Protein AF-A0A250JLM5-F1 (afdb_monomer_lite)

Secondary structure (DSSP, 8-state):
--PPPP------------------PPPP---PPPPGGGS-HHHHHHHHHHHHHHHHHHHHHHTT------------------TTS------PPPPP-----------------------SS-PPPPPHHHHHHHHHHHHHHHHHSGGGGSHHHHHHHHHH-GGGSTTGGG-SSPPEEEEEEES-PPSSTTPPPPSEEEEEE-SSEEEEEEEEE--TTS-SB-TTSSBPHHHHHHHHHHHHHHHHHHSHHHHHHHHHHTT--HHHHTT-EE--EEEEE-S-HHHHHHTGGGHHHHHTT-BTTEEEE-GGG----GGGTT-EEEEE-SS-EEEEE--TT----TTTHHHHHTEESHHHHHHH-TTS-HHHHHHHHHHHHHHHHHHHTT------TT---

Radius of gyration: 27.33 Å; chains: 1; bounding box: 98×71×55 Å

Structure (mmCIF, N/CA/C/O backbone):
data_AF-A0A250JLM5-F1
#
_entry.id   AF-A0A250JLM5-F1
#
loop_
_atom_site.group_PDB
_atom_site.id
_atom_site.type_symbol
_atom_site.label_atom_id
_atom_site.label_alt_id
_atom_site.label_comp_id
_atom_site.label_asym_id
_atom_site.label_entity_id
_atom_site.label_seq_id
_atom_site.pdbx_PDB_ins_code
_atom_site.Cartn_x
_atom_site.Cartn_y
_atom_site.Cartn_z
_atom_site.occupancy
_atom_site.B_iso_or_equiv
_atom_site.auth_seq_id
_atom_site.auth_comp_id
_atom_site.auth_asym_id
_atom_site.auth_atom_id
_atom_site.pdbx_PDB_model_num
ATOM 1 N N . MET A 1 1 ? -29.683 -37.764 24.847 1.00 40.09 1 MET A N 1
ATOM 2 C CA . MET A 1 1 ? -28.597 -37.453 23.893 1.00 40.09 1 MET A CA 1
ATOM 3 C C . MET A 1 1 ? -29.211 -37.225 22.521 1.00 40.09 1 MET A C 1
ATOM 5 O O . MET A 1 1 ? -29.669 -38.171 21.897 1.00 40.09 1 MET A O 1
ATOM 9 N N . ARG A 1 2 ? -29.350 -35.959 22.116 1.00 26.95 2 ARG A N 1
ATOM 10 C CA . ARG A 1 2 ? -29.921 -35.542 20.828 1.00 26.95 2 ARG A CA 1
ATOM 11 C C . ARG A 1 2 ? -28.929 -34.581 20.181 1.00 26.95 2 ARG A C 1
ATOM 13 O O . ARG A 1 2 ? -28.612 -33.551 20.764 1.00 26.95 2 ARG A O 1
ATOM 20 N N . THR A 1 3 ? -28.419 -34.955 19.018 1.00 29.22 3 THR A N 1
ATOM 21 C CA . THR A 1 3 ? -27.558 -34.131 18.168 1.00 29.22 3 THR A CA 1
ATOM 22 C C . THR A 1 3 ? -28.399 -33.082 17.426 1.00 29.22 3 THR A C 1
ATOM 24 O O . THR A 1 3 ? -29.468 -33.424 16.911 1.00 29.22 3 THR A O 1
ATOM 27 N N . PRO A 1 4 ? -27.959 -31.813 17.315 1.00 39.94 4 PRO A N 1
ATOM 28 C CA . PRO A 1 4 ? -28.606 -30.850 16.434 1.00 39.94 4 PRO A CA 1
ATOM 29 C C . PRO A 1 4 ? -28.004 -30.902 15.025 1.00 39.94 4 PRO A C 1
ATOM 31 O O . PRO A 1 4 ? -26.798 -30.763 14.826 1.00 39.94 4 PRO A O 1
ATOM 34 N N . ARG A 1 5 ? -28.891 -31.069 14.039 1.00 28.95 5 ARG A N 1
ATOM 35 C CA . ARG A 1 5 ? -28.643 -30.879 12.604 1.00 28.95 5 ARG A CA 1
ATOM 36 C C . ARG A 1 5 ? -28.324 -29.408 12.315 1.00 28.95 5 ARG A C 1
ATOM 38 O O . ARG A 1 5 ? -29.193 -28.555 12.487 1.00 28.95 5 ARG A O 1
ATOM 45 N N . TRP A 1 6 ? -27.139 -29.131 11.782 1.00 30.44 6 TRP A N 1
ATOM 46 C CA . TRP A 1 6 ? -26.820 -27.845 11.160 1.00 30.44 6 TRP A CA 1
ATOM 47 C C . TRP A 1 6 ? -27.348 -27.814 9.720 1.00 30.44 6 TRP A C 1
ATOM 49 O O . TRP A 1 6 ? -27.036 -28.682 8.905 1.00 30.44 6 TRP A O 1
ATOM 59 N N . ARG A 1 7 ? -28.202 -26.829 9.417 1.00 32.59 7 ARG A N 1
ATOM 60 C CA . ARG A 1 7 ? -28.720 -26.565 8.068 1.00 32.59 7 ARG A CA 1
ATOM 61 C C . ARG A 1 7 ? -27.746 -25.660 7.313 1.00 32.59 7 ARG A C 1
ATOM 63 O O . ARG A 1 7 ? -27.642 -24.479 7.623 1.00 32.59 7 ARG A O 1
ATOM 70 N N . ASN A 1 8 ? -27.127 -26.211 6.272 1.00 29.11 8 ASN A N 1
ATOM 71 C CA . ASN A 1 8 ? -26.516 -25.465 5.173 1.00 29.11 8 ASN A CA 1
ATOM 72 C C . ASN A 1 8 ? -27.576 -24.603 4.467 1.00 29.11 8 ASN A C 1
ATOM 74 O O . ASN A 1 8 ? -28.582 -25.133 3.988 1.00 29.11 8 ASN A O 1
ATOM 78 N N . ARG A 1 9 ? -27.344 -23.291 4.343 1.00 32.97 9 ARG A N 1
ATOM 79 C CA . ARG A 1 9 ? -27.998 -22.467 3.317 1.00 32.97 9 ARG A CA 1
ATOM 80 C C . ARG A 1 9 ? -26.970 -22.154 2.243 1.00 32.97 9 ARG A C 1
ATOM 82 O O . ARG A 1 9 ? -26.070 -21.351 2.446 1.00 32.97 9 ARG A O 1
ATOM 89 N N . GLY A 1 10 ? -27.114 -22.865 1.131 1.00 27.84 10 GLY A N 1
ATOM 90 C CA . GLY A 1 10 ? -26.341 -22.666 -0.078 1.00 27.84 10 GLY A CA 1
ATOM 91 C C . GLY A 1 10 ? -26.737 -21.400 -0.832 1.00 27.84 10 GLY A C 1
ATOM 92 O O . GLY A 1 10 ? -27.862 -20.900 -0.735 1.00 27.84 10 GLY A O 1
ATOM 93 N N . ALA A 1 11 ? -25.759 -20.949 -1.607 1.00 30.81 11 ALA A N 1
ATOM 94 C CA . ALA A 1 11 ? -25.839 -19.961 -2.661 1.00 30.81 11 ALA A CA 1
ATOM 95 C C . ALA A 1 11 ? -27.015 -20.209 -3.619 1.00 30.81 11 ALA A C 1
ATOM 97 O O . ALA A 1 11 ? -27.324 -21.349 -3.974 1.00 30.81 11 ALA A O 1
ATOM 98 N N . ARG A 1 12 ? -27.627 -19.124 -4.100 1.00 28.44 12 ARG A N 1
ATOM 99 C CA . ARG A 1 12 ? -28.480 -19.145 -5.291 1.00 28.44 12 ARG A CA 1
ATOM 100 C C . ARG A 1 12 ? -27.915 -18.191 -6.332 1.00 28.44 12 ARG A C 1
ATOM 102 O O . ARG A 1 12 ? -27.970 -16.979 -6.172 1.00 28.44 12 ARG A O 1
ATOM 109 N N . TYR A 1 13 ? -27.406 -18.792 -7.400 1.00 30.30 13 TYR A N 1
ATOM 110 C CA . TYR A 1 13 ? -27.316 -18.194 -8.724 1.00 30.30 13 TYR A CA 1
ATOM 111 C C . TYR A 1 13 ? -28.728 -17.913 -9.252 1.00 30.30 13 TYR A C 1
ATOM 113 O O . TYR A 1 13 ? -29.599 -18.781 -9.169 1.00 30.30 13 TYR A O 1
ATOM 121 N N . ALA A 1 14 ? -28.927 -16.747 -9.862 1.00 30.50 14 ALA A N 1
ATOM 122 C CA . ALA A 1 14 ? -30.061 -16.475 -10.735 1.00 30.50 14 ALA A CA 1
ATOM 123 C C . ALA A 1 14 ? -29.547 -15.919 -12.072 1.00 30.50 14 ALA A C 1
ATOM 125 O O . ALA A 1 14 ? -28.850 -14.909 -12.117 1.00 30.50 14 ALA A O 1
ATOM 126 N N . ARG A 1 15 ? -29.885 -16.633 -13.153 1.00 28.72 15 ARG A N 1
ATOM 127 C CA . ARG A 1 15 ? -29.806 -16.212 -14.559 1.00 28.72 15 ARG A CA 1
ATOM 128 C C . ARG A 1 15 ? -31.169 -15.670 -15.005 1.00 28.72 15 ARG A C 1
ATOM 130 O O . ARG A 1 15 ? -32.171 -16.310 -14.702 1.00 28.72 15 ARG A O 1
ATOM 137 N N . CYS A 1 16 ? -31.139 -14.609 -15.816 1.00 27.42 16 CYS A N 1
ATOM 138 C CA . CYS A 1 16 ? -32.070 -14.147 -16.877 1.00 27.42 16 CYS A CA 1
ATOM 139 C C . CYS A 1 16 ? -32.206 -12.619 -16.781 1.00 27.42 16 CYS A C 1
ATOM 141 O O . CYS A 1 16 ? -32.333 -12.105 -15.683 1.00 27.42 16 CYS A O 1
ATOM 143 N N . GLY A 1 17 ? -32.200 -11.823 -17.848 1.00 26.73 17 GLY A N 1
ATOM 144 C CA . GLY A 1 17 ? -32.212 -12.087 -19.284 1.00 26.73 17 GLY A CA 1
ATOM 145 C C . GLY A 1 17 ? -32.059 -10.759 -20.052 1.00 26.73 17 GLY A C 1
ATOM 146 O O . GLY A 1 17 ? -32.097 -9.686 -19.458 1.00 26.73 17 GLY A O 1
ATOM 147 N N . ARG A 1 18 ? -31.843 -10.874 -21.369 1.00 29.80 18 ARG A N 1
ATOM 148 C CA . ARG A 1 18 ? -31.817 -9.812 -22.407 1.00 29.80 18 ARG A CA 1
ATOM 149 C C . ARG A 1 18 ? -33.047 -8.883 -22.274 1.00 29.80 18 ARG A C 1
ATOM 151 O O . ARG A 1 18 ? -34.067 -9.349 -21.792 1.00 29.80 18 ARG A O 1
ATOM 158 N N . SER A 1 19 ? -33.084 -7.611 -22.672 1.00 27.81 19 SER A N 1
ATOM 159 C CA . SER A 1 19 ? -32.542 -6.894 -23.839 1.00 27.81 19 SER A CA 1
ATOM 160 C C . SER A 1 19 ? -32.808 -5.389 -23.658 1.00 27.81 19 SER A C 1
ATOM 162 O O . SER A 1 19 ? -33.855 -5.060 -23.118 1.00 27.81 19 SER A O 1
ATOM 164 N N . HIS A 1 20 ? -31.951 -4.498 -24.169 1.00 29.03 20 HIS A N 1
ATOM 165 C CA . HIS A 1 20 ? -32.334 -3.394 -25.071 1.00 29.03 20 HIS A CA 1
ATOM 166 C C . HIS A 1 20 ? -31.094 -2.586 -25.485 1.00 29.03 20 HIS A C 1
ATOM 168 O O . HIS A 1 20 ? -30.336 -2.092 -24.657 1.00 29.03 20 HIS A O 1
ATOM 174 N N . LEU A 1 21 ? -30.901 -2.498 -26.801 1.00 32.78 21 LEU A N 1
ATOM 175 C CA . LEU A 1 21 ? -29.980 -1.594 -27.480 1.00 32.78 21 LEU A CA 1
ATOM 176 C C . LEU A 1 21 ? -30.505 -0.159 -27.353 1.00 32.78 21 LEU A C 1
ATOM 178 O O . LEU A 1 21 ? -31.629 0.114 -27.769 1.00 32.78 21 LEU A O 1
ATOM 182 N N . ALA A 1 22 ? -29.671 0.745 -26.851 1.00 28.53 22 ALA A N 1
ATOM 183 C CA . ALA A 1 22 ? -29.772 2.172 -27.117 1.00 28.53 22 ALA A CA 1
ATOM 184 C C . ALA A 1 22 ? -28.350 2.737 -27.192 1.00 28.53 22 ALA A C 1
ATOM 186 O O . ALA A 1 22 ? -27.576 2.661 -26.241 1.00 28.53 22 ALA A O 1
ATOM 187 N N . SER A 1 23 ? -28.004 3.240 -28.372 1.00 32.38 23 SER A N 1
ATOM 188 C CA . SER A 1 23 ? -26.785 3.983 -28.656 1.00 32.38 23 SER A CA 1
ATOM 189 C C . SER A 1 23 ? -26.758 5.283 -27.852 1.00 32.38 23 SER A C 1
ATOM 191 O O . SER A 1 23 ? -27.661 6.107 -28.003 1.00 32.38 23 SER A O 1
ATOM 193 N N . SER A 1 24 ? -25.704 5.515 -27.074 1.00 30.50 24 SER A N 1
ATOM 194 C CA . SER A 1 24 ? -25.373 6.844 -26.556 1.00 30.50 24 SER A CA 1
ATOM 195 C C . SER A 1 24 ? -23.908 7.147 -26.844 1.00 30.50 24 SER A C 1
ATOM 197 O O . SER A 1 24 ? -23.018 6.380 -26.480 1.00 30.50 24 SER A O 1
ATOM 199 N N . ALA A 1 25 ? -23.707 8.246 -27.561 1.00 28.14 25 ALA A N 1
ATOM 200 C CA . ALA A 1 25 ? -22.448 8.744 -28.083 1.00 28.14 25 ALA A CA 1
ATOM 201 C C . ALA A 1 25 ? -21.384 9.002 -27.001 1.00 28.14 25 ALA A C 1
ATOM 203 O O . ALA A 1 25 ? -21.696 9.434 -25.892 1.00 28.14 25 ALA A O 1
ATOM 204 N N . CYS A 1 26 ? -20.118 8.783 -27.368 1.00 28.80 26 CYS A N 1
ATOM 205 C CA . CYS A 1 26 ? -18.949 9.240 -26.619 1.00 28.80 26 CYS A CA 1
ATOM 206 C C . CYS A 1 26 ? -18.935 10.776 -26.497 1.00 28.80 26 CYS A C 1
ATOM 208 O O . CYS A 1 26 ? -19.177 11.450 -27.502 1.00 28.80 26 CYS A O 1
ATOM 210 N N . PRO A 1 27 ? -18.574 11.351 -25.336 1.00 34.03 27 PRO A N 1
ATOM 211 C CA . PRO A 1 27 ? -18.184 12.753 -25.268 1.00 34.03 27 PRO A CA 1
ATOM 212 C C . PRO A 1 27 ? -16.761 12.938 -25.835 1.00 34.03 27 PRO A C 1
ATOM 214 O O . PRO A 1 27 ? -15.940 12.018 -25.750 1.00 34.03 27 PRO A O 1
ATOM 217 N N . PRO A 1 28 ? -16.446 14.102 -26.432 1.00 31.27 28 PRO A N 1
ATOM 218 C CA . PRO A 1 28 ? -15.128 14.361 -26.993 1.00 31.27 28 PRO A CA 1
ATOM 219 C C . PRO A 1 28 ? -14.085 14.567 -25.890 1.00 31.27 28 PRO A C 1
ATOM 221 O O . PRO A 1 28 ? -14.311 15.264 -24.902 1.00 31.27 28 PRO A O 1
ATOM 224 N N . ALA A 1 29 ? -12.916 13.970 -26.103 1.00 35.66 29 ALA A N 1
ATOM 225 C CA . ALA A 1 29 ? -11.717 14.202 -25.320 1.00 35.66 29 ALA A CA 1
ATOM 226 C C . ALA A 1 29 ? -11.082 15.544 -25.715 1.00 35.66 29 ALA A C 1
ATOM 228 O O . ALA A 1 29 ? -10.550 15.657 -26.816 1.00 35.66 29 ALA A O 1
ATOM 229 N N . SER A 1 30 ? -11.109 16.529 -24.814 1.00 36.47 30 SER A N 1
ATOM 230 C CA . SER A 1 30 ? -10.084 17.579 -24.703 1.00 36.47 30 SER A CA 1
ATOM 231 C C . SER A 1 30 ? -10.351 18.470 -23.483 1.00 36.47 30 SER A C 1
ATOM 233 O O . SER A 1 30 ? -10.926 19.548 -23.610 1.00 36.47 30 SER A O 1
ATOM 235 N N . GLU A 1 31 ? -9.895 18.059 -22.303 1.00 33.00 31 GLU A N 1
ATOM 236 C CA . GLU A 1 31 ? -9.576 19.014 -21.237 1.00 33.00 31 GLU A CA 1
ATOM 237 C C . GLU A 1 31 ? -8.069 18.951 -20.998 1.00 33.00 31 GLU A C 1
ATOM 239 O O . GLU A 1 31 ? -7.511 17.929 -20.601 1.00 33.00 31 GLU A O 1
ATOM 244 N N . GLN A 1 32 ? -7.394 20.043 -21.354 1.00 38.81 32 GLN A N 1
ATOM 245 C CA . GLN A 1 32 ? -5.974 20.239 -21.102 1.00 38.81 32 GLN A CA 1
ATOM 246 C C . GLN A 1 32 ? -5.746 20.347 -19.591 1.00 38.81 32 GLN A C 1
ATOM 248 O O . GLN A 1 32 ? -6.404 21.132 -18.911 1.00 38.81 32 GLN A O 1
ATOM 253 N N . VAL A 1 33 ? -4.780 19.587 -19.076 1.00 37.59 33 VAL A N 1
ATOM 254 C CA . VAL A 1 33 ? -4.316 19.703 -17.688 1.00 37.59 33 VAL A CA 1
ATOM 255 C C . VAL A 1 33 ? -3.707 21.102 -17.487 1.00 37.59 33 VAL A C 1
ATOM 257 O O . VAL A 1 33 ? -2.801 21.473 -18.240 1.00 37.59 33 VAL A O 1
ATOM 260 N N . PRO A 1 34 ? -4.167 21.905 -16.509 1.00 39.00 34 PRO A N 1
ATOM 261 C CA . PRO A 1 34 ? -3.630 23.242 -16.294 1.00 39.00 34 PRO A CA 1
ATOM 262 C C . PRO A 1 34 ? -2.196 23.186 -15.751 1.00 39.00 34 PRO A C 1
ATOM 264 O O . PRO A 1 34 ? -1.883 22.469 -14.801 1.00 39.00 34 PRO A O 1
ATOM 267 N N . SER A 1 35 ? -1.318 23.982 -16.360 1.00 47.50 35 SER A N 1
ATOM 268 C CA . SER A 1 35 ? 0.059 24.202 -15.911 1.00 47.50 35 SER A CA 1
ATOM 269 C C . SER A 1 35 ? 0.095 24.877 -14.534 1.00 47.50 35 SER A C 1
ATOM 271 O O . SER A 1 35 ? -0.687 25.780 -14.260 1.00 47.50 35 SER A O 1
ATOM 273 N N . ILE A 1 36 ? 1.075 24.541 -13.689 1.00 42.59 36 ILE A N 1
ATOM 274 C CA . ILE A 1 36 ? 1.331 25.195 -12.384 1.00 42.59 36 ILE A CA 1
ATOM 275 C C . ILE A 1 36 ? 1.438 26.733 -12.506 1.00 42.59 36 ILE A C 1
ATOM 277 O O . ILE A 1 36 ? 1.166 27.470 -11.552 1.00 42.59 36 ILE A O 1
ATOM 281 N N . ALA A 1 37 ? 1.780 27.248 -13.692 1.00 47.91 37 ALA A N 1
ATOM 282 C CA . ALA A 1 37 ? 1.824 28.679 -13.971 1.00 47.91 37 ALA A CA 1
ATOM 283 C C . ALA A 1 37 ? 0.448 29.377 -13.908 1.00 47.91 37 ALA A C 1
ATOM 285 O O . ALA A 1 37 ? 0.410 30.588 -13.674 1.00 47.91 37 ALA A O 1
ATOM 286 N N . SER A 1 38 ? -0.660 28.641 -14.071 1.00 50.22 38 SER A N 1
ATOM 287 C CA . SER A 1 38 ? -2.023 29.189 -14.113 1.00 50.22 38 SER A CA 1
ATOM 288 C C . SER A 1 38 ? -2.728 29.245 -12.754 1.00 50.22 38 SER A C 1
ATOM 290 O O . SER A 1 38 ? -3.869 29.693 -12.686 1.00 50.22 38 SER A O 1
ATOM 292 N N . LEU A 1 39 ? -2.078 28.825 -11.661 1.00 59.50 39 LEU A N 1
ATOM 293 C CA . LEU A 1 39 ? -2.672 28.902 -10.324 1.00 59.50 39 LEU A CA 1
ATOM 294 C C . LEU A 1 39 ? -2.578 30.320 -9.718 1.00 59.50 39 LEU A C 1
ATOM 296 O O . LEU A 1 39 ? -1.548 30.995 -9.882 1.00 59.50 39 LEU A O 1
ATOM 300 N N . PRO A 1 40 ? -3.602 30.766 -8.961 1.00 73.50 40 PRO A N 1
ATOM 301 C CA . PRO A 1 40 ? -3.564 32.003 -8.180 1.00 73.50 40 PRO A CA 1
ATOM 302 C C . PRO A 1 40 ? -2.308 32.110 -7.303 1.00 73.50 40 PRO A C 1
ATOM 304 O O . PRO A 1 40 ? -1.787 31.118 -6.783 1.00 73.50 40 PRO A O 1
ATOM 307 N N . ARG A 1 41 ? -1.778 33.330 -7.172 1.00 54.22 41 ARG A N 1
ATOM 308 C CA . ARG A 1 41 ? -0.483 33.603 -6.526 1.00 54.22 41 ARG A CA 1
ATOM 309 C C . ARG A 1 41 ? -0.485 33.208 -5.046 1.00 54.22 41 ARG A C 1
ATOM 311 O O . ARG A 1 41 ? 0.552 32.781 -4.542 1.00 54.22 41 ARG A O 1
ATOM 318 N N . GLU A 1 42 ? -1.637 33.292 -4.384 1.00 56.94 42 GLU A N 1
ATOM 319 C CA . GLU A 1 42 ? -1.814 32.917 -2.980 1.00 56.94 42 GLU A CA 1
ATOM 320 C C . GLU A 1 42 ? -1.612 31.406 -2.766 1.00 56.94 42 GLU A C 1
ATOM 322 O O . GLU A 1 42 ? -0.889 31.003 -1.854 1.00 56.94 42 GLU A O 1
ATOM 327 N N . ILE A 1 43 ? -2.137 30.568 -3.670 1.00 56.97 43 ILE A N 1
ATOM 328 C CA . ILE A 1 43 ? -2.014 29.099 -3.606 1.00 56.97 43 ILE A CA 1
ATOM 329 C C . ILE A 1 43 ? -0.557 28.667 -3.827 1.00 56.97 43 ILE A C 1
ATOM 331 O O . ILE A 1 43 ? -0.036 27.812 -3.106 1.00 56.97 43 ILE A O 1
ATOM 335 N N . ARG A 1 44 ? 0.150 29.321 -4.761 1.00 58.34 44 ARG A N 1
ATOM 336 C CA . ARG A 1 44 ? 1.586 29.082 -4.993 1.00 58.34 44 ARG A CA 1
ATOM 337 C C . ARG A 1 44 ? 2.440 29.411 -3.767 1.00 58.34 44 ARG A C 1
ATOM 339 O O . ARG A 1 44 ? 3.374 28.676 -3.453 1.00 58.34 44 ARG A O 1
ATOM 346 N N . GLN A 1 45 ? 2.131 30.496 -3.059 1.00 53.03 45 GLN A N 1
ATOM 347 C CA . GLN A 1 45 ? 2.889 30.894 -1.870 1.00 53.03 45 GLN A CA 1
ATOM 348 C C . GLN A 1 45 ? 2.619 29.991 -0.663 1.00 53.03 45 GLN A C 1
ATOM 350 O O . GLN A 1 45 ? 3.536 29.738 0.121 1.00 53.03 45 GLN A O 1
ATOM 355 N N . GLU A 1 46 ? 1.402 29.467 -0.520 1.00 55.41 46 GLU A N 1
ATOM 356 C CA . GLU A 1 46 ? 1.076 28.552 0.573 1.00 55.41 46 GLU A CA 1
ATOM 357 C C . GLU A 1 46 ? 1.703 27.159 0.387 1.00 55.41 46 GLU A C 1
ATOM 359 O O . GLU A 1 46 ? 2.226 26.595 1.352 1.00 55.41 46 GLU A O 1
ATOM 364 N N . HIS A 1 47 ? 1.768 26.651 -0.849 1.00 49.78 47 HIS A N 1
ATOM 365 C CA . HIS A 1 47 ? 2.493 25.412 -1.165 1.00 49.78 47 HIS A CA 1
ATOM 366 C C . HIS A 1 47 ? 3.997 25.528 -0.873 1.00 49.78 47 HIS A C 1
ATOM 368 O O . HIS A 1 47 ? 4.573 24.652 -0.225 1.00 49.78 47 HIS A O 1
ATOM 374 N N . LEU A 1 48 ? 4.627 26.645 -1.256 1.00 49.38 48 LEU A N 1
ATOM 375 C CA . LEU A 1 48 ? 6.045 26.886 -0.968 1.00 49.38 48 LEU A CA 1
ATOM 376 C C . LEU A 1 48 ? 6.322 26.991 0.542 1.00 49.38 48 LEU A C 1
ATOM 378 O O . LEU A 1 48 ? 7.332 26.478 1.022 1.00 49.38 48 LEU A O 1
ATOM 382 N N . ARG A 1 49 ? 5.415 27.597 1.322 1.00 48.75 49 ARG A N 1
ATOM 383 C CA . ARG A 1 49 ? 5.552 27.682 2.788 1.00 48.75 49 ARG A CA 1
ATOM 384 C C . ARG A 1 49 ? 5.438 26.317 3.474 1.00 48.75 49 ARG A C 1
ATOM 386 O O . ARG A 1 49 ? 6.203 26.051 4.401 1.00 48.75 49 ARG A O 1
ATOM 393 N N . LYS A 1 50 ? 4.534 25.444 3.014 1.00 49.00 50 LYS A N 1
ATOM 394 C CA . LYS A 1 50 ? 4.366 24.084 3.563 1.00 49.00 50 LYS A CA 1
ATOM 395 C C . LYS A 1 50 ? 5.564 23.184 3.233 1.00 49.00 50 LYS A C 1
ATOM 397 O O . LYS A 1 50 ? 6.060 22.500 4.128 1.00 49.00 50 LYS A O 1
ATOM 402 N N . ALA A 1 51 ? 6.113 23.277 2.019 1.00 40.12 51 ALA A N 1
ATOM 403 C CA . ALA A 1 51 ? 7.318 22.541 1.618 1.00 40.12 51 ALA A CA 1
ATOM 404 C C . ALA A 1 51 ? 8.559 22.916 2.460 1.00 40.12 51 ALA A C 1
ATOM 406 O O . ALA A 1 51 ? 9.302 22.041 2.909 1.00 40.12 51 ALA A O 1
ATOM 407 N N . PHE A 1 52 ? 8.748 24.207 2.765 1.00 33.53 52 PHE A N 1
ATOM 408 C CA . PHE A 1 52 ? 9.860 24.670 3.607 1.00 33.53 52 PHE A CA 1
ATOM 409 C C . PHE A 1 52 ? 9.750 24.211 5.073 1.00 33.53 52 PHE A C 1
ATOM 411 O O . PHE A 1 52 ? 10.768 23.920 5.709 1.00 33.53 52 PHE A O 1
ATOM 418 N N . HIS A 1 53 ? 8.533 24.108 5.620 1.00 32.25 53 HIS A N 1
ATOM 419 C CA . HIS A 1 53 ? 8.333 23.703 7.015 1.00 32.25 53 HIS A CA 1
ATOM 420 C C . HIS A 1 53 ? 8.671 22.216 7.236 1.00 32.25 53 HIS A C 1
ATOM 422 O O . HIS A 1 53 ? 9.372 21.882 8.194 1.00 32.25 53 HIS A O 1
ATOM 428 N N . VAL A 1 54 ? 8.304 21.344 6.290 1.00 36.50 54 VAL A N 1
ATOM 429 C CA . VAL A 1 54 ? 8.628 19.901 6.312 1.00 36.50 54 VAL A CA 1
ATOM 430 C C . VAL A 1 54 ? 10.141 19.653 6.170 1.00 36.50 54 VAL A C 1
ATOM 432 O O . VAL A 1 54 ? 10.717 18.811 6.869 1.00 36.50 54 VAL A O 1
ATOM 435 N N . GLN A 1 55 ? 10.836 20.451 5.350 1.00 35.00 55 GLN A N 1
ATOM 436 C CA . GLN A 1 55 ? 12.295 20.365 5.198 1.00 35.00 55 GLN A CA 1
ATOM 437 C C . GLN A 1 55 ? 13.063 20.821 6.453 1.00 35.00 55 GLN A C 1
ATOM 439 O O . GLN A 1 55 ? 14.109 20.253 6.780 1.00 35.00 55 GLN A O 1
ATOM 444 N N . SER A 1 56 ? 12.549 21.813 7.192 1.00 33.38 56 SER A N 1
ATOM 445 C CA . SER A 1 56 ? 13.196 22.287 8.428 1.00 33.38 56 SER A CA 1
ATOM 446 C C . SER A 1 56 ? 13.105 21.289 9.588 1.00 33.38 56 SER A C 1
ATOM 448 O O . SER A 1 56 ? 14.081 21.131 10.322 1.00 33.38 56 SER A O 1
ATOM 450 N N . GLN A 1 57 ? 11.996 20.548 9.712 1.00 36.28 57 GLN A N 1
ATOM 451 C CA . GLN A 1 57 ? 11.841 19.530 10.760 1.00 36.28 57 GLN A CA 1
ATOM 452 C C . GLN A 1 57 ? 12.750 18.314 10.511 1.00 36.28 57 GLN A C 1
ATOM 454 O O . GLN A 1 57 ? 13.289 17.733 11.453 1.00 36.28 57 GLN A O 1
ATOM 459 N N . SER A 1 58 ? 13.036 18.015 9.241 1.00 36.66 58 SER A N 1
ATOM 460 C CA . SER A 1 58 ? 13.949 16.936 8.839 1.00 36.66 58 SER A CA 1
ATOM 461 C C . SER A 1 58 ? 15.431 17.264 9.100 1.00 36.66 58 SER A C 1
ATOM 463 O O . SER A 1 58 ? 16.223 16.372 9.400 1.00 36.66 58 SER A O 1
ATOM 465 N N . ARG A 1 59 ? 15.830 18.547 9.049 1.00 32.19 59 ARG A N 1
ATOM 466 C CA . ARG A 1 59 ? 17.221 18.974 9.318 1.00 32.19 59 ARG A CA 1
ATOM 467 C C . ARG A 1 59 ? 17.593 18.970 10.803 1.00 32.19 59 ARG A C 1
ATOM 469 O O . ARG A 1 59 ? 18.737 18.666 11.129 1.00 32.19 59 ARG A O 1
ATOM 476 N N . VAL A 1 60 ? 16.648 19.255 11.701 1.00 33.78 60 VAL A N 1
ATOM 477 C CA . VAL A 1 60 ? 16.911 19.292 13.155 1.00 33.78 60 VAL A CA 1
ATOM 478 C C . VAL A 1 60 ? 17.119 17.883 13.734 1.00 33.78 60 VAL A C 1
ATOM 480 O O . VAL A 1 60 ? 17.895 17.713 14.673 1.00 33.78 60 VAL A O 1
ATOM 483 N N . ALA A 1 61 ? 16.524 16.850 13.127 1.00 32.44 61 ALA A N 1
ATOM 484 C CA . ALA A 1 61 ? 16.752 15.454 13.511 1.00 32.44 61 ALA A CA 1
ATOM 485 C C . ALA A 1 61 ? 18.131 14.912 13.071 1.00 32.44 61 ALA A C 1
ATOM 487 O O . ALA A 1 61 ? 18.676 14.014 13.712 1.00 32.44 61 ALA A O 1
ATOM 488 N N . PHE A 1 62 ? 18.738 15.480 12.022 1.00 27.62 62 PHE A N 1
ATOM 489 C CA . PHE A 1 62 ? 19.973 14.955 11.423 1.00 27.62 62 PHE A CA 1
ATOM 490 C C . PHE A 1 62 ? 21.264 15.402 12.135 1.00 27.62 62 PHE A C 1
ATOM 492 O O . PHE A 1 62 ? 22.332 14.841 11.904 1.00 27.62 62 PHE A O 1
ATOM 499 N N . GLN A 1 63 ? 21.191 16.389 13.034 1.00 28.38 63 GLN A N 1
ATOM 500 C CA . GLN A 1 63 ? 22.378 16.999 13.648 1.00 28.38 63 GLN A CA 1
ATOM 501 C C . GLN A 1 63 ? 22.803 16.363 14.988 1.00 28.38 63 GLN A C 1
ATOM 503 O O . GLN A 1 63 ? 23.720 16.861 15.636 1.00 28.38 63 GLN A O 1
ATOM 508 N N . ARG A 1 64 ? 22.172 15.256 15.414 1.00 28.17 64 ARG A N 1
ATOM 509 C CA . ARG A 1 64 ? 22.418 14.621 16.728 1.00 28.17 64 ARG A CA 1
ATOM 510 C C . ARG A 1 64 ? 22.995 13.199 16.715 1.00 28.17 64 ARG A C 1
ATOM 512 O O . ARG A 1 64 ? 23.168 12.629 17.787 1.00 28.17 64 ARG A O 1
ATOM 519 N N . ILE A 1 65 ? 23.369 12.640 15.562 1.00 31.53 65 ILE A N 1
ATOM 520 C CA . ILE A 1 65 ? 23.986 11.300 15.487 1.00 31.53 65 ILE A CA 1
ATOM 521 C C . ILE A 1 65 ? 25.276 11.353 14.665 1.00 31.53 65 ILE A C 1
ATOM 523 O O . ILE A 1 65 ? 25.309 10.916 13.525 1.00 31.53 65 ILE A O 1
ATOM 527 N N . LEU A 1 66 ? 26.357 11.880 15.240 1.00 28.41 66 LEU A N 1
ATOM 528 C CA . LEU A 1 66 ? 27.718 11.645 14.746 1.00 28.41 66 LEU A CA 1
ATOM 529 C C . LEU A 1 66 ? 28.690 11.702 15.927 1.00 28.41 66 LEU A C 1
ATOM 531 O O . LEU A 1 66 ? 29.163 12.772 16.286 1.00 28.41 66 LEU A O 1
ATOM 535 N N . CYS A 1 67 ? 28.944 10.546 16.546 1.00 29.27 67 CYS A N 1
ATOM 536 C CA . CYS A 1 67 ? 30.178 10.237 17.278 1.00 29.27 67 CYS A CA 1
ATOM 537 C C . CYS A 1 67 ? 30.161 8.763 17.717 1.00 29.27 67 CYS A C 1
ATOM 539 O O . CYS A 1 67 ? 29.847 8.438 18.858 1.00 29.27 67 CYS A O 1
ATOM 541 N N . ALA A 1 68 ? 30.515 7.858 16.806 1.00 27.22 68 ALA A N 1
ATOM 542 C CA . ALA A 1 68 ? 30.970 6.519 17.164 1.00 27.22 68 ALA A CA 1
ATOM 543 C C . ALA A 1 68 ? 32.067 6.095 16.180 1.00 27.22 68 ALA A C 1
ATOM 545 O O . ALA A 1 68 ? 31.858 6.043 14.970 1.00 27.22 68 ALA A O 1
ATOM 546 N N . LYS A 1 69 ? 33.267 5.870 16.721 1.00 30.14 69 LYS A N 1
ATOM 547 C CA . LYS A 1 69 ? 34.463 5.405 16.012 1.00 30.14 69 LYS A CA 1
ATOM 548 C C . LYS A 1 69 ? 34.220 4.009 15.429 1.00 30.14 69 LYS A C 1
ATOM 550 O O . LYS A 1 69 ? 33.894 3.097 16.181 1.00 30.14 69 LYS A O 1
ATOM 555 N N . VAL A 1 70 ? 34.494 3.826 14.138 1.00 30.17 70 VAL A N 1
ATOM 556 C CA . VAL A 1 70 ? 34.707 2.505 13.522 1.00 30.17 70 VAL A CA 1
ATOM 557 C C . VAL A 1 70 ? 36.075 2.524 12.828 1.00 30.17 70 VAL A C 1
ATOM 559 O O . VAL A 1 70 ? 36.330 3.451 12.055 1.00 30.17 70 VAL A O 1
ATOM 562 N N . PRO A 1 71 ? 36.985 1.571 13.100 1.00 33.97 71 PRO A N 1
ATOM 563 C CA . PRO A 1 71 ? 38.264 1.485 12.411 1.00 33.97 71 PRO A CA 1
ATOM 564 C C . PRO A 1 71 ? 38.153 0.637 11.129 1.00 33.97 71 PRO A C 1
ATOM 566 O O . PRO A 1 71 ? 37.573 -0.442 11.134 1.00 33.97 71 PRO A O 1
ATOM 569 N N . HIS A 1 72 ? 38.784 1.135 10.062 1.00 34.56 72 HIS A N 1
ATOM 570 C CA . HIS A 1 72 ? 39.127 0.464 8.797 1.00 34.56 72 HIS A CA 1
ATOM 571 C C . HIS A 1 72 ? 37.996 0.055 7.830 1.00 34.56 72 HIS A C 1
ATOM 573 O O . HIS A 1 72 ? 37.618 -1.106 7.728 1.00 34.56 72 HIS A O 1
ATOM 579 N N . GLN A 1 73 ? 37.623 0.991 6.951 1.00 27.16 73 GLN A N 1
ATOM 580 C CA . GLN A 1 73 ? 37.309 0.696 5.548 1.00 27.16 73 GLN A CA 1
ATOM 581 C C . GLN A 1 73 ? 38.007 1.743 4.675 1.00 27.16 73 GLN A C 1
ATOM 583 O O . GLN A 1 73 ? 37.767 2.942 4.805 1.00 27.16 73 GLN A O 1
ATOM 588 N N . TRP A 1 74 ? 38.926 1.291 3.823 1.00 28.83 74 TRP A N 1
ATOM 589 C CA . TRP A 1 74 ? 39.562 2.138 2.821 1.00 28.83 74 TRP A CA 1
ATOM 590 C C . TRP A 1 74 ? 38.555 2.397 1.700 1.00 28.83 74 TRP A C 1
ATOM 592 O O . TRP A 1 74 ? 38.181 1.478 0.975 1.00 28.83 74 TRP A O 1
ATOM 602 N N . ILE A 1 75 ? 38.110 3.644 1.567 1.00 30.17 75 ILE A N 1
ATOM 603 C CA . ILE A 1 75 ? 37.380 4.111 0.388 1.00 30.17 75 ILE A CA 1
ATOM 604 C C . ILE A 1 75 ? 38.438 4.491 -0.651 1.00 30.17 75 ILE A C 1
ATOM 606 O O . ILE A 1 75 ? 39.156 5.476 -0.480 1.00 30.17 75 ILE A O 1
ATOM 610 N N . CYS A 1 76 ? 38.563 3.705 -1.719 1.00 30.48 76 CYS A N 1
ATOM 611 C CA . CYS A 1 76 ? 39.262 4.150 -2.920 1.00 30.48 76 CYS A CA 1
ATOM 612 C C . CYS A 1 76 ? 38.333 5.092 -3.693 1.00 30.48 76 CYS A C 1
ATOM 614 O O . CYS A 1 76 ? 37.327 4.657 -4.248 1.00 30.48 76 CYS A O 1
ATOM 616 N N . SER A 1 77 ? 38.668 6.382 -3.724 1.00 29.62 77 SER A N 1
ATOM 617 C CA . SER A 1 77 ? 38.079 7.328 -4.678 1.00 29.62 77 SER A CA 1
ATOM 618 C C . SER A 1 77 ? 38.512 6.974 -6.108 1.00 29.62 77 SER A C 1
ATOM 620 O O . SER A 1 77 ? 39.642 6.513 -6.292 1.00 29.62 77 SER A O 1
ATOM 622 N N . PRO A 1 78 ? 37.664 7.196 -7.129 1.00 35.84 78 PRO A N 1
ATOM 623 C CA . PRO A 1 78 ? 38.042 6.947 -8.514 1.00 35.84 78 PRO A CA 1
ATOM 624 C C . PRO A 1 78 ? 39.179 7.880 -8.946 1.00 35.84 78 PRO A C 1
ATOM 626 O O . PRO A 1 78 ? 39.178 9.074 -8.638 1.00 35.84 78 PRO A O 1
ATOM 629 N N . CYS A 1 79 ? 40.134 7.328 -9.696 1.00 29.28 79 CYS A N 1
ATOM 630 C CA . CYS A 1 79 ? 41.064 8.112 -10.494 1.00 29.28 79 CYS A CA 1
ATOM 631 C C . CYS A 1 79 ? 40.257 8.846 -11.568 1.00 29.28 79 CYS A C 1
ATOM 633 O O . CYS A 1 79 ? 39.811 8.243 -12.539 1.00 29.28 79 CYS A O 1
ATOM 635 N N . VAL A 1 80 ? 40.043 10.145 -11.376 1.00 32.56 80 VAL A N 1
ATOM 636 C CA . VAL A 1 80 ? 39.635 11.030 -12.465 1.00 32.56 80 VAL A CA 1
ATOM 637 C C . VAL A 1 80 ? 40.899 11.338 -13.256 1.00 32.56 80 VAL A C 1
ATOM 639 O O . VAL A 1 80 ? 41.812 11.976 -12.734 1.00 32.56 80 VAL A O 1
ATOM 642 N N . GLU A 1 81 ? 40.971 10.864 -14.497 1.00 34.06 81 GLU A N 1
ATOM 643 C CA . GLU A 1 81 ? 41.998 11.300 -15.439 1.00 34.06 81 GLU A CA 1
ATOM 644 C C . GLU A 1 81 ? 41.733 12.765 -15.809 1.00 34.06 81 GLU A C 1
ATOM 646 O O . GLU A 1 81 ? 40.889 13.083 -16.644 1.00 34.06 81 GLU A O 1
ATOM 651 N N . THR A 1 82 ? 42.437 13.688 -15.154 1.00 35.91 82 THR A N 1
ATOM 652 C CA . THR A 1 82 ? 42.613 15.051 -15.660 1.00 35.91 82 THR A CA 1
ATOM 653 C C . THR A 1 82 ? 43.831 15.065 -16.595 1.00 35.91 82 THR A C 1
ATOM 655 O O . THR A 1 82 ? 44.910 14.647 -16.175 1.00 35.91 82 THR A O 1
ATOM 658 N N . PRO A 1 83 ? 43.736 15.563 -17.845 1.00 39.09 83 PRO A N 1
ATOM 659 C CA . PRO A 1 83 ? 44.815 15.418 -18.835 1.00 39.09 83 PRO A CA 1
ATOM 660 C C . PRO A 1 83 ? 46.089 16.246 -18.584 1.00 39.09 83 PRO A C 1
ATOM 662 O O . PRO A 1 83 ? 46.890 16.396 -19.502 1.00 39.09 83 PRO A O 1
ATOM 665 N N . GLN A 1 84 ? 46.292 16.842 -17.403 1.00 38.47 84 GLN A N 1
ATOM 666 C CA . GLN A 1 84 ? 47.387 17.803 -17.193 1.00 38.47 84 GLN A CA 1
ATOM 667 C C . GLN A 1 84 ? 48.176 17.670 -15.885 1.00 38.47 84 GLN A C 1
ATOM 669 O O . GLN A 1 84 ? 49.066 18.481 -15.643 1.00 38.47 84 GLN A O 1
ATOM 674 N N . LEU A 1 85 ? 47.953 16.642 -15.064 1.00 37.62 85 LEU A N 1
ATOM 675 C CA . LEU A 1 85 ? 48.796 16.397 -13.888 1.00 37.62 85 LEU A CA 1
ATOM 676 C C . LEU A 1 85 ? 49.081 14.900 -13.752 1.00 37.62 85 LEU A C 1
ATOM 678 O O . LEU A 1 85 ? 48.170 14.093 -13.596 1.00 37.62 85 LEU A O 1
ATOM 682 N N . GLY A 1 86 ? 50.363 14.534 -13.837 1.00 37.00 86 GLY A N 1
ATOM 683 C CA . GLY A 1 86 ? 50.829 13.157 -13.662 1.00 37.00 86 GLY A CA 1
ATOM 684 C C . GLY A 1 86 ? 50.452 12.563 -12.292 1.00 37.00 86 GLY A C 1
ATOM 685 O O . GLY A 1 86 ? 50.088 13.294 -11.367 1.00 37.00 86 GLY A O 1
ATOM 686 N N . PRO A 1 87 ? 50.543 11.231 -12.132 1.00 34.50 87 PRO A N 1
ATOM 687 C CA . PRO A 1 87 ? 49.951 10.527 -11.001 1.00 34.50 87 PRO A CA 1
ATOM 688 C C . PRO A 1 87 ? 50.622 10.906 -9.673 1.00 34.50 87 PRO A C 1
ATOM 690 O O . PRO A 1 87 ? 51.768 10.543 -9.399 1.00 34.50 87 PRO A O 1
ATOM 693 N N . TYR A 1 88 ? 49.882 11.602 -8.808 1.00 33.91 88 TYR A N 1
ATOM 694 C CA . TYR A 1 88 ? 50.273 11.854 -7.423 1.00 33.91 88 TYR A CA 1
ATOM 695 C C . TYR A 1 88 ? 49.925 10.630 -6.563 1.00 33.91 88 TYR A C 1
ATOM 697 O O . TYR A 1 88 ? 48.802 10.458 -6.098 1.00 33.91 88 TYR A O 1
ATOM 705 N N . CYS A 1 89 ? 50.908 9.757 -6.346 1.00 34.16 89 CYS A N 1
ATOM 706 C CA . CYS A 1 89 ? 50.809 8.666 -5.379 1.00 34.16 89 CYS A CA 1
ATOM 707 C C . CYS A 1 89 ? 51.126 9.220 -3.977 1.00 34.16 89 CYS A C 1
ATOM 709 O O . CYS A 1 89 ? 52.221 9.745 -3.751 1.00 34.16 89 CYS A O 1
ATOM 711 N N . ALA A 1 90 ? 50.190 9.120 -3.028 1.00 36.72 90 ALA A N 1
ATOM 712 C CA . ALA A 1 90 ? 50.408 9.544 -1.646 1.00 36.72 90 ALA A CA 1
ATOM 713 C C . ALA A 1 90 ? 51.602 8.783 -1.032 1.00 36.72 90 ALA A C 1
ATOM 715 O O . ALA A 1 90 ? 51.603 7.553 -0.946 1.00 36.72 90 ALA A O 1
ATOM 716 N N . ARG A 1 91 ? 52.648 9.518 -0.629 1.00 36.78 91 ARG A N 1
ATOM 717 C CA . ARG A 1 91 ? 53.854 8.965 0.004 1.00 36.78 91 ARG A CA 1
ATOM 718 C C . ARG A 1 91 ? 53.543 8.549 1.444 1.00 36.78 91 ARG A C 1
ATOM 720 O O . ARG A 1 91 ? 53.620 9.367 2.354 1.00 36.78 91 ARG A O 1
ATOM 727 N N . GLY A 1 92 ? 53.249 7.269 1.654 1.00 32.78 92 GLY A N 1
ATOM 728 C CA . GLY A 1 92 ? 53.442 6.618 2.952 1.00 32.78 92 GLY A CA 1
ATOM 729 C C . GLY A 1 92 ? 54.939 6.438 3.228 1.00 32.78 92 GLY A C 1
ATOM 730 O O . GLY A 1 92 ? 55.689 6.004 2.351 1.00 32.78 92 GLY A O 1
ATOM 731 N N . GLN A 1 93 ? 55.388 6.824 4.423 1.00 36.31 93 GLN A N 1
ATOM 732 C CA . GLN A 1 93 ? 56.783 6.752 4.864 1.00 36.31 93 GLN A CA 1
ATOM 733 C C . GLN A 1 93 ? 57.366 5.334 4.732 1.00 36.31 93 GLN A C 1
ATOM 735 O O . GLN A 1 93 ? 56.813 4.361 5.239 1.00 36.31 93 GLN A O 1
ATOM 740 N N . ARG A 1 94 ? 58.535 5.241 4.085 1.00 35.28 94 ARG A N 1
ATOM 741 C CA . ARG A 1 94 ? 59.370 4.036 4.027 1.00 35.28 94 ARG A CA 1
ATOM 742 C C . ARG A 1 94 ? 60.026 3.777 5.387 1.00 35.28 94 ARG A C 1
ATOM 744 O O . ARG A 1 94 ? 60.757 4.631 5.880 1.00 35.28 94 ARG A O 1
ATOM 751 N N . ARG A 1 95 ? 59.901 2.551 5.901 1.00 36.06 95 ARG A N 1
ATOM 752 C CA . ARG A 1 95 ? 61.019 1.873 6.573 1.00 36.06 95 ARG A CA 1
ATOM 753 C C . ARG A 1 95 ? 61.578 0.842 5.603 1.00 36.06 95 ARG A C 1
ATOM 755 O O . ARG A 1 95 ? 60.853 -0.006 5.097 1.00 36.06 95 ARG A O 1
ATOM 762 N N . SER A 1 96 ? 62.858 0.996 5.295 1.00 37.94 96 SER A N 1
ATOM 763 C CA . SER A 1 96 ? 63.641 0.139 4.418 1.00 37.94 96 SER A CA 1
ATOM 764 C C . SER A 1 96 ? 64.040 -1.148 5.133 1.00 37.94 96 SER A C 1
ATOM 766 O O . SER A 1 96 ? 64.789 -1.093 6.105 1.00 37.94 96 SER A O 1
ATOM 768 N N . LEU A 1 97 ? 63.621 -2.289 4.597 1.00 36.78 97 LEU A N 1
ATOM 769 C CA . LEU A 1 97 ? 64.354 -3.548 4.685 1.00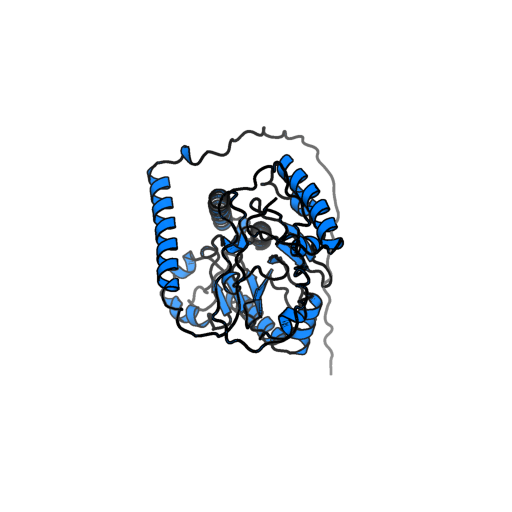 36.78 97 LEU A CA 1
ATOM 770 C C . LEU A 1 97 ? 64.371 -4.133 3.271 1.00 36.78 97 LEU A C 1
ATOM 772 O O . LEU A 1 97 ? 63.364 -4.097 2.567 1.00 36.78 97 LEU A O 1
ATOM 776 N N . GLY A 1 98 ? 65.573 -4.485 2.822 1.00 39.72 98 GLY A N 1
ATOM 777 C CA . GLY A 1 98 ? 65.889 -4.758 1.429 1.00 39.72 98 GLY A CA 1
ATOM 778 C C . GLY A 1 98 ? 65.349 -6.080 0.894 1.00 39.72 98 GLY A C 1
ATOM 779 O O . GLY A 1 98 ? 64.868 -6.930 1.636 1.00 39.72 98 GLY A O 1
ATOM 780 N N . GLY A 1 99 ? 65.532 -6.248 -0.414 1.00 41.53 99 GLY A N 1
ATOM 781 C CA . GLY A 1 99 ? 65.427 -7.535 -1.091 1.00 41.53 99 GLY A CA 1
ATOM 782 C C . GLY A 1 99 ? 64.232 -7.655 -2.031 1.00 41.53 99 GLY A C 1
ATOM 783 O O . GLY A 1 99 ? 63.090 -7.564 -1.605 1.00 41.53 99 GLY A O 1
ATOM 784 N N . LEU A 1 100 ? 64.560 -7.947 -3.293 1.00 38.69 100 LEU A N 1
ATOM 785 C CA . LEU A 1 100 ? 63.706 -8.418 -4.389 1.00 38.69 100 LEU A CA 1
ATOM 786 C C . LEU A 1 100 ? 62.811 -7.369 -5.072 1.00 38.69 100 LEU A C 1
ATOM 788 O O . LEU A 1 100 ? 61.751 -6.970 -4.598 1.00 38.69 100 LEU A O 1
ATOM 792 N N . LEU A 1 101 ? 63.256 -6.986 -6.274 1.00 43.78 101 LEU A N 1
ATOM 793 C CA . LEU A 1 101 ? 62.440 -6.420 -7.344 1.00 43.78 101 LEU A CA 1
ATOM 794 C C . LEU A 1 101 ? 61.371 -7.451 -7.739 1.00 43.78 101 LEU A C 1
ATOM 796 O O . LEU A 1 101 ? 61.563 -8.235 -8.661 1.00 43.78 101 LEU A O 1
ATOM 800 N N . ALA A 1 102 ? 60.259 -7.473 -7.010 1.00 46.91 102 ALA A N 1
ATOM 801 C CA . ALA A 1 102 ? 59.038 -8.092 -7.492 1.00 46.91 102 ALA A CA 1
ATOM 802 C C . ALA A 1 102 ? 58.449 -7.169 -8.565 1.00 46.91 102 ALA A C 1
ATOM 804 O O . ALA A 1 102 ? 58.103 -6.015 -8.285 1.00 46.91 102 ALA A O 1
ATOM 805 N N . GLU A 1 103 ? 58.380 -7.666 -9.799 1.00 44.97 103 GLU A N 1
ATOM 806 C CA . GLU A 1 103 ? 57.589 -7.058 -10.861 1.00 44.97 103 GLU A CA 1
ATOM 807 C C . GLU A 1 103 ? 56.193 -6.763 -10.310 1.00 44.97 103 GLU A C 1
ATOM 809 O O . GLU A 1 103 ? 55.511 -7.639 -9.776 1.00 44.97 103 GLU A O 1
ATOM 814 N N . ARG A 1 104 ? 55.787 -5.494 -10.380 1.00 46.00 104 ARG A N 1
ATOM 815 C CA . ARG A 1 104 ? 54.437 -5.087 -10.009 1.00 46.00 104 ARG A CA 1
ATOM 816 C C . ARG A 1 104 ? 53.489 -5.715 -11.017 1.00 46.00 104 ARG A C 1
ATOM 818 O O . ARG A 1 104 ? 53.271 -5.148 -12.084 1.00 46.00 104 ARG A O 1
ATOM 825 N N . THR A 1 105 ? 52.923 -6.868 -10.678 1.00 51.66 105 THR A N 1
ATOM 826 C CA . THR A 1 105 ? 51.721 -7.361 -11.342 1.00 51.66 105 THR A CA 1
ATOM 827 C C . THR A 1 105 ? 50.703 -6.222 -11.272 1.00 51.66 105 THR A C 1
ATOM 829 O O . THR A 1 105 ? 50.431 -5.738 -10.167 1.00 51.66 105 THR A O 1
ATOM 832 N N . PRO A 1 106 ? 50.192 -5.711 -12.406 1.00 47.44 106 PRO A N 1
ATOM 833 C CA . PRO A 1 106 ? 49.134 -4.720 -12.370 1.00 47.44 106 PRO A CA 1
ATOM 834 C C . PRO A 1 106 ? 48.012 -5.314 -11.530 1.00 47.44 106 PRO A C 1
ATOM 836 O O . PRO A 1 106 ? 47.635 -6.467 -11.749 1.00 47.44 106 PRO A O 1
ATOM 839 N N . CYS A 1 107 ? 47.487 -4.559 -10.565 1.00 48.12 107 CYS A N 1
ATOM 840 C CA . CYS A 1 107 ? 46.190 -4.894 -10.009 1.00 48.12 107 CYS A CA 1
ATOM 841 C C . CYS A 1 107 ? 45.227 -4.925 -11.199 1.00 48.12 107 CYS A C 1
ATOM 843 O O . CYS A 1 107 ? 44.771 -3.875 -11.646 1.00 48.12 107 CYS A O 1
ATOM 845 N N . GLN A 1 108 ? 44.932 -6.117 -11.722 1.00 49.28 108 GLN A N 1
ATOM 846 C CA . GLN A 1 108 ? 43.734 -6.388 -12.504 1.00 49.28 108 GLN A CA 1
ATOM 847 C C . GLN A 1 108 ? 42.560 -6.244 -11.535 1.00 49.28 108 GLN A C 1
ATOM 849 O O . GLN A 1 108 ? 41.909 -7.208 -11.144 1.00 49.28 108 GLN A O 1
ATOM 854 N N . GLY A 1 109 ? 42.351 -5.019 -11.050 1.00 53.66 109 GLY A N 1
ATOM 855 C CA . GLY A 1 109 ? 41.115 -4.644 -10.410 1.00 53.66 109 GLY A CA 1
ATOM 856 C C . GLY A 1 109 ? 40.056 -4.867 -11.467 1.00 53.66 109 GLY A C 1
ATOM 857 O O . GLY A 1 109 ? 40.112 -4.240 -12.522 1.00 53.66 109 GLY A O 1
ATOM 858 N N . LEU A 1 110 ? 39.158 -5.815 -11.209 1.00 57.38 110 LEU A N 1
ATOM 859 C CA . LEU A 1 110 ? 37.931 -6.001 -11.968 1.00 57.38 110 LEU A CA 1
ATOM 860 C C . LEU A 1 110 ? 37.229 -4.643 -12.016 1.00 57.38 110 LEU A C 1
ATOM 862 O O . LEU A 1 110 ? 36.550 -4.248 -11.068 1.00 57.38 110 LEU A O 1
ATOM 866 N N . CYS A 1 111 ? 37.467 -3.887 -13.085 1.00 59.47 111 CYS A N 1
ATOM 867 C CA . CYS A 1 111 ? 36.760 -2.652 -13.339 1.00 59.47 111 CYS A CA 1
ATOM 868 C C . CYS A 1 111 ? 35.336 -3.095 -13.657 1.00 59.47 111 CYS A C 1
ATOM 870 O O . CYS A 1 111 ? 35.087 -3.691 -14.703 1.00 59.47 111 CYS A O 1
ATOM 872 N N . MET A 1 112 ? 34.426 -2.956 -12.694 1.00 71.44 112 MET A N 1
ATOM 873 C CA . MET A 1 112 ? 33.042 -3.356 -12.910 1.00 71.44 112 MET A CA 1
ATOM 874 C C . MET A 1 112 ? 32.423 -2.396 -13.917 1.00 71.44 112 MET A C 1
ATOM 876 O O . MET A 1 112 ? 32.162 -1.236 -13.605 1.00 71.44 112 MET A O 1
ATOM 880 N N . GLU A 1 113 ? 32.203 -2.886 -15.131 1.00 85.62 113 GLU A N 1
ATOM 881 C CA . GLU A 1 113 ? 31.574 -2.116 -16.192 1.00 85.62 113 GLU A CA 1
ATOM 882 C C . GLU A 1 113 ? 30.059 -2.020 -15.988 1.00 85.62 113 GLU A C 1
ATOM 884 O O . GLU A 1 113 ? 29.416 -2.809 -15.284 1.00 85.62 113 GLU A O 1
ATOM 889 N N . ARG A 1 114 ? 29.469 -1.017 -16.632 1.00 89.44 114 ARG A N 1
ATOM 890 C CA . ARG A 1 114 ? 28.024 -0.860 -16.716 1.00 89.44 114 ARG A CA 1
ATOM 891 C C . ARG A 1 114 ? 27.462 -1.889 -17.698 1.00 89.44 114 ARG A C 1
ATOM 893 O O . ARG A 1 114 ? 27.766 -1.849 -18.885 1.00 89.44 114 ARG A O 1
ATOM 900 N N . THR A 1 115 ? 26.587 -2.771 -17.222 1.00 92.69 115 THR A N 1
ATOM 901 C CA . THR A 1 115 ? 26.040 -3.887 -18.021 1.00 92.69 115 THR A CA 1
ATOM 902 C C . THR A 1 115 ? 24.662 -3.608 -18.629 1.00 92.69 115 THR A C 1
ATOM 904 O O . THR A 1 115 ? 24.086 -4.488 -19.267 1.00 92.69 115 THR A O 1
ATOM 907 N N . TYR A 1 116 ? 24.121 -2.399 -18.446 1.00 93.38 116 TYR A N 1
ATOM 908 C CA . TYR A 1 116 ? 22.795 -1.994 -18.921 1.00 93.38 116 TYR A CA 1
ATOM 909 C C . TYR A 1 116 ? 22.825 -0.684 -19.718 1.00 93.38 116 TYR A C 1
ATOM 911 O O . TYR A 1 116 ? 23.716 0.153 -19.564 1.00 93.38 116 TYR A O 1
ATOM 919 N N . LYS A 1 117 ? 21.792 -0.482 -20.537 1.00 93.44 117 LYS A N 1
ATOM 920 C CA . LYS A 1 117 ? 21.560 0.699 -21.375 1.00 93.44 117 LYS A CA 1
ATOM 921 C C . LYS A 1 117 ? 20.310 1.435 -20.885 1.00 93.44 117 LYS A C 1
ATOM 923 O O . LYS A 1 117 ? 19.293 0.785 -20.624 1.00 93.44 117 LYS A O 1
ATOM 928 N N . MET A 1 118 ? 20.392 2.761 -20.757 1.00 94.81 118 MET A N 1
ATOM 929 C CA . MET A 1 118 ? 19.200 3.607 -20.570 1.00 94.81 118 MET A CA 1
ATOM 930 C C . MET A 1 118 ? 18.501 3.843 -21.901 1.00 94.81 118 MET A C 1
ATOM 932 O O . MET A 1 118 ? 19.120 3.702 -22.962 1.00 94.81 118 MET A O 1
ATOM 936 N N . ALA A 1 119 ? 17.235 4.243 -21.833 1.00 93.06 119 ALA A N 1
ATOM 937 C CA . ALA A 1 119 ? 16.568 4.813 -22.987 1.00 93.06 119 ALA A CA 1
ATOM 938 C C . ALA A 1 119 ? 17.231 6.149 -23.375 1.00 93.06 119 ALA A C 1
ATOM 940 O O . ALA A 1 119 ? 17.661 6.921 -22.522 1.00 93.06 119 ALA A O 1
ATOM 941 N N . VAL A 1 120 ? 17.327 6.425 -24.679 1.00 88.81 120 VAL A N 1
ATOM 942 C CA . VAL A 1 120 ? 17.846 7.715 -25.182 1.00 88.81 120 VAL A CA 1
ATOM 943 C C . VAL A 1 120 ? 16.820 8.832 -24.964 1.00 88.81 120 VAL A C 1
ATOM 945 O O . VAL A 1 120 ? 17.178 9.982 -24.732 1.00 88.81 120 VAL A O 1
ATOM 948 N N . SER A 1 121 ? 15.539 8.479 -25.027 1.00 90.06 121 SER A N 1
ATOM 949 C CA . SER A 1 121 ? 14.403 9.344 -24.741 1.00 90.06 121 SER A CA 1
ATOM 950 C C . SER A 1 121 ? 13.306 8.484 -24.120 1.00 90.06 121 SER A C 1
ATOM 952 O O . SER A 1 121 ? 13.039 7.388 -24.616 1.00 90.06 121 SER A O 1
ATOM 954 N N . SER A 1 122 ? 12.699 8.961 -23.035 1.00 92.31 122 SER A N 1
ATOM 955 C CA . SER A 1 122 ? 11.537 8.332 -22.417 1.00 92.31 122 SER A CA 1
ATOM 956 C C . SER A 1 122 ? 10.374 9.329 -22.358 1.00 92.31 122 SER A C 1
ATOM 958 O O . SER A 1 122 ? 10.582 10.496 -22.009 1.00 92.31 122 SER A O 1
ATOM 960 N N . PRO A 1 123 ? 9.135 8.910 -22.688 1.00 95.88 123 PRO A N 1
ATOM 961 C CA . PRO A 1 123 ? 7.953 9.693 -22.352 1.00 95.88 123 PRO A CA 1
ATOM 962 C C . PRO A 1 123 ? 7.937 9.917 -20.835 1.00 95.88 123 PRO A C 1
ATOM 964 O O . PRO A 1 123 ? 8.085 8.936 -20.102 1.00 95.88 123 PRO A O 1
ATOM 967 N N . PRO A 1 124 ? 7.782 11.151 -20.333 1.00 95.94 124 PRO A N 1
ATOM 968 C CA . PRO A 1 124 ? 7.967 11.433 -18.915 1.00 95.94 124 PRO A CA 1
ATOM 969 C C . PRO A 1 124 ? 6.913 10.726 -18.050 1.00 95.94 124 PRO A C 1
ATOM 971 O O . PRO A 1 124 ? 5.737 10.643 -18.413 1.00 95.94 124 PRO A O 1
ATOM 974 N N . ALA A 1 125 ? 7.333 10.229 -16.884 1.00 97.75 125 ALA A N 1
ATOM 975 C CA . ALA A 1 125 ? 6.405 9.883 -15.808 1.00 97.75 125 ALA A CA 1
ATOM 976 C C . ALA A 1 125 ? 5.756 11.155 -15.236 1.00 97.75 125 ALA A C 1
ATOM 978 O O . ALA A 1 125 ? 6.257 12.262 -15.445 1.00 97.75 125 ALA A O 1
ATOM 979 N N . TRP A 1 126 ? 4.669 11.007 -14.478 1.00 98.19 126 TRP A N 1
ATOM 980 C CA . TRP A 1 126 ? 4.136 12.146 -13.728 1.00 98.19 126 TRP A CA 1
ATOM 981 C C . TRP A 1 126 ? 5.156 12.620 -12.688 1.00 98.19 126 TRP A C 1
ATOM 983 O O . TRP A 1 126 ? 5.825 11.811 -12.044 1.00 98.19 126 TRP A O 1
ATOM 993 N N . GLU A 1 127 ? 5.240 13.934 -12.496 1.00 97.88 127 GLU A N 1
ATOM 994 C CA . GLU A 1 127 ? 5.991 14.516 -11.386 1.00 97.88 127 GLU A CA 1
ATOM 995 C C . GLU A 1 127 ? 5.225 14.320 -10.073 1.00 97.88 127 GLU A C 1
ATOM 997 O O . GLU A 1 127 ? 3.994 14.431 -10.033 1.00 97.88 127 GLU A O 1
ATOM 1002 N N . TRP A 1 128 ? 5.949 14.039 -8.986 1.00 97.94 128 TRP A N 1
ATOM 1003 C CA . TRP A 1 128 ? 5.333 13.692 -7.703 1.00 97.94 128 TRP A CA 1
ATOM 1004 C C . TRP A 1 128 ? 4.393 14.779 -7.180 1.00 97.94 128 TRP A C 1
ATOM 1006 O O . TRP A 1 128 ? 3.288 14.469 -6.744 1.00 97.94 128 TRP A O 1
ATOM 1016 N N . ASP A 1 129 ? 4.798 16.046 -7.235 1.00 98.38 129 ASP A N 1
ATOM 1017 C CA . ASP A 1 129 ? 3.991 17.148 -6.698 1.00 98.38 129 ASP A CA 1
ATOM 1018 C C . ASP A 1 129 ? 2.655 17.290 -7.444 1.00 98.38 129 ASP A C 1
ATOM 1020 O O . ASP A 1 129 ? 1.633 17.618 -6.845 1.00 98.38 129 ASP A O 1
ATOM 1024 N N . VAL A 1 130 ? 2.642 16.981 -8.745 1.00 98.38 130 VAL A N 1
ATOM 1025 C CA . VAL A 1 130 ? 1.421 16.985 -9.562 1.00 98.38 130 VAL A CA 1
ATOM 1026 C C . VAL A 1 130 ? 0.531 15.805 -9.182 1.00 98.38 130 VAL A C 1
ATOM 1028 O O . VAL A 1 130 ? -0.663 15.977 -8.940 1.00 98.38 130 VAL A O 1
ATOM 1031 N N . TYR A 1 131 ? 1.110 14.606 -9.099 1.00 98.62 131 TYR A N 1
ATOM 1032 C CA . TYR A 1 131 ? 0.369 13.394 -8.764 1.00 98.62 131 TYR A CA 1
ATOM 1033 C C . TYR A 1 131 ? -0.182 13.408 -7.332 1.00 98.62 131 TYR A C 1
ATOM 1035 O O . TYR A 1 131 ? -1.340 13.059 -7.129 1.00 98.62 131 TYR A O 1
ATOM 1043 N N . SER A 1 132 ? 0.613 13.834 -6.350 1.00 98.62 132 SER A N 1
ATOM 1044 C CA . SER A 1 132 ? 0.211 13.888 -4.939 1.00 98.62 132 SER A CA 1
ATOM 1045 C C . SER A 1 132 ? -0.935 14.872 -4.708 1.00 98.62 132 SER A C 1
ATOM 1047 O O . SER A 1 132 ? -1.914 14.514 -4.058 1.00 98.62 132 SER A O 1
ATOM 1049 N N . ALA A 1 133 ? -0.880 16.063 -5.314 1.00 98.50 133 ALA A N 1
ATOM 1050 C CA . ALA A 1 133 ? -1.979 17.023 -5.252 1.00 98.50 133 ALA A CA 1
ATOM 1051 C C . ALA A 1 133 ? -3.253 16.488 -5.928 1.00 98.50 133 ALA A C 1
ATOM 1053 O O . ALA A 1 133 ? -4.356 16.655 -5.404 1.00 98.50 133 ALA A O 1
ATOM 1054 N N . TRP A 1 134 ? -3.108 15.824 -7.080 1.00 98.69 134 TRP A N 1
ATOM 1055 C CA . TRP A 1 134 ? -4.233 15.206 -7.780 1.00 98.69 134 TRP A CA 1
ATOM 1056 C C . TRP A 1 134 ? -4.871 14.089 -6.942 1.00 98.69 134 TRP A C 1
ATOM 1058 O O . TRP A 1 134 ? -6.075 14.119 -6.701 1.00 98.69 134 TRP A O 1
ATOM 1068 N N . VAL A 1 135 ? -4.077 13.141 -6.436 1.00 98.69 135 VAL A N 1
ATOM 1069 C CA . VAL A 1 135 ? -4.604 11.974 -5.713 1.00 98.69 135 VAL A CA 1
ATOM 1070 C C . VAL A 1 135 ? -5.192 12.357 -4.356 1.00 98.69 135 VAL A C 1
ATOM 1072 O O . VAL A 1 135 ? -6.190 11.775 -3.945 1.00 98.69 135 VAL A O 1
ATOM 1075 N N . GLU A 1 136 ? -4.637 13.366 -3.675 1.00 98.50 136 GLU A N 1
ATOM 1076 C CA . GLU A 1 136 ? -5.207 13.898 -2.432 1.00 98.50 136 GLU A CA 1
ATOM 1077 C C . GLU A 1 136 ? -6.606 14.481 -2.670 1.00 98.50 136 GLU A C 1
ATOM 1079 O O . GLU A 1 136 ? -7.534 14.203 -1.906 1.00 98.50 136 GLU A O 1
ATOM 1084 N N . LYS A 1 137 ? -6.784 15.236 -3.762 1.00 98.44 137 LYS A N 1
ATOM 1085 C CA . LYS A 1 137 ? -8.093 15.762 -4.157 1.00 98.44 137 LYS A CA 1
ATOM 1086 C C . LYS A 1 137 ? -9.074 14.628 -4.464 1.00 98.44 137 LYS A C 1
ATOM 1088 O O . LYS A 1 137 ? -10.155 14.602 -3.881 1.00 98.44 137 LYS A O 1
ATOM 1093 N N . GLU A 1 138 ? -8.703 13.689 -5.333 1.00 98.62 138 GLU A N 1
ATOM 1094 C CA . GLU A 1 138 ? -9.585 12.582 -5.731 1.00 98.62 138 GLU A CA 1
ATOM 1095 C C . GLU A 1 138 ? -9.966 11.691 -4.544 1.00 98.62 138 GLU A C 1
ATOM 1097 O O . GLU A 1 138 ? -11.123 11.292 -4.402 1.00 98.62 138 GLU A O 1
ATOM 1102 N N . TYR A 1 139 ? -9.024 11.440 -3.633 1.00 98.50 139 TYR A N 1
ATOM 1103 C CA . TYR A 1 139 ? -9.293 10.716 -2.397 1.00 98.50 139 TYR A CA 1
ATOM 1104 C C . TYR A 1 139 ? -10.280 11.473 -1.504 1.00 98.50 139 TYR A C 1
ATOM 1106 O O . TYR A 1 139 ? -11.243 10.898 -0.997 1.00 98.50 139 TYR A O 1
ATOM 1114 N N . SER A 1 140 ? -10.084 12.784 -1.341 1.00 97.88 140 SER A N 1
ATOM 1115 C CA . SER A 1 140 ? -10.988 13.634 -0.567 1.00 97.88 140 SER A CA 1
ATOM 1116 C C . SER A 1 140 ? -12.409 13.638 -1.144 1.00 97.88 140 SER A C 1
ATOM 1118 O O . SER A 1 140 ? -13.386 13.544 -0.396 1.00 97.88 140 SER A O 1
ATOM 1120 N N . ASP A 1 141 ? -12.532 13.695 -2.469 1.00 98.06 141 ASP A N 1
ATOM 1121 C CA . ASP A 1 141 ? -13.816 13.647 -3.167 1.00 98.06 141 ASP A CA 1
ATOM 1122 C C . ASP A 1 141 ? -14.490 12.274 -3.006 1.00 98.06 141 ASP A C 1
ATOM 1124 O O . ASP A 1 141 ? -15.687 12.210 -2.705 1.00 98.06 141 ASP A O 1
ATOM 1128 N N . LEU A 1 142 ? -13.725 11.177 -3.083 1.00 98.12 142 LEU A N 1
ATOM 1129 C CA . LEU A 1 142 ? -14.219 9.828 -2.793 1.00 98.12 142 LEU A CA 1
ATOM 1130 C C . LEU A 1 142 ? -14.785 9.733 -1.371 1.00 98.12 142 LEU A C 1
ATOM 1132 O O . LEU A 1 142 ? -15.917 9.269 -1.203 1.00 98.12 142 LEU A O 1
ATOM 1136 N N . LEU A 1 143 ? -14.045 10.199 -0.358 1.00 96.69 143 LEU A N 1
ATOM 1137 C CA . LEU A 1 143 ? -14.485 10.145 1.041 1.00 96.69 143 LEU A CA 1
ATOM 1138 C C . LEU A 1 143 ? -15.785 10.926 1.278 1.00 96.69 143 LEU A C 1
ATOM 1140 O O . LEU A 1 143 ? -16.647 10.449 2.014 1.00 96.69 143 LEU A O 1
ATOM 1144 N N . ARG A 1 144 ? -15.961 12.085 0.630 1.00 95.00 144 ARG A N 1
ATOM 1145 C CA . ARG A 1 144 ? -17.192 12.896 0.731 1.00 95.00 144 ARG A CA 1
ATOM 1146 C C . ARG A 1 144 ? -18.367 12.321 -0.055 1.00 95.00 144 ARG A C 1
ATOM 1148 O O . ARG A 1 144 ? -19.518 12.646 0.235 1.00 95.00 144 ARG A O 1
ATOM 1155 N N . SER A 1 145 ? -18.095 11.503 -1.067 1.00 95.81 145 SER A N 1
ATOM 1156 C CA . SER A 1 145 ? -19.133 10.901 -1.896 1.00 95.81 145 SER A CA 1
ATOM 1157 C C . SER A 1 145 ? -19.873 9.772 -1.167 1.00 95.81 145 SER A C 1
ATOM 1159 O O . SER A 1 145 ? -19.361 9.142 -0.244 1.00 95.81 145 SER A O 1
ATOM 1161 N N . GLY A 1 146 ? -21.077 9.438 -1.641 1.00 94.94 146 GLY A N 1
ATOM 1162 C CA . GLY A 1 146 ? -21.786 8.240 -1.183 1.00 94.94 146 GLY A CA 1
ATOM 1163 C C . GLY A 1 146 ? -21.108 6.922 -1.586 1.00 94.94 146 GLY A C 1
ATOM 1164 O O . GLY A 1 146 ? -21.455 5.884 -1.027 1.00 94.94 146 GLY A O 1
ATOM 1165 N N . ALA A 1 147 ? -20.149 6.946 -2.523 1.00 96.44 147 ALA A N 1
ATOM 1166 C CA . ALA A 1 147 ? -19.476 5.748 -3.025 1.00 96.44 147 ALA A CA 1
ATOM 1167 C C . ALA A 1 147 ? -18.552 5.106 -1.980 1.00 96.44 147 ALA A C 1
ATOM 1169 O O . ALA A 1 147 ? -18.378 3.890 -2.003 1.00 96.44 147 ALA A O 1
ATOM 1170 N N . SER A 1 148 ? -18.025 5.891 -1.033 1.00 96.62 148 SER A N 1
ATOM 1171 C CA . SER A 1 148 ? -17.170 5.404 0.060 1.00 96.62 148 SER A CA 1
ATOM 1172 C C . SER A 1 148 ? -17.922 4.624 1.146 1.00 96.62 148 SER A C 1
ATOM 1174 O O . SER A 1 148 ? -17.299 4.107 2.069 1.00 96.62 148 SER A O 1
ATOM 1176 N N . LYS A 1 149 ? -19.257 4.510 1.050 1.00 96.44 149 LYS A N 1
ATOM 1177 C CA . LYS A 1 149 ? -20.048 3.571 1.869 1.00 96.44 149 LYS A CA 1
ATOM 1178 C C . LYS A 1 149 ? -19.793 2.116 1.492 1.00 96.44 149 LYS A C 1
ATOM 1180 O O . LYS A 1 149 ? -20.005 1.235 2.318 1.00 96.44 149 LYS A O 1
ATOM 1185 N N . ASP A 1 150 ? -19.394 1.878 0.246 1.00 96.56 150 ASP A N 1
ATOM 1186 C CA . ASP A 1 150 ? -18.941 0.575 -0.214 1.00 96.56 150 ASP A CA 1
ATOM 1187 C C . ASP A 1 150 ? -17.424 0.496 -0.026 1.00 96.56 150 ASP A C 1
ATOM 1189 O O . ASP A 1 150 ? -16.653 1.171 -0.714 1.00 96.56 150 ASP A O 1
ATOM 1193 N N . GLU A 1 151 ? -17.013 -0.332 0.929 1.00 96.12 151 GLU A N 1
ATOM 1194 C CA . GLU A 1 151 ? -15.616 -0.625 1.248 1.00 96.12 151 GLU A CA 1
ATOM 1195 C C . GLU A 1 151 ? -14.826 -1.063 0.009 1.00 96.12 151 GLU A C 1
ATOM 1197 O O . GLU A 1 151 ? -13.681 -0.653 -0.166 1.00 96.12 151 GLU A O 1
ATOM 1202 N N . GLY A 1 152 ? -15.458 -1.784 -0.927 1.00 97.88 152 GLY A N 1
ATOM 1203 C CA . GLY A 1 152 ? -14.821 -2.231 -2.163 1.00 97.88 152 GLY A CA 1
ATOM 1204 C C . GLY A 1 152 ? -14.363 -1.083 -3.066 1.00 97.88 152 GLY A C 1
ATOM 1205 O O . GLY A 1 152 ? -13.337 -1.200 -3.740 1.00 97.88 152 GLY A O 1
ATOM 1206 N N . ASN A 1 153 ? -15.069 0.054 -3.056 1.00 98.19 153 ASN A N 1
ATOM 1207 C CA . ASN A 1 153 ? -14.643 1.241 -3.802 1.00 98.19 153 ASN A CA 1
ATOM 1208 C C . ASN A 1 153 ? -13.409 1.886 -3.168 1.00 98.19 153 ASN A C 1
ATOM 1210 O O . ASN A 1 153 ? -12.507 2.321 -3.884 1.00 98.19 153 ASN A O 1
ATOM 1214 N N . VAL A 1 154 ? -13.356 1.923 -1.835 1.00 98.19 154 VAL A N 1
ATOM 1215 C CA . VAL A 1 154 ? -12.211 2.461 -1.093 1.00 98.19 154 VAL A CA 1
ATOM 1216 C C . VAL A 1 154 ? -10.996 1.550 -1.262 1.00 98.19 154 VAL A C 1
ATOM 1218 O O . VAL A 1 154 ? -9.927 2.034 -1.628 1.00 98.19 154 VAL A O 1
ATOM 1221 N N . GLN A 1 155 ? -11.182 0.236 -1.114 1.00 98.50 155 GLN A N 1
ATOM 1222 C CA . GLN A 1 155 ? -10.168 -0.783 -1.380 1.00 98.50 155 GLN A CA 1
ATOM 1223 C C . GLN A 1 155 ? -9.569 -0.609 -2.775 1.00 98.50 155 GLN A C 1
ATOM 1225 O O . GLN A 1 155 ? -8.357 -0.472 -2.916 1.00 98.50 155 GLN A O 1
ATOM 1230 N N . LYS A 1 156 ? -10.411 -0.554 -3.815 1.00 98.50 156 LYS A N 1
ATOM 1231 C CA . LYS A 1 156 ? -9.954 -0.413 -5.203 1.00 98.50 156 LYS A CA 1
ATOM 1232 C C . LYS A 1 156 ? -9.178 0.886 -5.430 1.00 98.50 156 LYS A C 1
ATOM 1234 O O . LYS A 1 156 ? -8.187 0.885 -6.156 1.00 98.50 156 LYS A O 1
ATOM 1239 N N . PHE A 1 157 ? -9.615 1.987 -4.823 1.00 98.62 157 PHE A N 1
ATOM 1240 C CA . PHE A 1 157 ? -8.907 3.261 -4.922 1.00 98.62 157 PHE A CA 1
ATOM 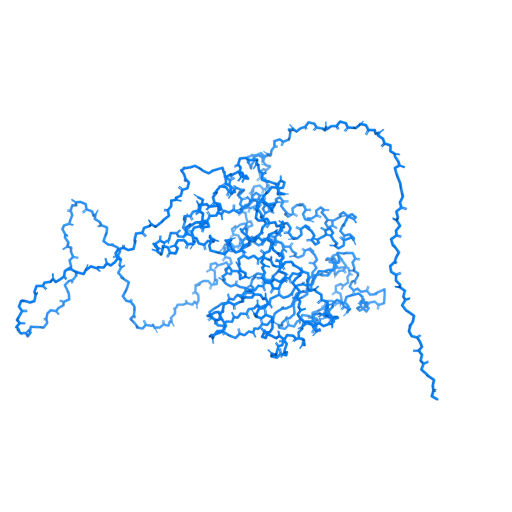1241 C C . PHE A 1 157 ? -7.524 3.185 -4.256 1.00 98.62 157 PHE A C 1
ATOM 1243 O O . PHE A 1 157 ? -6.527 3.597 -4.844 1.00 98.62 157 PHE A O 1
ATOM 1250 N N . LEU A 1 158 ? -7.434 2.593 -3.063 1.00 98.75 158 LEU A N 1
ATOM 1251 C CA . LEU A 1 158 ? -6.167 2.402 -2.354 1.00 98.75 158 LEU A CA 1
ATOM 1252 C C . LEU A 1 158 ? -5.234 1.408 -3.066 1.00 98.75 158 LEU A C 1
ATOM 1254 O O . LEU A 1 158 ? -4.026 1.634 -3.114 1.00 98.75 158 LEU A O 1
ATOM 1258 N N . GLU A 1 159 ? -5.777 0.367 -3.704 1.00 98.75 159 GLU A N 1
ATOM 1259 C CA . GLU A 1 159 ? -5.021 -0.523 -4.593 1.00 98.75 159 GLU A CA 1
ATOM 1260 C C . GLU A 1 159 ? -4.416 0.243 -5.772 1.00 98.75 159 GLU A C 1
ATOM 1262 O O . GLU A 1 159 ? -3.296 -0.047 -6.171 1.00 98.75 159 GLU A O 1
ATOM 1267 N N . GLN A 1 160 ? -5.112 1.233 -6.337 1.00 98.56 160 GLN A N 1
ATOM 1268 C CA . GLN A 1 160 ? -4.593 2.066 -7.432 1.00 98.56 160 GLN A CA 1
ATOM 1269 C C . GLN A 1 160 ? -3.564 3.103 -6.967 1.00 98.56 160 GLN A C 1
ATOM 1271 O O . GLN A 1 160 ? -2.720 3.532 -7.758 1.00 98.56 160 GLN A O 1
ATOM 1276 N N . HIS A 1 161 ? -3.604 3.474 -5.686 1.00 98.62 161 HIS A N 1
ATOM 1277 C CA . HIS A 1 161 ? -2.791 4.540 -5.114 1.00 98.62 161 HIS A CA 1
ATOM 1278 C C . HIS A 1 161 ? -2.093 4.101 -3.813 1.00 98.62 161 HIS A C 1
ATOM 1280 O O . HIS A 1 161 ? -2.401 4.636 -2.743 1.00 98.62 161 HIS A O 1
ATOM 1286 N N . PRO A 1 162 ? -1.092 3.192 -3.881 1.00 98.50 162 PRO A N 1
ATOM 1287 C CA . PRO A 1 162 ? -0.399 2.672 -2.697 1.00 98.50 162 PRO A CA 1
ATOM 1288 C C . PRO A 1 162 ? 0.197 3.735 -1.770 1.00 98.50 162 PRO A C 1
ATOM 1290 O O . PRO A 1 162 ? 0.392 3.474 -0.588 1.00 98.50 162 PRO A O 1
ATOM 1293 N N . CYS A 1 163 ? 0.468 4.941 -2.277 1.00 98.50 163 CYS A N 1
ATOM 1294 C CA . CYS A 1 163 ? 0.970 6.047 -1.468 1.00 98.50 163 CYS A CA 1
ATOM 1295 C C . CYS A 1 163 ? 0.005 6.551 -0.396 1.00 98.50 163 CYS A C 1
ATOM 1297 O O . CYS A 1 163 ? 0.453 7.231 0.518 1.00 98.50 163 CYS A O 1
ATOM 1299 N N . LEU A 1 164 ? -1.282 6.215 -0.470 1.00 98.69 164 LEU A N 1
ATOM 1300 C CA . LEU A 1 164 ? -2.251 6.533 0.578 1.00 98.69 164 LEU A CA 1
ATOM 1301 C C . LEU A 1 164 ? -2.329 5.458 1.668 1.00 98.69 164 LEU A C 1
ATOM 1303 O O . LEU A 1 164 ? -2.919 5.697 2.720 1.00 98.69 164 LEU A O 1
ATOM 1307 N N . VAL A 1 165 ? -1.762 4.273 1.434 1.00 98.69 165 VAL A N 1
ATOM 1308 C CA . VAL A 1 165 ? -1.881 3.148 2.361 1.00 98.69 165 VAL A CA 1
ATOM 1309 C C . VAL A 1 165 ? -0.850 3.291 3.486 1.00 98.69 165 VAL A C 1
ATOM 1311 O O . VAL A 1 165 ? 0.351 3.381 3.215 1.00 98.69 165 VAL A O 1
ATOM 1314 N N . PRO A 1 166 ? -1.281 3.323 4.762 1.00 98.19 166 PRO A N 1
ATOM 1315 C CA . PRO A 1 166 ? -0.396 3.641 5.875 1.00 98.19 166 PRO A CA 1
ATOM 1316 C C . PRO A 1 166 ? 0.603 2.514 6.161 1.00 98.19 166 PRO A C 1
ATOM 1318 O O . PRO A 1 166 ? 0.485 1.400 5.662 1.00 98.19 166 PRO A O 1
ATOM 1321 N N . GLY A 1 167 ? 1.586 2.803 7.017 1.00 97.12 167 GLY A N 1
ATOM 1322 C CA . GLY A 1 167 ? 2.511 1.800 7.557 1.00 97.12 167 GLY A CA 1
ATOM 1323 C C . GLY A 1 167 ? 3.877 1.723 6.881 1.00 97.12 167 GLY A C 1
ATOM 1324 O O . GLY A 1 167 ? 4.779 1.089 7.423 1.00 97.12 167 GLY A O 1
ATOM 1325 N N . LEU A 1 168 ? 4.088 2.421 5.763 1.00 95.69 168 LEU A N 1
ATOM 1326 C CA . LEU A 1 168 ? 5.390 2.419 5.092 1.00 95.69 168 LEU A CA 1
ATOM 1327 C C . LEU A 1 168 ? 6.513 3.035 5.947 1.00 95.69 168 LEU A C 1
ATOM 1329 O O . LEU A 1 168 ? 7.663 2.624 5.832 1.00 95.69 168 LEU A O 1
ATOM 1333 N N . HIS A 1 169 ? 6.172 3.939 6.870 1.00 95.00 169 HIS A N 1
ATOM 1334 C CA . HIS A 1 169 ? 7.103 4.555 7.823 1.00 95.00 169 HIS A CA 1
ATOM 1335 C C . HIS A 1 169 ? 7.788 3.557 8.779 1.00 95.00 169 HIS A C 1
ATOM 1337 O O . HIS A 1 169 ? 8.795 3.905 9.393 1.00 95.00 169 HIS A O 1
ATOM 1343 N N . TYR A 1 170 ? 7.280 2.324 8.905 1.00 93.75 170 TYR A N 1
ATOM 1344 C CA . TYR A 1 170 ? 7.971 1.243 9.618 1.00 93.75 170 TYR A CA 1
ATOM 1345 C C . TYR A 1 170 ? 9.180 0.693 8.844 1.00 93.75 170 TYR A C 1
ATOM 1347 O O . TYR A 1 170 ? 10.001 -0.026 9.407 1.00 93.75 170 TYR A O 1
ATOM 1355 N N . SER A 1 171 ? 9.311 1.019 7.558 1.00 93.12 171 SER A N 1
ATOM 1356 C CA . SER A 1 171 ? 10.428 0.614 6.713 1.00 93.12 171 SER A CA 1
ATOM 1357 C C . SER A 1 171 ? 11.381 1.783 6.481 1.00 93.12 171 SER A C 1
ATOM 1359 O O . SER A 1 171 ? 10.952 2.893 6.182 1.00 93.12 171 SER A O 1
ATOM 1361 N N . ASN A 1 172 ? 12.693 1.535 6.538 1.00 89.75 172 ASN A N 1
ATOM 1362 C CA . ASN A 1 172 ? 13.698 2.520 6.108 1.00 89.75 172 ASN A CA 1
ATOM 1363 C C . ASN A 1 172 ? 14.229 2.258 4.688 1.00 89.75 172 ASN A C 1
ATOM 1365 O O . ASN A 1 172 ? 15.125 2.954 4.206 1.00 89.75 172 ASN A O 1
ATOM 1369 N N . LYS A 1 173 ? 13.693 1.225 4.039 1.00 90.50 173 LYS A N 1
ATOM 1370 C CA . LYS A 1 173 ? 14.026 0.761 2.693 1.00 90.50 173 LYS A CA 1
ATOM 1371 C C . LYS A 1 173 ? 12.748 0.505 1.906 1.00 90.50 173 LYS A C 1
ATOM 1373 O O . LYS A 1 173 ? 11.655 0.468 2.471 1.00 90.50 173 LYS A O 1
ATOM 1378 N N . VAL A 1 174 ? 12.903 0.281 0.604 1.00 93.50 174 VAL A N 1
ATOM 1379 C CA . VAL A 1 174 ? 11.823 -0.239 -0.241 1.00 93.50 174 VAL A CA 1
ATOM 1380 C C . VAL A 1 174 ? 11.288 -1.533 0.401 1.00 93.50 174 VAL A C 1
ATOM 1382 O O . VAL A 1 174 ? 12.093 -2.422 0.695 1.00 93.50 174 VAL A O 1
ATOM 1385 N N . PRO A 1 175 ? 9.976 -1.627 0.687 1.00 96.44 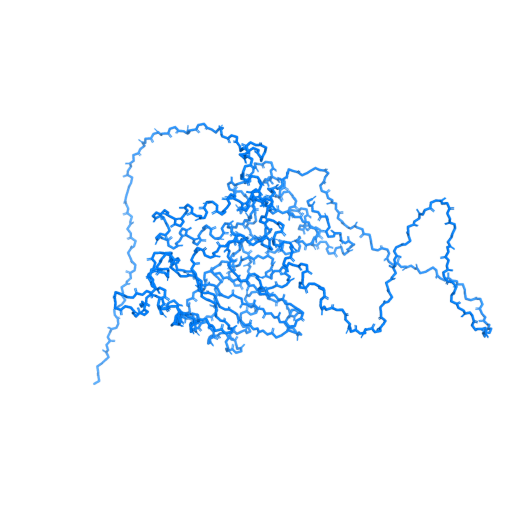175 PRO A N 1
ATOM 1386 C CA . PRO A 1 175 ? 9.394 -2.801 1.324 1.00 96.44 175 PRO A CA 1
ATOM 1387 C C . PRO A 1 175 ? 9.527 -3.988 0.380 1.00 96.44 175 PRO A C 1
ATOM 1389 O O . PRO A 1 175 ? 9.459 -3.814 -0.828 1.00 96.44 175 PRO A O 1
ATOM 1392 N N . TYR A 1 176 ? 9.686 -5.195 0.903 1.00 96.12 176 TYR A N 1
ATOM 1393 C CA . TYR A 1 176 ? 9.682 -6.406 0.089 1.00 96.12 176 TYR A CA 1
ATOM 1394 C C . TYR A 1 176 ? 8.239 -6.732 -0.364 1.00 96.12 176 TYR A C 1
ATOM 1396 O O . TYR A 1 176 ? 7.322 -6.590 0.446 1.00 96.12 176 TYR A O 1
ATOM 1404 N N . PRO A 1 177 ? 7.989 -7.164 -1.617 1.00 95.88 177 PRO A N 1
ATOM 1405 C CA . PRO A 1 177 ? 8.931 -7.441 -2.713 1.00 95.88 177 PRO A CA 1
ATOM 1406 C C . PRO A 1 177 ? 9.222 -6.231 -3.622 1.00 95.88 177 PRO A C 1
ATOM 1408 O O . PRO A 1 177 ? 9.626 -6.414 -4.759 1.00 95.88 177 PRO A O 1
ATOM 1411 N N . GLY A 1 178 ? 8.975 -5.010 -3.155 1.00 96.44 178 GLY A N 1
ATOM 1412 C CA . GLY A 1 178 ? 8.967 -3.777 -3.945 1.00 96.44 178 GLY A CA 1
ATOM 1413 C C . GLY A 1 178 ? 7.555 -3.265 -4.234 1.00 96.44 178 GLY A C 1
ATOM 1414 O O . GLY A 1 178 ? 7.357 -2.534 -5.207 1.00 96.44 178 GLY A O 1
ATOM 1415 N N . ALA A 1 179 ? 6.558 -3.694 -3.452 1.00 98.19 179 ALA A N 1
ATOM 1416 C CA . ALA A 1 179 ? 5.143 -3.435 -3.705 1.00 98.19 179 ALA A CA 1
ATOM 1417 C C . ALA A 1 179 ? 4.289 -3.489 -2.431 1.00 98.19 179 ALA A C 1
ATOM 1419 O O . ALA A 1 179 ? 4.675 -4.086 -1.425 1.00 98.19 179 ALA A O 1
ATOM 1420 N N . LEU A 1 180 ? 3.101 -2.888 -2.525 1.00 98.69 180 LEU A N 1
ATOM 1421 C CA . LEU A 1 180 ? 1.981 -3.104 -1.617 1.00 98.69 180 LEU A CA 1
ATOM 1422 C C . LEU A 1 180 ? 1.323 -4.432 -1.947 1.00 98.69 180 LEU A C 1
ATOM 1424 O O . LEU A 1 180 ? 0.980 -4.666 -3.105 1.00 98.69 180 LEU A O 1
ATOM 1428 N N . ILE A 1 181 ? 1.079 -5.270 -0.948 1.00 98.62 181 ILE A N 1
ATOM 1429 C CA . ILE A 1 181 ? 0.363 -6.523 -1.155 1.00 98.62 181 ILE A CA 1
ATOM 1430 C C . ILE A 1 181 ? -1.098 -6.318 -0.757 1.00 98.62 181 ILE A C 1
ATOM 1432 O O . ILE A 1 181 ? -1.386 -6.074 0.410 1.00 98.62 181 ILE A O 1
ATOM 1436 N N . SER A 1 182 ? -2.015 -6.420 -1.717 1.00 98.62 182 SER A N 1
ATOM 1437 C CA . SER A 1 182 ? -3.460 -6.394 -1.479 1.00 98.62 182 SER A CA 1
ATOM 1438 C C . SER A 1 182 ? -3.982 -7.787 -1.143 1.00 98.62 182 SER A C 1
ATOM 1440 O O . SER A 1 182 ? -3.588 -8.793 -1.747 1.00 98.62 182 SER A O 1
ATOM 1442 N N . GLN A 1 183 ? -4.891 -7.817 -0.173 1.00 97.00 183 GLN A N 1
ATOM 1443 C CA . GLN A 1 183 ? -5.614 -8.993 0.294 1.00 97.00 183 GLN A CA 1
ATOM 1444 C C . GLN A 1 183 ? -4.702 -10.214 0.547 1.00 97.00 183 GLN A C 1
ATOM 1446 O O . GLN A 1 183 ? -4.971 -11.306 0.026 1.00 97.00 183 GLN A O 1
ATOM 1451 N N . PRO A 1 184 ? -3.591 -10.046 1.304 1.00 95.00 184 PRO A N 1
ATOM 1452 C CA . PRO A 1 184 ? -2.622 -11.099 1.611 1.00 95.00 184 PRO A CA 1
ATOM 1453 C C . PRO A 1 184 ? -3.286 -12.304 2.282 1.00 95.00 184 PRO A C 1
ATOM 1455 O O . PRO A 1 184 ? -3.721 -12.252 3.432 1.00 95.00 184 PRO A O 1
ATOM 1458 N N . ARG A 1 185 ? -3.319 -13.444 1.593 1.00 90.69 185 ARG A N 1
ATOM 1459 C CA . ARG A 1 185 ? -3.886 -14.668 2.167 1.00 90.69 185 ARG A CA 1
ATOM 1460 C C . ARG A 1 185 ? -2.960 -15.235 3.237 1.00 90.69 185 ARG A C 1
ATOM 1462 O O . ARG A 1 185 ? -1.836 -15.636 2.946 1.00 90.69 185 ARG A O 1
ATOM 1469 N N . LEU A 1 186 ? -3.459 -15.316 4.465 1.00 88.69 186 LEU A N 1
ATOM 1470 C CA . LEU A 1 186 ? -2.778 -15.989 5.568 1.00 88.69 186 LEU A CA 1
ATOM 1471 C C . LEU A 1 186 ? -3.154 -17.473 5.589 1.00 88.69 186 LEU A C 1
ATO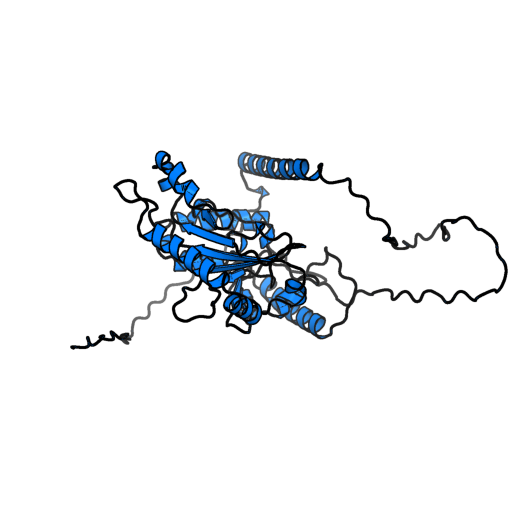M 1473 O O . LEU A 1 186 ? -4.287 -17.849 5.282 1.00 88.69 186 LEU A O 1
ATOM 1477 N N . SER A 1 187 ? -2.207 -18.339 5.946 1.00 81.69 187 SER A N 1
ATOM 1478 C CA . SER A 1 187 ? -2.473 -19.774 6.032 1.00 81.69 187 SER A CA 1
ATOM 1479 C C . SER A 1 187 ? -3.276 -20.110 7.293 1.00 81.69 187 SER A C 1
ATOM 1481 O O . SER A 1 187 ? -2.812 -19.895 8.412 1.00 81.69 187 SER A O 1
ATOM 1483 N N . GLY A 1 188 ? -4.456 -20.701 7.120 1.00 70.06 188 GLY A N 1
ATOM 1484 C CA . GLY A 1 188 ? -5.279 -21.216 8.216 1.00 70.06 188 GLY A CA 1
ATOM 1485 C C . GLY A 1 188 ? -6.770 -21.108 7.912 1.00 70.06 188 GLY A C 1
ATOM 1486 O O . GLY A 1 188 ? -7.227 -20.170 7.266 1.00 70.06 188 GLY A O 1
ATOM 1487 N N . VAL A 1 189 ? -7.541 -22.103 8.349 1.00 60.69 189 VAL A N 1
ATOM 1488 C CA . VAL A 1 189 ? -8.984 -22.161 8.083 1.00 60.69 189 VAL A CA 1
ATOM 1489 C C . VAL A 1 189 ? -9.706 -21.087 8.895 1.00 60.69 189 VAL A C 1
ATOM 1491 O O . VAL A 1 189 ? -9.563 -21.035 10.112 1.00 60.69 189 VAL A O 1
ATOM 1494 N N . GLY A 1 190 ? -10.514 -20.265 8.223 1.00 68.56 190 GLY A N 1
ATOM 1495 C CA . GLY A 1 190 ? -11.389 -19.281 8.867 1.00 68.56 190 GLY A CA 1
ATOM 1496 C C . GLY A 1 190 ? -10.716 -17.969 9.275 1.00 68.56 190 GLY A C 1
ATOM 1497 O O . GLY A 1 190 ? -11.396 -17.109 9.824 1.00 68.56 190 GLY A O 1
ATOM 1498 N N . LEU A 1 191 ? -9.422 -17.789 8.990 1.00 78.12 191 LEU A N 1
ATOM 1499 C CA . LEU A 1 191 ? -8.761 -16.502 9.188 1.00 78.12 191 LEU A CA 1
ATOM 1500 C C . LEU A 1 191 ? -9.278 -15.492 8.175 1.00 78.12 191 LEU A C 1
ATOM 1502 O O . LEU A 1 191 ? -9.316 -15.761 6.971 1.00 78.12 191 LEU A O 1
ATOM 1506 N N . LYS A 1 192 ? -9.648 -14.317 8.676 1.00 83.69 192 LYS A N 1
ATOM 1507 C CA . LYS A 1 192 ? -9.923 -13.173 7.819 1.00 83.69 192 LYS A CA 1
ATOM 1508 C C . LYS A 1 192 ? -8.643 -12.716 7.128 1.00 83.69 192 LYS A C 1
ATOM 1510 O O . LYS A 1 192 ? -7.548 -12.822 7.684 1.00 83.69 192 LYS A O 1
ATOM 1515 N N . VAL A 1 193 ? -8.815 -12.260 5.895 1.00 93.88 193 VAL A N 1
ATOM 1516 C CA . VAL A 1 193 ? -7.746 -11.787 5.019 1.00 93.88 193 VAL A CA 1
ATOM 1517 C C . VAL A 1 193 ? -7.570 -10.296 5.292 1.00 93.88 193 VAL A C 1
ATOM 1519 O O . VAL A 1 193 ? -8.552 -9.586 5.105 1.00 93.88 193 VAL A O 1
ATOM 1522 N N . PRO A 1 194 ? -6.382 -9.832 5.720 1.00 96.56 194 PRO A N 1
ATOM 1523 C CA . PRO A 1 194 ? -6.104 -8.403 5.818 1.00 96.56 194 PRO A CA 1
ATOM 1524 C C . PRO A 1 194 ? -6.325 -7.708 4.483 1.00 96.56 194 PRO A C 1
ATOM 1526 O O . PRO A 1 194 ? -6.070 -8.320 3.450 1.00 96.56 194 PRO A O 1
ATOM 1529 N N . ASP A 1 195 ? -6.711 -6.439 4.483 1.00 98.19 195 ASP A N 1
ATOM 1530 C CA . ASP A 1 195 ? -6.889 -5.686 3.238 1.00 98.19 195 ASP A CA 1
ATOM 1531 C C . ASP A 1 195 ? -5.568 -5.384 2.546 1.00 98.19 195 ASP A C 1
ATOM 1533 O O . ASP A 1 195 ? -5.459 -5.495 1.319 1.00 98.19 195 ASP A O 1
ATOM 1537 N N . PHE A 1 196 ? -4.541 -5.057 3.336 1.00 98.69 196 PHE A N 1
ATOM 1538 C CA . PHE A 1 196 ? -3.203 -4.789 2.829 1.00 98.69 196 PHE A CA 1
ATOM 1539 C C . PHE A 1 196 ? -2.090 -5.313 3.738 1.00 98.69 196 PHE A C 1
ATOM 1541 O O . PHE A 1 196 ? -2.257 -5.523 4.942 1.00 98.69 196 PHE A O 1
ATOM 1548 N N . LEU A 1 197 ? -0.913 -5.488 3.138 1.00 98.56 197 LEU A N 1
ATOM 1549 C CA . LEU A 1 197 ? 0.331 -5.818 3.817 1.00 98.56 197 LEU A CA 1
ATOM 1550 C C . LEU A 1 197 ? 1.508 -5.067 3.196 1.00 98.56 197 LEU A C 1
ATOM 1552 O O . LEU A 1 197 ? 1.755 -5.147 1.989 1.00 98.56 197 LEU A O 1
ATOM 1556 N N . TRP A 1 198 ? 2.292 -4.430 4.063 1.00 98.44 198 TRP A N 1
ATOM 1557 C CA . TRP A 1 198 ? 3.679 -4.075 3.774 1.00 98.44 198 TRP A CA 1
ATOM 1558 C C . TRP A 1 198 ? 4.622 -5.066 4.451 1.00 98.44 198 TRP A C 1
ATOM 1560 O O . TRP A 1 198 ? 4.405 -5.446 5.599 1.00 98.44 198 TRP A O 1
ATOM 1570 N N . ILE A 1 199 ? 5.712 -5.439 3.783 1.00 97.81 199 ILE A N 1
ATOM 1571 C CA . ILE A 1 199 ? 6.824 -6.156 4.421 1.00 97.81 199 ILE A CA 1
ATOM 1572 C C . ILE A 1 199 ? 8.012 -5.195 4.466 1.00 97.81 199 ILE A C 1
ATOM 1574 O O . ILE A 1 199 ? 8.894 -5.203 3.607 1.00 97.81 199 ILE A O 1
ATOM 1578 N N . GLY A 1 200 ? 7.989 -4.305 5.454 1.00 96.88 200 GLY A N 1
ATOM 1579 C CA . GLY A 1 200 ? 9.061 -3.347 5.704 1.00 96.88 200 GLY A CA 1
ATOM 1580 C C . GLY A 1 200 ? 10.244 -3.994 6.413 1.00 96.88 200 GLY A C 1
ATOM 1581 O O . GLY A 1 200 ? 10.120 -5.067 7.007 1.00 96.88 200 GLY A O 1
ATOM 1582 N N . PHE A 1 201 ? 11.407 -3.351 6.376 1.00 95.62 201 PHE A N 1
ATOM 1583 C CA . PHE A 1 201 ? 12.561 -3.798 7.153 1.00 95.62 201 PHE A CA 1
ATOM 1584 C C . PHE A 1 201 ? 13.594 -2.689 7.341 1.00 95.62 201 PHE A C 1
ATOM 1586 O O . PHE A 1 201 ? 13.667 -1.735 6.566 1.00 95.62 201 PHE A O 1
ATOM 1593 N N . ASP A 1 202 ? 14.424 -2.860 8.366 1.00 94.50 202 ASP A N 1
ATOM 1594 C CA . ASP A 1 202 ? 15.626 -2.075 8.613 1.00 94.50 202 ASP A CA 1
ATOM 1595 C C . ASP A 1 202 ? 16.875 -2.978 8.708 1.00 94.50 202 ASP A C 1
ATOM 1597 O O . ASP A 1 202 ? 16.945 -4.056 8.102 1.00 94.50 202 ASP A O 1
ATOM 1601 N N . SER A 1 203 ? 17.938 -2.511 9.364 1.00 92.06 203 SER A N 1
ATOM 1602 C CA . SER A 1 203 ? 19.160 -3.299 9.555 1.00 92.06 203 SER A CA 1
ATOM 1603 C C . SER A 1 203 ? 19.011 -4.433 10.573 1.00 92.06 203 SER A C 1
ATOM 1605 O O . SER A 1 203 ? 19.796 -5.372 10.507 1.00 92.06 203 SER A O 1
ATOM 1607 N N . ALA A 1 204 ? 18.039 -4.368 11.483 1.00 94.81 204 ALA A N 1
ATOM 1608 C CA . ALA A 1 204 ? 17.884 -5.269 12.623 1.00 94.81 204 ALA A CA 1
ATOM 1609 C C . ALA A 1 204 ? 16.513 -5.963 12.690 1.00 94.81 204 ALA A C 1
ATOM 1611 O O . ALA A 1 204 ? 16.380 -6.969 13.390 1.00 94.81 204 ALA A O 1
ATOM 1612 N N . THR A 1 205 ? 15.506 -5.463 11.975 1.00 96.31 205 THR A N 1
ATOM 1613 C CA . THR A 1 205 ? 14.118 -5.907 12.118 1.00 96.31 205 THR A CA 1
ATOM 1614 C C . THR A 1 205 ? 13.399 -5.970 10.772 1.00 96.31 205 THR A C 1
ATOM 1616 O O . THR A 1 205 ? 13.632 -5.154 9.882 1.00 96.31 205 THR A O 1
ATOM 1619 N N . ILE A 1 206 ? 12.514 -6.953 10.628 1.00 96.81 206 ILE A N 1
ATOM 1620 C CA . ILE A 1 206 ? 11.491 -7.044 9.585 1.00 96.81 206 ILE A CA 1
ATOM 1621 C C . ILE A 1 206 ? 10.144 -6.740 10.229 1.00 96.81 206 ILE A C 1
ATOM 1623 O O . ILE A 1 206 ? 9.815 -7.289 11.287 1.00 96.81 206 ILE A O 1
ATOM 1627 N N . TYR A 1 207 ? 9.364 -5.907 9.552 1.00 97.56 207 TYR A N 1
ATOM 1628 C CA . TYR A 1 207 ? 8.052 -5.441 9.970 1.00 97.56 207 TYR A CA 1
ATOM 1629 C C . TYR A 1 207 ? 6.993 -5.875 8.949 1.00 97.56 207 TYR A C 1
ATOM 1631 O O . TYR A 1 207 ? 6.749 -5.167 7.970 1.00 97.56 207 TYR A O 1
ATOM 1639 N N . PRO A 1 208 ? 6.349 -7.036 9.144 1.00 97.88 208 PRO A N 1
ATOM 1640 C CA . PRO A 1 208 ? 5.066 -7.319 8.514 1.00 97.88 208 PRO A CA 1
ATOM 1641 C C . PRO A 1 208 ? 4.024 -6.353 9.085 1.00 97.88 208 PRO A C 1
ATOM 1643 O O . PRO A 1 208 ? 3.697 -6.433 10.269 1.00 97.88 208 PRO A O 1
ATOM 1646 N N . VAL A 1 209 ? 3.547 -5.415 8.273 1.00 98.50 209 VAL A N 1
ATOM 1647 C CA . VAL A 1 209 ? 2.551 -4.414 8.665 1.00 98.50 209 VAL A CA 1
ATOM 1648 C C . VAL A 1 209 ? 1.212 -4.795 8.050 1.00 98.50 209 VAL A C 1
ATOM 1650 O O . VAL A 1 209 ? 1.000 -4.584 6.859 1.00 98.50 209 VAL A O 1
ATOM 1653 N N . PHE A 1 210 ? 0.332 -5.384 8.855 1.00 98.44 210 PHE A N 1
ATOM 1654 C CA . PHE A 1 210 ? -1.017 -5.776 8.452 1.00 98.44 210 PHE A CA 1
ATOM 1655 C C . PHE A 1 210 ? -1.967 -4.596 8.592 1.00 98.44 210 PHE A C 1
ATOM 1657 O O . PHE A 1 210 ? -1.964 -3.920 9.620 1.00 98.44 210 PHE A O 1
ATOM 1664 N N . ILE A 1 211 ? -2.781 -4.347 7.575 1.00 98.75 211 ILE A N 1
ATOM 1665 C CA . ILE A 1 211 ? -3.687 -3.203 7.549 1.00 98.75 211 ILE A CA 1
ATOM 1666 C C . ILE A 1 211 ? -5.094 -3.714 7.271 1.00 98.75 211 ILE A C 1
ATOM 1668 O O . ILE A 1 211 ? -5.308 -4.411 6.282 1.00 98.75 211 ILE A O 1
ATOM 1672 N N . GLU A 1 212 ? -6.017 -3.346 8.153 1.00 98.44 212 GLU A N 1
ATOM 1673 C CA . GLU A 1 212 ? -7.461 -3.476 7.963 1.00 98.44 212 GLU A CA 1
ATOM 1674 C C . GLU A 1 212 ? -8.025 -2.083 7.682 1.00 98.44 212 GLU A C 1
ATOM 1676 O O . GLU A 1 212 ? -7.718 -1.112 8.393 1.00 98.44 212 GLU A O 1
ATOM 1681 N N . ILE A 1 213 ? -8.860 -1.984 6.659 1.00 98.38 213 ILE A N 1
ATOM 1682 C CA . ILE A 1 213 ? -9.673 -0.816 6.376 1.00 98.38 213 ILE A CA 1
ATOM 1683 C C . ILE A 1 213 ? -11.140 -1.165 6.595 1.00 98.38 213 ILE A C 1
ATOM 1685 O O . ILE A 1 213 ? -11.595 -2.276 6.385 1.00 98.38 213 ILE A O 1
ATOM 1689 N N . GLU A 1 214 ? -11.895 -0.175 7.031 1.00 97.56 214 GLU A N 1
ATOM 1690 C CA . GLU A 1 214 ? -13.342 -0.281 7.151 1.00 97.56 214 GLU A CA 1
ATOM 1691 C C . GLU A 1 214 ? -13.969 0.732 6.182 1.00 97.56 214 GLU A C 1
ATOM 1693 O O . GLU A 1 214 ? -13.496 0.913 5.061 1.00 97.56 214 GLU A O 1
ATOM 1698 N N . THR A 1 215 ? -15.003 1.468 6.586 1.00 95.62 215 THR A N 1
ATOM 1699 C CA . THR A 1 215 ? -15.482 2.615 5.796 1.00 95.62 215 THR A CA 1
ATOM 1700 C C . THR A 1 215 ? -15.426 3.893 6.626 1.00 95.62 215 THR A C 1
ATOM 1702 O O . THR A 1 215 ? -15.530 3.828 7.858 1.00 95.62 215 THR A O 1
ATOM 1705 N N . PRO A 1 216 ? -15.321 5.080 5.995 1.00 96.00 216 PRO A N 1
ATOM 1706 C CA . PRO A 1 216 ? -15.441 6.349 6.713 1.00 96.00 216 PRO A CA 1
ATOM 1707 C C . PRO A 1 216 ? -16.828 6.545 7.350 1.00 96.00 216 PRO A C 1
ATOM 1709 O O . PRO A 1 216 ? -16.985 7.417 8.200 1.00 96.00 216 PRO A O 1
ATOM 1712 N N . HIS A 1 217 ? -17.822 5.732 6.970 1.00 95.88 217 HIS A N 1
ATOM 1713 C CA . HIS A 1 217 ? -19.206 5.813 7.450 1.00 95.88 217 HIS A CA 1
ATOM 1714 C C . HIS A 1 217 ? -19.500 4.899 8.645 1.00 95.88 217 HIS A C 1
ATOM 1716 O O . HIS A 1 217 ? -20.580 5.011 9.223 1.00 95.88 217 HIS A O 1
ATOM 1722 N N . LYS A 1 218 ? -18.579 4.000 9.020 1.00 95.81 218 LYS A N 1
ATOM 1723 C CA . LYS A 1 218 ? -18.732 3.161 10.215 1.00 95.81 218 LYS A CA 1
ATOM 1724 C C . LYS A 1 218 ? -18.462 3.979 11.473 1.00 95.81 218 LYS A C 1
ATOM 1726 O O . LYS A 1 218 ? -17.429 4.644 11.583 1.00 95.81 218 LYS A O 1
ATOM 1731 N N . SER A 1 219 ? -19.394 3.906 12.419 1.00 95.06 219 SER A N 1
ATOM 1732 C CA . SER A 1 219 ? -19.345 4.693 13.649 1.00 95.06 219 SER A CA 1
ATOM 1733 C C . SER A 1 219 ? -18.307 4.155 14.622 1.00 95.06 219 SER A C 1
ATOM 1735 O O . SER A 1 219 ? -18.189 2.947 14.831 1.00 95.06 219 SER A O 1
ATOM 1737 N N . TRP A 1 220 ? -17.584 5.061 15.265 1.00 95.38 220 TRP A N 1
ATOM 1738 C CA . TRP A 1 220 ? -16.718 4.756 16.398 1.00 95.38 220 TRP A CA 1
ATOM 1739 C C . TRP A 1 220 ? -17.515 4.525 17.672 1.00 95.38 220 TRP A C 1
ATOM 1741 O O . TRP A 1 220 ? -17.151 3.669 18.481 1.00 95.38 220 TRP A O 1
ATOM 1751 N N . TYR A 1 221 ? -18.608 5.267 17.848 1.00 94.81 221 TYR A N 1
ATOM 1752 C CA . TYR A 1 221 ? -19.368 5.275 19.087 1.00 94.81 221 TYR A CA 1
ATOM 1753 C C . TYR A 1 221 ? -20.840 4.922 18.867 1.00 94.81 221 TYR A C 1
ATOM 1755 O O . TYR A 1 221 ? -21.452 5.166 17.833 1.00 94.81 221 TYR A O 1
ATOM 1763 N N . THR A 1 222 ? -21.431 4.323 19.891 1.00 93.44 222 THR A N 1
ATOM 1764 C CA . THR A 1 222 ? -22.881 4.199 20.046 1.00 93.44 222 THR A CA 1
ATOM 1765 C C . THR A 1 222 ? -23.469 5.539 20.487 1.00 93.44 222 THR A C 1
ATOM 1767 O O . THR A 1 222 ? -22.775 6.362 21.081 1.00 93.44 222 THR A O 1
ATOM 1770 N N . SER A 1 223 ? -24.784 5.717 20.334 1.00 89.81 223 SER A N 1
ATOM 1771 C CA . SER A 1 223 ? -25.504 6.883 20.877 1.00 89.81 223 SER A CA 1
ATOM 1772 C C . SER A 1 223 ? -25.361 7.055 22.397 1.00 89.81 223 SER A C 1
ATOM 1774 O O . SER A 1 223 ? -25.578 8.143 22.918 1.00 89.81 223 SER A O 1
ATOM 1776 N N . ALA A 1 224 ? -24.971 5.995 23.111 1.00 90.81 224 ALA A N 1
ATOM 1777 C CA . ALA A 1 224 ? -24.684 6.008 24.543 1.00 90.81 224 ALA A CA 1
ATOM 1778 C C . ALA A 1 224 ? -23.213 6.347 24.881 1.00 90.81 224 ALA A C 1
ATOM 1780 O O . ALA A 1 224 ? -22.803 6.157 26.024 1.00 90.81 224 ALA A O 1
ATOM 1781 N N . GLY A 1 225 ? -22.393 6.762 23.907 1.00 87.69 225 GLY A N 1
ATOM 1782 C CA . GLY A 1 225 ? -20.987 7.140 24.118 1.00 87.69 225 GLY A CA 1
ATOM 1783 C C . GLY A 1 225 ? -20.028 5.969 24.379 1.00 87.69 225 GLY A C 1
ATOM 1784 O O . GLY A 1 225 ? -18.895 6.173 24.804 1.00 87.69 225 GLY A O 1
ATOM 1785 N N . ARG A 1 226 ? -20.462 4.724 24.145 1.00 91.31 226 ARG A N 1
ATOM 1786 C CA . ARG A 1 226 ? -19.607 3.518 24.216 1.00 91.31 226 ARG A CA 1
ATOM 1787 C C . ARG A 1 226 ? -19.054 3.168 22.841 1.00 91.31 226 ARG A C 1
ATOM 1789 O O . ARG A 1 226 ? -19.724 3.472 21.860 1.00 91.31 226 ARG A O 1
ATOM 1796 N N . MET A 1 227 ? -17.924 2.461 22.771 1.00 93.62 227 MET A N 1
ATOM 1797 C CA . MET A 1 227 ? -17.381 1.963 21.498 1.00 93.62 227 MET A CA 1
ATOM 1798 C C . MET A 1 227 ? -18.416 1.136 20.728 1.00 93.62 227 MET A C 1
ATOM 1800 O O . MET A 1 227 ? -19.127 0.310 21.308 1.00 93.62 227 MET A O 1
ATOM 1804 N N . HIS A 1 228 ? -18.516 1.391 19.427 1.00 96.00 228 HIS A N 1
ATOM 1805 C CA . HIS A 1 228 ? -19.439 0.694 18.548 1.00 96.00 228 HIS A CA 1
ATOM 1806 C C . HIS A 1 228 ? -18.973 -0.740 18.287 1.00 96.00 228 HIS A C 1
ATOM 1808 O O . HIS A 1 228 ? -17.777 -1.032 18.239 1.00 96.00 228 HIS A O 1
ATOM 1814 N N . SER A 1 229 ? -19.937 -1.640 18.084 1.00 95.25 229 SER A N 1
ATOM 1815 C CA . SER A 1 229 ? -19.644 -3.056 17.852 1.00 95.25 229 SER A CA 1
ATOM 1816 C C . SER A 1 229 ? -18.814 -3.292 16.585 1.00 95.25 229 SER A C 1
ATOM 1818 O O . SER A 1 229 ? -17.932 -4.147 16.601 1.00 95.25 229 SER A O 1
ATOM 1820 N N . GLU A 1 230 ? -19.028 -2.496 15.532 1.00 95.50 230 GLU A N 1
ATOM 1821 C CA . GLU A 1 230 ? -18.247 -2.559 14.288 1.00 95.50 230 GLU A CA 1
ATOM 1822 C C . GLU A 1 230 ? -16.771 -2.254 14.541 1.00 95.50 230 GLU A C 1
ATOM 1824 O O . GLU A 1 230 ? -15.919 -3.070 14.196 1.00 95.50 230 GLU A O 1
ATOM 1829 N N . PHE A 1 231 ? -16.480 -1.161 15.253 1.00 96.81 231 PHE A N 1
ATOM 1830 C CA . PHE A 1 231 ? -15.116 -0.814 15.641 1.00 96.81 231 PHE A CA 1
ATOM 1831 C C . PHE A 1 231 ? -14.462 -1.923 16.469 1.00 96.81 231 PHE A C 1
ATOM 1833 O O . PHE A 1 231 ? -13.358 -2.371 16.162 1.00 96.81 231 PHE A O 1
ATOM 1840 N N . THR A 1 232 ? -15.148 -2.408 17.510 1.00 95.88 232 THR A N 1
ATOM 1841 C CA . THR A 1 232 ? -14.589 -3.473 18.358 1.00 95.88 232 THR A CA 1
ATOM 1842 C C . THR A 1 232 ? -14.384 -4.777 17.591 1.00 95.88 232 THR A C 1
ATOM 1844 O O . THR A 1 232 ? -13.422 -5.492 17.861 1.00 95.88 232 THR A O 1
ATOM 1847 N N . GLY A 1 233 ? -15.251 -5.071 16.617 1.00 95.56 233 GLY A N 1
ATOM 1848 C CA . GLY A 1 233 ? -15.124 -6.220 15.731 1.00 95.56 233 GLY A CA 1
ATOM 1849 C C . GLY A 1 233 ? -13.882 -6.115 14.853 1.00 95.56 233 GLY A C 1
ATOM 1850 O O . GLY A 1 233 ? -13.079 -7.044 14.852 1.00 95.56 233 GLY A O 1
ATOM 1851 N N . ALA A 1 234 ? -13.688 -4.977 14.180 1.00 95.88 234 ALA A N 1
ATOM 1852 C CA . ALA A 1 234 ? -12.507 -4.680 13.366 1.00 95.88 234 ALA A CA 1
ATOM 1853 C C . ALA A 1 234 ? -11.210 -4.763 14.187 1.00 95.88 234 ALA A C 1
ATOM 1855 O O . ALA A 1 234 ? -10.255 -5.443 13.820 1.00 95.88 234 ALA A O 1
ATOM 1856 N N . TYR A 1 235 ? -11.207 -4.152 15.374 1.00 97.31 235 TYR A N 1
ATOM 1857 C CA . TYR A 1 235 ? -10.068 -4.198 16.287 1.00 97.31 235 TYR A CA 1
ATOM 1858 C C . TYR A 1 235 ? -9.746 -5.624 16.761 1.00 97.31 235 TYR A C 1
ATOM 1860 O O . TYR A 1 235 ? -8.576 -5.996 16.880 1.00 97.31 235 TYR A O 1
ATOM 1868 N N . HIS A 1 236 ? -10.770 -6.446 17.015 1.00 95.56 236 HIS A N 1
ATOM 1869 C CA . HIS A 1 236 ? -10.578 -7.848 17.379 1.00 95.56 236 HIS A CA 1
ATOM 1870 C C . HIS A 1 236 ? -9.895 -8.640 16.257 1.00 95.56 236 HIS A C 1
ATOM 1872 O O . HIS A 1 236 ? -9.051 -9.481 16.558 1.00 95.56 236 HIS A O 1
ATOM 1878 N N . GLN A 1 237 ? -10.163 -8.325 14.983 1.00 93.94 237 GLN A N 1
ATOM 1879 C CA . GLN A 1 237 ? -9.461 -8.959 13.858 1.00 93.94 237 GLN A CA 1
ATOM 1880 C C . GLN A 1 237 ? -7.944 -8.743 13.934 1.00 93.94 237 GLN A C 1
ATOM 1882 O O . GLN A 1 237 ? -7.170 -9.686 13.775 1.00 93.94 237 GLN A O 1
ATOM 1887 N N . LEU A 1 238 ? -7.501 -7.527 14.279 1.00 96.62 238 LEU A N 1
ATOM 1888 C CA . LEU A 1 238 ? -6.072 -7.248 14.455 1.00 96.62 238 LEU A CA 1
ATOM 1889 C C . LEU A 1 238 ? -5.457 -8.103 15.571 1.00 96.62 238 LEU A C 1
ATOM 1891 O O . LEU A 1 238 ? -4.328 -8.583 15.452 1.00 96.62 238 LEU A O 1
ATOM 1895 N N . LYS A 1 239 ? -6.199 -8.321 16.663 1.00 95.50 239 LYS A N 1
ATOM 1896 C CA . LYS A 1 239 ? -5.760 -9.193 17.763 1.00 95.50 239 LYS A CA 1
ATOM 1897 C C . LYS A 1 239 ? -5.705 -10.659 17.341 1.00 95.50 239 LYS A C 1
ATOM 1899 O O . LYS A 1 239 ? -4.765 -11.349 17.733 1.00 95.50 239 LYS A O 1
ATOM 1904 N N . GLU A 1 240 ? -6.647 -11.121 16.522 1.00 94.38 240 GLU A N 1
ATOM 1905 C CA . GLU A 1 240 ? -6.620 -12.467 15.943 1.00 94.38 240 GLU A CA 1
ATOM 1906 C C . GLU A 1 240 ? -5.380 -12.672 15.068 1.00 94.38 240 GLU A C 1
ATOM 1908 O O . GLU A 1 240 ? -4.686 -13.677 15.226 1.00 94.38 240 GLU A O 1
ATOM 1913 N N . TRP A 1 241 ? -5.032 -11.708 14.211 1.00 95.69 241 TRP A N 1
ATOM 1914 C CA . TRP A 1 241 ? -3.805 -11.786 13.414 1.00 95.69 241 TRP A CA 1
ATOM 1915 C C . TRP A 1 241 ? -2.542 -11.702 14.263 1.00 95.69 241 TRP A C 1
ATOM 1917 O O . TRP A 1 241 ? -1.590 -12.435 14.006 1.00 95.69 241 TRP A O 1
ATOM 1927 N N . SER A 1 242 ? -2.530 -10.865 15.301 1.00 94.81 242 SER A N 1
ATOM 1928 C CA . SER A 1 242 ? -1.421 -10.793 16.255 1.00 94.81 242 SER A CA 1
ATOM 1929 C C . SER A 1 242 ? -1.192 -12.135 16.954 1.00 94.81 242 SER A C 1
ATOM 1931 O O . SER A 1 242 ? -0.068 -12.645 16.968 1.00 94.81 242 SER A O 1
ATOM 1933 N N . ALA A 1 243 ? -2.261 -12.767 17.446 1.00 94.06 243 ALA A N 1
ATOM 1934 C CA . ALA A 1 243 ? -2.201 -14.097 18.045 1.00 94.06 243 ALA A CA 1
ATOM 1935 C C . ALA A 1 243 ? -1.767 -15.164 17.026 1.00 94.06 243 ALA A C 1
ATOM 1937 O O . ALA A 1 243 ? -0.923 -16.009 17.331 1.00 94.06 243 ALA A O 1
ATOM 1938 N N . TRP A 1 244 ? -2.300 -15.104 15.802 1.00 94.31 244 TRP A N 1
ATOM 1939 C CA . TRP A 1 244 ? -1.935 -16.014 14.720 1.00 94.31 244 TRP A CA 1
ATOM 1940 C C . TRP A 1 244 ? -0.449 -15.911 14.367 1.00 94.31 244 TRP A C 1
ATOM 1942 O O . TRP A 1 244 ? 0.226 -16.939 14.301 1.00 94.31 244 TRP A O 1
ATOM 1952 N N . PHE A 1 245 ? 0.073 -14.695 14.194 1.00 93.69 245 PHE A N 1
ATOM 1953 C CA . PHE A 1 245 ? 1.463 -14.436 13.817 1.00 93.69 245 PHE A CA 1
ATOM 1954 C C . PHE A 1 245 ? 2.446 -14.718 14.964 1.00 93.69 245 PHE A C 1
ATOM 1956 O O . PHE A 1 245 ? 3.606 -15.063 14.730 1.00 93.69 245 PHE A O 1
ATOM 1963 N N . GLY A 1 246 ? 1.987 -14.616 16.216 1.00 92.50 246 GLY A N 1
ATOM 1964 C CA . GLY A 1 246 ? 2.754 -14.997 17.403 1.00 92.50 246 GLY A CA 1
ATOM 1965 C C . GLY A 1 246 ? 3.108 -16.489 17.456 1.00 92.50 246 GLY A C 1
ATOM 1966 O O . GLY A 1 246 ? 4.075 -16.866 18.119 1.00 92.50 246 GLY A O 1
ATOM 1967 N N . ASN A 1 247 ? 2.380 -17.342 16.728 1.00 93.38 247 ASN A N 1
ATOM 1968 C CA . ASN A 1 247 ? 2.703 -18.759 16.595 1.00 93.38 247 ASN A CA 1
ATOM 1969 C C . ASN A 1 247 ? 3.900 -18.963 15.634 1.00 93.38 247 ASN A C 1
ATOM 1971 O O . ASN A 1 247 ? 3.803 -18.611 14.454 1.00 93.38 247 ASN A O 1
ATOM 1975 N N . PRO A 1 248 ? 5.013 -19.587 16.077 1.00 92.81 248 PRO A N 1
ATOM 1976 C CA . PRO A 1 248 ? 6.200 -19.781 15.240 1.00 92.81 248 PRO A CA 1
ATOM 1977 C C . PRO A 1 248 ? 5.950 -20.543 13.932 1.00 92.81 248 PRO A C 1
ATOM 1979 O O . PRO A 1 248 ? 6.570 -20.219 12.920 1.00 92.81 248 PRO A O 1
ATOM 1982 N N . THR A 1 249 ? 5.037 -21.518 13.933 1.00 93.19 249 THR A N 1
ATOM 1983 C CA . THR A 1 249 ? 4.685 -22.318 12.750 1.00 93.19 249 THR A CA 1
ATOM 1984 C C . THR A 1 249 ? 3.981 -21.464 11.701 1.00 93.19 249 THR A C 1
ATOM 1986 O O . THR A 1 249 ? 4.339 -21.503 10.527 1.00 93.19 249 THR A O 1
ATOM 1989 N N . ASN A 1 250 ? 3.025 -20.638 12.129 1.00 94.12 250 ASN A N 1
ATOM 1990 C CA . ASN A 1 250 ? 2.308 -19.718 11.245 1.00 94.12 250 ASN A CA 1
ATOM 1991 C C . ASN A 1 250 ? 3.242 -18.651 10.678 1.00 94.12 250 ASN A C 1
ATOM 1993 O O . ASN A 1 250 ? 3.192 -18.342 9.492 1.00 94.12 250 ASN A O 1
ATOM 1997 N N . ARG A 1 251 ? 4.144 -18.129 11.513 1.00 92.94 251 ARG A N 1
ATOM 1998 C CA . ARG A 1 251 ? 5.166 -17.176 11.079 1.00 92.94 251 ARG A CA 1
ATOM 1999 C C . ARG A 1 251 ? 6.102 -17.775 10.028 1.00 92.94 251 ARG A C 1
ATOM 2001 O O . ARG A 1 251 ? 6.441 -17.098 9.064 1.00 92.94 251 ARG A O 1
ATOM 2008 N N . HIS A 1 252 ? 6.502 -19.036 10.182 1.00 91.94 252 HIS A N 1
ATOM 2009 C CA . HIS A 1 252 ? 7.289 -19.720 9.157 1.00 91.94 252 HIS A CA 1
ATOM 2010 C C . HIS A 1 252 ? 6.488 -19.902 7.858 1.00 91.94 252 HIS A C 1
ATOM 2012 O O . HIS A 1 252 ? 6.985 -19.550 6.793 1.00 91.94 252 HIS A O 1
ATOM 2018 N N . ALA A 1 253 ? 5.228 -20.344 7.949 1.00 92.31 253 ALA A N 1
ATOM 2019 C CA . ALA A 1 253 ? 4.344 -20.466 6.789 1.00 92.31 253 ALA A CA 1
ATOM 2020 C C . ALA A 1 253 ? 4.129 -19.125 6.063 1.00 92.31 253 ALA A C 1
ATOM 2022 O O . ALA A 1 253 ? 4.100 -19.089 4.835 1.00 92.31 253 ALA A O 1
ATOM 2023 N N . PHE A 1 254 ? 4.042 -18.018 6.806 1.00 94.00 254 PHE A N 1
ATOM 2024 C CA . PHE A 1 254 ? 4.018 -16.668 6.251 1.00 94.00 254 PHE A CA 1
ATOM 2025 C C . PHE A 1 254 ? 5.291 -16.373 5.445 1.00 94.00 254 PHE A C 1
ATOM 2027 O O . PHE A 1 254 ? 5.202 -15.981 4.285 1.00 94.00 254 PHE A O 1
ATOM 2034 N N . PHE A 1 255 ? 6.480 -16.596 6.012 1.00 93.69 255 PHE A N 1
ATOM 2035 C CA . PHE A 1 255 ? 7.735 -16.324 5.302 1.00 93.69 255 PHE A CA 1
ATOM 2036 C C . PHE A 1 255 ? 7.868 -17.116 3.998 1.00 93.69 255 PHE A C 1
ATOM 2038 O O . PHE A 1 255 ? 8.301 -16.551 2.995 1.00 93.69 255 PHE A O 1
ATOM 2045 N N . GLU A 1 256 ? 7.437 -18.377 3.997 1.00 92.25 256 GLU A N 1
ATOM 2046 C CA . GLU A 1 256 ? 7.417 -19.226 2.804 1.00 92.25 256 GLU A CA 1
ATOM 2047 C C . GLU A 1 256 ? 6.407 -18.726 1.757 1.00 92.25 256 GLU A C 1
ATOM 2049 O O . GLU A 1 256 ? 6.772 -18.522 0.599 1.00 92.25 256 GLU A O 1
ATOM 2054 N N . ALA A 1 257 ? 5.157 -18.458 2.156 1.00 92.75 257 ALA A N 1
ATOM 2055 C CA . ALA A 1 257 ? 4.093 -18.020 1.243 1.00 92.75 257 ALA A CA 1
ATOM 2056 C C . ALA A 1 257 ? 4.413 -16.679 0.560 1.00 92.75 257 ALA A C 1
ATOM 2058 O O . ALA A 1 257 ? 4.155 -16.490 -0.632 1.00 92.75 257 ALA A O 1
ATOM 2059 N N . PHE A 1 258 ? 5.031 -15.759 1.304 1.00 94.38 258 PHE A N 1
ATOM 2060 C CA . PHE A 1 258 ? 5.483 -14.473 0.778 1.00 94.38 258 PHE A CA 1
ATOM 2061 C C . PHE A 1 258 ? 6.906 -14.527 0.207 1.00 94.38 258 PHE A C 1
ATOM 2063 O O . PHE A 1 258 ? 7.384 -13.523 -0.308 1.00 94.38 258 PHE A O 1
ATOM 2070 N N . ARG A 1 259 ? 7.581 -15.684 0.226 1.00 93.88 259 ARG A N 1
ATOM 2071 C CA . ARG A 1 259 ? 8.927 -15.895 -0.338 1.00 93.88 259 ARG A CA 1
ATOM 2072 C C . ARG A 1 259 ? 9.979 -14.913 0.179 1.00 93.88 259 ARG A C 1
ATOM 2074 O O . ARG A 1 259 ? 10.881 -14.518 -0.560 1.00 93.88 259 ARG A O 1
ATOM 2081 N N . ILE A 1 260 ? 9.871 -14.526 1.447 1.00 93.44 260 ILE A N 1
ATOM 2082 C CA . ILE A 1 260 ? 10.813 -13.589 2.060 1.00 93.44 260 ILE A CA 1
ATOM 2083 C C . ILE A 1 260 ? 12.209 -14.240 2.064 1.00 93.44 260 ILE A C 1
ATOM 2085 O O . ILE A 1 260 ? 12.363 -15.318 2.641 1.00 93.44 260 ILE A O 1
ATOM 2089 N N . PRO A 1 261 ? 13.231 -13.618 1.439 1.00 91.94 261 PRO A N 1
ATOM 2090 C CA . PRO A 1 261 ? 14.558 -14.213 1.320 1.00 91.94 261 PRO A CA 1
ATOM 2091 C C . PRO A 1 261 ? 15.159 -14.582 2.676 1.00 91.94 261 PRO A C 1
ATOM 2093 O O . PRO A 1 261 ? 15.084 -13.811 3.637 1.00 91.94 261 PRO A O 1
ATOM 2096 N N . SER A 1 262 ? 15.813 -15.742 2.750 1.00 91.25 262 SER A N 1
ATOM 2097 C CA . SER A 1 262 ? 16.429 -16.235 3.989 1.00 91.25 262 SER A CA 1
ATOM 2098 C C . SER A 1 262 ? 17.499 -15.281 4.539 1.00 91.25 262 SER A C 1
ATOM 2100 O O . SER A 1 262 ? 17.693 -15.179 5.749 1.00 91.25 262 SER A O 1
ATOM 2102 N N . GLU A 1 263 ? 18.147 -14.522 3.656 1.00 90.06 263 GLU A N 1
ATOM 2103 C CA . GLU A 1 263 ? 19.117 -13.470 3.953 1.00 90.06 263 GLU A CA 1
ATOM 2104 C C . GLU A 1 263 ? 18.465 -12.280 4.659 1.00 90.06 263 GLU A C 1
ATOM 2106 O O . GLU A 1 263 ? 19.110 -11.595 5.456 1.00 90.06 263 GLU A O 1
ATOM 2111 N N . LEU A 1 264 ? 17.177 -12.023 4.391 1.00 89.19 264 LEU A N 1
ATOM 2112 C CA . LEU A 1 264 ? 16.437 -11.037 5.161 1.00 89.19 264 LEU A CA 1
ATOM 2113 C C . LEU A 1 264 ? 16.196 -11.538 6.587 1.00 89.19 264 LEU A C 1
ATOM 2115 O O . LEU A 1 264 ? 16.391 -10.772 7.531 1.00 89.19 264 LEU A O 1
ATOM 2119 N N . LEU A 1 265 ? 15.835 -12.815 6.730 1.00 91.38 265 LEU A N 1
ATOM 2120 C CA . LEU A 1 265 ? 15.407 -13.433 7.989 1.00 91.38 265 LEU A CA 1
ATOM 2121 C C . LEU A 1 265 ? 16.554 -13.764 8.956 1.00 91.38 265 LEU A C 1
ATOM 2123 O O . LEU A 1 265 ? 16.343 -13.733 10.164 1.00 91.38 265 LEU A O 1
ATOM 2127 N N . ARG A 1 266 ? 17.748 -14.103 8.450 1.00 88.31 266 ARG A N 1
ATOM 2128 C CA . ARG A 1 266 ? 18.849 -14.681 9.249 1.00 88.31 266 ARG A CA 1
ATOM 2129 C C . ARG A 1 266 ? 19.269 -13.819 10.440 1.00 88.31 266 ARG A C 1
ATOM 2131 O O . ARG A 1 266 ? 19.435 -14.339 11.538 1.00 88.31 266 ARG A O 1
ATOM 2138 N N . ASP A 1 267 ? 19.411 -12.517 10.209 1.00 87.06 267 ASP A N 1
ATOM 2139 C CA . ASP A 1 267 ? 20.012 -11.584 11.170 1.00 87.06 267 ASP A CA 1
ATOM 2140 C C . ASP A 1 267 ? 19.018 -10.530 11.673 1.00 87.06 267 ASP A C 1
ATOM 2142 O O . ASP A 1 267 ? 19.407 -9.553 12.317 1.00 87.06 267 ASP A O 1
ATOM 2146 N N . ARG A 1 268 ? 17.725 -10.704 11.373 1.00 93.38 268 ARG A N 1
ATOM 2147 C CA . ARG A 1 268 ? 16.685 -9.745 11.746 1.00 93.38 268 ARG A CA 1
ATOM 2148 C C . ARG A 1 268 ? 15.659 -10.358 12.673 1.00 93.38 268 ARG A C 1
ATOM 2150 O O . ARG A 1 268 ? 15.189 -11.478 12.490 1.00 93.38 268 ARG A O 1
ATOM 2157 N N . ARG A 1 269 ? 15.244 -9.565 13.654 1.00 94.62 269 ARG A N 1
ATOM 2158 C CA . ARG A 1 269 ? 14.041 -9.849 14.433 1.00 94.62 269 ARG A CA 1
ATOM 2159 C C . ARG A 1 269 ? 12.822 -9.668 13.540 1.00 94.62 269 ARG A C 1
ATOM 2161 O O . ARG A 1 269 ? 12.839 -8.878 12.605 1.00 94.62 269 ARG A O 1
ATOM 2168 N N . CYS A 1 270 ? 11.744 -10.369 13.853 1.00 95.25 270 CYS A N 1
ATOM 2169 C CA . CYS A 1 270 ? 10.458 -10.131 13.215 1.00 95.25 270 CYS A CA 1
ATOM 2170 C C . CYS A 1 270 ? 9.526 -9.485 14.235 1.00 95.25 270 CYS A C 1
ATOM 2172 O O . CYS A 1 270 ? 9.234 -10.105 15.259 1.00 95.25 270 CYS A O 1
ATOM 2174 N N . GLN A 1 271 ? 9.059 -8.271 13.948 1.00 96.50 271 GLN A N 1
ATOM 2175 C CA . GLN A 1 271 ? 8.125 -7.537 14.797 1.00 96.50 271 GLN A CA 1
ATOM 2176 C C . GLN A 1 271 ? 6.917 -7.103 13.959 1.00 96.50 271 GLN A C 1
ATOM 2178 O O . GLN A 1 271 ? 7.021 -6.125 13.220 1.00 96.50 271 GLN A O 1
ATOM 2183 N N . PRO A 1 272 ? 5.786 -7.829 14.023 1.00 97.25 272 PRO A N 1
ATOM 2184 C CA . PRO A 1 272 ? 4.603 -7.451 13.265 1.00 97.25 272 PRO A CA 1
ATOM 2185 C C . PRO A 1 272 ? 4.000 -6.150 13.803 1.00 97.25 272 PRO A C 1
ATOM 2187 O O . PRO A 1 272 ? 4.060 -5.874 15.003 1.00 97.25 272 PRO A O 1
ATOM 2190 N N . LYS A 1 273 ? 3.401 -5.375 12.903 1.00 98.25 273 LYS A N 1
ATOM 2191 C CA . LYS A 1 273 ? 2.627 -4.167 13.196 1.00 98.25 273 LYS A CA 1
ATOM 2192 C C . LYS A 1 273 ? 1.237 -4.310 12.599 1.00 98.25 273 LYS A C 1
ATOM 2194 O O . LYS A 1 273 ? 1.059 -5.007 11.601 1.00 98.25 273 LYS A O 1
ATOM 2199 N N . PHE A 1 274 ? 0.262 -3.654 13.208 1.00 98.44 274 PHE A N 1
ATOM 2200 C CA . PHE A 1 274 ? -1.130 -3.722 12.789 1.00 98.44 274 PHE A CA 1
ATOM 2201 C C . PHE A 1 274 ? -1.706 -2.315 12.718 1.00 98.44 274 PHE A C 1
ATOM 2203 O O . PHE A 1 274 ? -1.480 -1.507 13.614 1.00 98.44 274 PHE A O 1
ATOM 2210 N N . ILE A 1 275 ? -2.452 -2.019 11.663 1.00 98.62 275 ILE A N 1
ATOM 2211 C CA . ILE A 1 275 ? -3.083 -0.717 11.474 1.00 98.62 275 ILE A CA 1
ATOM 2212 C C . ILE A 1 275 ? -4.561 -0.936 11.183 1.00 98.62 275 ILE A C 1
ATOM 2214 O O . ILE A 1 275 ? -4.907 -1.715 10.301 1.00 98.62 275 ILE A O 1
ATOM 2218 N N . LEU A 1 276 ? -5.425 -0.234 11.914 1.00 98.62 276 LEU A N 1
ATOM 2219 C CA . LEU A 1 276 ? -6.853 -0.145 11.617 1.00 98.62 276 LEU A CA 1
ATOM 2220 C C . LEU A 1 276 ? -7.180 1.260 11.112 1.00 98.62 276 LEU A C 1
ATOM 2222 O O . LEU A 1 276 ? -6.944 2.244 11.820 1.00 98.62 276 LEU A O 1
ATOM 2226 N N . VAL A 1 277 ? -7.765 1.354 9.919 1.00 98.56 277 VAL A N 1
ATOM 2227 C CA . VAL A 1 277 ? -8.344 2.595 9.388 1.00 98.56 277 VAL A CA 1
ATOM 2228 C C . VAL A 1 277 ? -9.865 2.514 9.484 1.00 98.56 277 VAL A C 1
ATOM 2230 O O . VAL A 1 277 ? -10.502 1.760 8.755 1.00 98.56 277 VAL A O 1
ATOM 2233 N N . HIS A 1 278 ? -10.458 3.294 10.388 1.00 97.94 278 HIS A N 1
ATOM 2234 C CA . HIS A 1 278 ? -11.881 3.208 10.715 1.00 97.94 278 HIS A CA 1
ATOM 2235 C C . HIS A 1 278 ? -12.530 4.589 10.822 1.00 97.94 278 HIS A C 1
ATOM 2237 O O . HIS A 1 278 ? -12.006 5.483 11.489 1.00 97.94 278 HIS A O 1
ATOM 2243 N N . GLY A 1 279 ? -13.714 4.747 10.226 1.00 96.94 279 GLY A N 1
ATOM 2244 C CA . GLY A 1 279 ? -14.577 5.916 10.393 1.00 96.94 279 GLY A CA 1
ATOM 2245 C C . GLY A 1 279 ? -13.958 7.255 9.974 1.00 96.94 279 GLY A C 1
ATOM 2246 O O . GLY A 1 279 ? -12.833 7.345 9.465 1.00 96.94 279 GLY A O 1
ATOM 2247 N N . ALA A 1 280 ? -14.721 8.321 10.195 1.00 96.00 280 ALA A N 1
ATOM 2248 C CA . ALA A 1 280 ? -14.348 9.683 9.832 1.00 96.00 280 ALA A CA 1
ATOM 2249 C C . ALA A 1 280 ? -13.828 10.488 11.032 1.00 96.00 280 ALA A C 1
ATOM 2251 O O . ALA A 1 280 ? -14.254 10.316 12.175 1.00 96.00 280 ALA A O 1
ATOM 2252 N N . ARG A 1 281 ? -12.945 11.453 10.760 1.00 95.44 281 ARG A N 1
ATOM 2253 C CA . ARG A 1 281 ? -12.434 12.407 11.756 1.00 95.44 281 ARG A CA 1
ATOM 2254 C C . ARG A 1 281 ? -13.546 13.255 12.371 1.00 95.44 281 ARG A C 1
ATOM 2256 O O . ARG A 1 281 ? -13.460 13.574 13.553 1.00 95.44 281 ARG A O 1
ATOM 2263 N N . ALA A 1 282 ? -14.577 13.592 11.600 1.00 95.50 282 ALA A N 1
ATOM 2264 C CA . ALA A 1 282 ? -15.671 14.446 12.059 1.00 95.50 282 ALA A CA 1
ATOM 2265 C C . ALA A 1 282 ? -16.399 13.873 13.292 1.00 95.50 282 ALA A C 1
ATOM 2267 O O . ALA A 1 282 ? -16.723 14.622 14.209 1.00 95.50 282 ALA A O 1
ATOM 2268 N N . GLU A 1 283 ? -16.589 12.549 13.367 1.00 94.56 283 GLU A N 1
ATOM 2269 C CA . GLU A 1 283 ? -17.188 11.898 14.544 1.00 94.56 283 GLU A CA 1
ATOM 2270 C C . GLU A 1 283 ? -16.283 12.033 15.778 1.00 94.56 283 GLU A C 1
ATOM 2272 O O . GLU A 1 283 ? -16.743 12.357 16.870 1.00 94.56 283 GLU A O 1
ATOM 2277 N N . ILE A 1 284 ? -14.971 11.859 15.598 1.00 92.94 284 ILE A N 1
ATOM 2278 C CA . ILE A 1 284 ? -13.985 12.030 16.674 1.00 92.94 284 ILE A CA 1
ATOM 2279 C C . ILE A 1 284 ? -13.959 13.474 17.184 1.00 92.94 284 ILE A C 1
ATOM 2281 O O . ILE A 1 284 ? -13.774 13.716 18.377 1.00 92.94 284 ILE A O 1
ATOM 2285 N N . GLU A 1 285 ? -14.121 14.446 16.289 1.00 94.50 285 GLU A N 1
ATOM 2286 C CA . GLU A 1 285 ? -14.167 15.862 16.648 1.00 94.50 285 GLU A CA 1
ATOM 2287 C C . GLU A 1 285 ? -15.466 16.256 17.354 1.00 94.50 285 GLU A C 1
ATOM 2289 O O . GLU A 1 285 ? -15.425 17.146 18.204 1.00 94.50 285 GLU A O 1
ATOM 2294 N N . ALA A 1 286 ? -16.579 15.589 17.043 1.00 94.12 286 ALA A N 1
ATOM 2295 C CA . ALA A 1 286 ? -17.849 15.760 17.742 1.00 94.12 286 ALA A CA 1
ATOM 2296 C C . ALA A 1 286 ? -17.836 15.142 19.152 1.00 94.12 286 ALA A C 1
ATOM 2298 O O . ALA A 1 286 ? -18.518 15.650 20.037 1.00 94.12 286 ALA A O 1
ATOM 2299 N N . HIS A 1 287 ? -17.026 14.098 19.365 1.00 92.50 287 HIS A N 1
ATOM 2300 C CA . HIS A 1 287 ? -16.919 13.344 20.620 1.00 92.50 287 HIS A CA 1
ATOM 2301 C C . HIS A 1 287 ? -15.515 13.419 21.239 1.00 92.50 287 HIS A C 1
ATOM 2303 O O . HIS A 1 287 ? -14.897 12.406 21.593 1.00 92.50 287 HIS A O 1
ATOM 2309 N N . ARG A 1 288 ? -14.955 14.632 21.342 1.00 93.12 288 ARG A N 1
ATOM 2310 C CA . ARG A 1 288 ? -13.573 14.839 21.820 1.00 93.12 288 ARG A CA 1
ATOM 2311 C C . ARG A 1 288 ? -13.339 14.339 23.240 1.00 93.12 288 ARG A C 1
ATOM 2313 O O . ARG A 1 288 ? -12.210 13.963 23.557 1.00 93.12 288 ARG A O 1
ATOM 2320 N N . GLU A 1 289 ? -14.374 14.324 24.068 1.00 93.88 289 GLU A N 1
ATOM 2321 C CA . GLU A 1 289 ? -14.376 13.796 25.430 1.00 93.88 289 GLU A CA 1
ATOM 2322 C C . GLU A 1 289 ? -14.032 12.301 25.498 1.00 93.88 289 GLU A C 1
ATOM 2324 O O . GLU A 1 289 ? -13.498 11.846 26.506 1.00 93.88 289 GLU A O 1
ATOM 2329 N N . LEU A 1 290 ? -14.257 11.547 24.414 1.00 92.38 290 LEU A N 1
ATOM 2330 C CA . LEU A 1 290 ? -13.962 10.112 24.327 1.00 92.38 290 LEU A CA 1
ATOM 2331 C C . LEU A 1 290 ? -12.544 9.813 23.810 1.00 92.38 290 LEU A C 1
ATOM 2333 O O . LEU A 1 290 ? -12.131 8.652 23.751 1.00 92.38 290 LEU A O 1
ATOM 2337 N N . ASN A 1 291 ? -11.753 10.840 23.473 1.00 90.12 291 ASN A N 1
ATOM 2338 C CA . ASN A 1 291 ? -10.382 10.657 22.990 1.00 90.12 291 ASN A CA 1
ATOM 2339 C C . ASN A 1 291 ? -9.456 9.886 23.945 1.00 90.12 291 ASN A C 1
ATOM 2341 O O . ASN A 1 291 ? -8.673 9.093 23.424 1.00 90.12 291 ASN A O 1
ATOM 2345 N N . PRO A 1 292 ? -9.512 10.056 25.284 1.00 92.56 292 PRO A N 1
ATOM 2346 C CA . PRO A 1 292 ? -8.705 9.241 26.191 1.00 92.56 292 PRO A CA 1
ATOM 2347 C C . PRO A 1 292 ? -8.994 7.747 26.025 1.00 92.56 292 PRO A C 1
ATOM 2349 O O . PRO A 1 292 ? -8.071 6.964 25.850 1.00 92.56 292 PRO A O 1
ATOM 2352 N N . VAL A 1 293 ? -10.273 7.360 25.945 1.00 90.69 293 VAL A N 1
ATOM 2353 C CA . VAL A 1 293 ? -10.677 5.961 25.725 1.00 90.69 293 VAL A CA 1
ATOM 2354 C C . VAL A 1 293 ? -10.201 5.460 24.363 1.00 90.69 293 VAL A C 1
ATOM 2356 O O . VAL A 1 293 ? -9.745 4.329 24.242 1.00 90.69 293 VAL A O 1
ATOM 2359 N N . ARG A 1 294 ? -10.272 6.298 23.324 1.00 90.69 294 ARG A N 1
ATOM 2360 C CA . ARG A 1 294 ? -9.753 5.961 21.992 1.00 90.69 294 ARG A CA 1
ATOM 2361 C C . ARG A 1 294 ? -8.236 5.759 21.988 1.00 90.69 294 ARG A C 1
ATOM 2363 O O . ARG A 1 294 ? -7.742 4.899 21.262 1.00 90.69 294 ARG A O 1
ATOM 2370 N N . ALA A 1 295 ? -7.499 6.548 22.768 1.00 92.19 295 ALA A N 1
ATOM 2371 C CA . ALA A 1 295 ? -6.046 6.450 22.849 1.00 92.19 295 ALA A CA 1
ATOM 2372 C C . ALA A 1 295 ? -5.599 5.071 23.360 1.00 92.19 295 ALA A C 1
ATOM 2374 O O . ALA A 1 295 ? -4.630 4.544 22.826 1.00 92.19 295 ALA A O 1
ATOM 2375 N N . GLU A 1 296 ? -6.361 4.448 24.266 1.00 94.62 296 GLU A N 1
ATOM 2376 C CA . GLU A 1 296 ? -6.093 3.097 24.798 1.00 94.62 296 GLU A CA 1
ATOM 2377 C C . GLU A 1 296 ? -6.082 1.991 23.728 1.00 94.62 296 GLU A C 1
ATOM 2379 O O . GLU A 1 296 ? -5.488 0.932 23.925 1.00 94.62 296 GLU A O 1
ATOM 2384 N N . TYR A 1 297 ? -6.726 2.209 22.575 1.00 94.81 297 TYR A N 1
ATOM 2385 C CA . TYR A 1 297 ? -6.702 1.241 21.472 1.00 94.81 297 TYR A CA 1
ATOM 2386 C C . TYR A 1 297 ? -5.408 1.307 20.656 1.00 94.81 297 TYR A C 1
ATOM 2388 O O . TYR A 1 297 ? -5.092 0.345 19.952 1.00 94.81 297 TYR A O 1
ATOM 2396 N N . ASN A 1 298 ? -4.640 2.394 20.776 1.00 94.81 298 ASN A N 1
ATOM 2397 C CA . ASN A 1 298 ? -3.292 2.455 20.231 1.00 94.81 298 ASN A CA 1
ATOM 2398 C C . ASN A 1 298 ? -2.343 1.772 21.214 1.00 94.81 298 ASN A C 1
ATOM 2400 O O . ASN A 1 298 ? -2.267 2.117 22.390 1.00 94.81 298 ASN A O 1
ATOM 2404 N N . THR A 1 299 ? -1.607 0.788 20.720 1.00 95.69 299 THR A N 1
ATOM 2405 C CA . THR A 1 299 ? -0.617 0.041 21.502 1.00 95.69 299 THR A CA 1
ATOM 2406 C C . THR A 1 299 ? 0.710 0.069 20.752 1.00 95.69 299 THR A C 1
ATOM 2408 O O . THR A 1 299 ? 0.716 0.418 19.575 1.00 95.69 299 THR A O 1
ATOM 2411 N N . PRO A 1 300 ? 1.840 -0.335 21.356 1.00 95.31 300 PRO A N 1
ATOM 2412 C CA . PRO A 1 300 ? 3.131 -0.305 20.664 1.00 95.31 300 PRO A CA 1
ATOM 2413 C C . PRO A 1 300 ? 3.171 -1.034 19.310 1.00 95.31 300 PRO A C 1
ATOM 2415 O O . PRO A 1 300 ? 4.026 -0.717 18.484 1.00 95.31 300 PRO A O 1
ATOM 2418 N N . ASP A 1 301 ? 2.277 -2.001 19.077 1.00 97.00 301 ASP A N 1
ATOM 2419 C CA . ASP A 1 301 ? 2.187 -2.762 17.826 1.00 97.00 301 ASP A CA 1
ATOM 2420 C C . ASP A 1 301 ? 0.880 -2.527 17.047 1.00 97.00 301 ASP A C 1
ATOM 2422 O O . ASP A 1 301 ? 0.723 -3.107 15.975 1.00 97.00 301 ASP A O 1
ATOM 2426 N N . ILE A 1 302 ? -0.048 -1.702 17.555 1.00 97.88 302 ILE A N 1
ATOM 2427 C CA . ILE A 1 302 ? -1.330 -1.410 16.893 1.00 97.88 302 ILE A CA 1
ATOM 2428 C C . ILE A 1 302 ? -1.553 0.093 16.797 1.00 97.88 302 ILE A C 1
ATOM 2430 O O . ILE A 1 302 ? -1.704 0.747 17.829 1.00 97.88 302 ILE A O 1
ATOM 2434 N N . ASP A 1 303 ? -1.700 0.587 15.572 1.00 97.56 303 ASP A N 1
ATOM 2435 C CA . ASP A 1 303 ? -2.119 1.954 15.286 1.00 97.56 303 ASP A CA 1
ATOM 2436 C C . ASP A 1 303 ? -3.577 1.993 14.837 1.00 97.56 303 ASP A C 1
ATOM 2438 O O . ASP A 1 303 ? -4.034 1.166 14.045 1.00 97.56 303 ASP A O 1
ATOM 2442 N N . VAL A 1 304 ? -4.315 2.997 15.303 1.00 97.56 304 VAL A N 1
ATOM 2443 C CA . VAL A 1 304 ? -5.699 3.222 14.889 1.00 97.56 304 VAL A CA 1
ATOM 2444 C C . VAL A 1 304 ? -5.861 4.637 14.338 1.00 97.56 304 VAL A C 1
ATOM 2446 O O . VAL A 1 304 ? -5.615 5.642 15.017 1.00 97.56 304 VAL A O 1
ATOM 2449 N N . ALA A 1 305 ? -6.312 4.727 13.091 1.00 96.62 305 ALA A N 1
ATOM 2450 C CA . ALA A 1 305 ? -6.472 5.969 12.349 1.00 96.62 305 ALA A CA 1
ATOM 2451 C C . ALA A 1 305 ? -7.880 6.103 11.750 1.00 96.62 305 ALA A C 1
ATOM 2453 O O . ALA A 1 305 ? -8.627 5.139 11.637 1.00 96.62 305 ALA A O 1
ATOM 2454 N N . THR A 1 306 ? -8.240 7.329 11.370 1.00 97.44 306 THR A N 1
ATOM 2455 C CA . THR A 1 306 ? -9.436 7.613 10.564 1.00 97.44 306 THR A CA 1
ATOM 2456 C C . THR A 1 306 ? -9.042 7.754 9.098 1.00 97.44 306 THR A C 1
ATOM 2458 O O . THR A 1 306 ? -7.884 8.064 8.803 1.00 97.44 306 THR A O 1
ATOM 2461 N N . PHE A 1 307 ? -9.999 7.614 8.180 1.00 98.06 307 PHE A N 1
ATOM 2462 C CA . PHE A 1 307 ? -9.739 7.753 6.740 1.00 98.06 307 PHE A CA 1
ATOM 2463 C C . PHE A 1 307 ? -9.139 9.116 6.365 1.00 98.06 307 PHE A C 1
ATOM 2465 O O . PHE A 1 307 ? -8.236 9.187 5.534 1.00 98.06 307 PHE A O 1
ATOM 2472 N N . ASP A 1 308 ? -9.547 10.190 7.045 1.00 96.94 308 ASP A N 1
ATOM 2473 C CA . ASP A 1 308 ? -9.029 11.548 6.822 1.00 96.94 308 ASP A CA 1
ATOM 2474 C C . ASP A 1 308 ? -7.555 11.732 7.226 1.00 96.94 308 ASP A C 1
ATOM 2476 O O . ASP A 1 308 ? -7.002 12.818 7.065 1.00 96.94 308 ASP A O 1
ATOM 2480 N N . ARG A 1 309 ? -6.926 10.745 7.879 1.00 95.94 309 ARG A N 1
ATOM 2481 C CA . ARG A 1 309 ? -5.490 10.790 8.203 1.00 95.94 309 ARG A CA 1
ATOM 2482 C C . ARG A 1 309 ? -4.610 10.213 7.102 1.00 95.94 309 ARG A C 1
ATOM 2484 O O . ARG A 1 309 ? -3.400 10.407 7.177 1.00 95.94 309 ARG A O 1
ATOM 2491 N N . LEU A 1 310 ? -5.186 9.515 6.126 1.00 97.94 310 LEU A N 1
ATOM 2492 C CA . LEU A 1 310 ? -4.417 8.981 5.012 1.00 97.94 310 LEU A CA 1
ATOM 2493 C C . LEU A 1 310 ? -4.002 10.134 4.097 1.00 97.94 310 LEU A C 1
ATOM 2495 O O . LEU A 1 310 ? -4.844 10.904 3.639 1.00 97.94 310 LEU A O 1
ATOM 2499 N N . VAL A 1 311 ? -2.697 10.258 3.876 1.00 97.19 311 VAL A N 1
ATOM 2500 C CA . VAL A 1 311 ? -2.076 11.290 3.039 1.00 97.19 311 VAL A CA 1
ATOM 2501 C C . VAL A 1 311 ? -1.012 10.641 2.155 1.00 97.19 311 VAL A C 1
ATOM 2503 O O . VAL A 1 311 ? -0.413 9.655 2.590 1.00 97.19 311 VAL A O 1
ATOM 2506 N N . PRO A 1 312 ? -0.756 11.157 0.937 1.00 98.25 312 PRO A N 1
ATOM 2507 C CA . PRO A 1 312 ? 0.231 10.562 0.042 1.00 98.25 312 PRO A CA 1
ATOM 2508 C C . PRO A 1 312 ? 1.647 10.573 0.638 1.00 98.25 312 PRO A C 1
ATOM 2510 O O . PRO A 1 312 ? 2.217 11.634 0.892 1.00 98.25 312 PRO A O 1
ATOM 2513 N N . ASP A 1 313 ? 2.245 9.396 0.807 1.00 97.62 313 ASP A N 1
ATOM 2514 C CA . ASP A 1 313 ? 3.644 9.224 1.204 1.00 97.62 313 ASP A CA 1
ATOM 2515 C C . ASP A 1 313 ? 4.549 9.160 -0.037 1.00 97.62 313 ASP A C 1
ATOM 2517 O O . ASP A 1 313 ? 4.435 8.256 -0.872 1.00 97.62 313 ASP A O 1
ATOM 2521 N N . HIS A 1 314 ? 5.488 10.105 -0.148 1.00 97.06 314 HIS A N 1
ATOM 2522 C CA . HIS A 1 314 ? 6.473 10.146 -1.236 1.00 97.06 314 HIS A CA 1
ATOM 2523 C C . HIS A 1 314 ? 7.306 8.860 -1.312 1.00 97.06 314 HIS A C 1
ATOM 2525 O O . HIS A 1 314 ? 7.736 8.448 -2.389 1.00 97.06 314 HIS A O 1
ATOM 2531 N N . SER A 1 315 ? 7.535 8.179 -0.192 1.00 96.50 315 SER A N 1
ATOM 2532 C CA . SER A 1 315 ? 8.303 6.927 -0.151 1.00 96.50 315 SER A CA 1
ATOM 2533 C C . SER A 1 315 ? 7.647 5.817 -0.984 1.00 96.50 315 SER A C 1
ATOM 2535 O O . SER A 1 315 ? 8.330 4.901 -1.438 1.00 96.50 315 SER A O 1
AT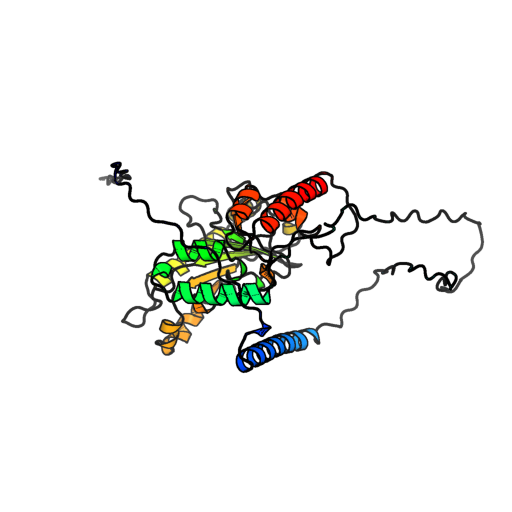OM 2537 N N . ALA A 1 316 ? 6.343 5.934 -1.249 1.00 97.31 316 ALA A N 1
ATOM 2538 C CA . ALA A 1 316 ? 5.562 5.013 -2.062 1.00 97.31 316 ALA A CA 1
ATOM 2539 C C . ALA A 1 316 ? 5.341 5.478 -3.515 1.00 97.31 316 ALA A C 1
ATOM 2541 O O . ALA A 1 316 ? 4.606 4.822 -4.252 1.00 97.31 316 ALA A O 1
ATOM 2542 N N . HIS A 1 317 ? 5.955 6.585 -3.957 1.00 95.88 317 HIS A N 1
ATOM 2543 C CA . HIS A 1 317 ? 5.677 7.185 -5.271 1.00 95.88 317 HIS A CA 1
ATOM 2544 C C . HIS A 1 317 ? 5.873 6.230 -6.458 1.00 95.88 317 HIS A C 1
ATOM 2546 O O . HIS A 1 317 ? 5.239 6.405 -7.489 1.00 95.88 317 HIS A O 1
ATOM 2552 N N . GLY A 1 318 ? 6.745 5.230 -6.352 1.00 96.31 318 GLY A N 1
ATOM 2553 C CA . GLY A 1 318 ? 7.005 4.260 -7.419 1.00 96.31 318 GLY A CA 1
ATOM 2554 C C . GLY A 1 318 ? 6.555 2.837 -7.094 1.00 96.31 318 GLY A C 1
ATOM 2555 O O . GLY A 1 318 ? 6.947 1.916 -7.805 1.00 96.31 318 GLY A O 1
ATOM 2556 N N . LEU A 1 319 ? 5.811 2.616 -6.007 1.00 98.00 319 LEU A N 1
ATOM 2557 C CA . LEU A 1 319 ? 5.488 1.260 -5.563 1.00 98.00 319 LEU A CA 1
ATOM 2558 C C . LEU A 1 319 ? 4.241 0.729 -6.264 1.00 98.00 319 LEU A C 1
ATOM 2560 O O . LEU A 1 319 ? 3.223 1.408 -6.353 1.00 98.00 319 LEU A O 1
ATOM 2564 N N . TRP A 1 320 ? 4.336 -0.507 -6.744 1.00 98.50 320 TRP A N 1
ATOM 2565 C CA . TRP A 1 320 ? 3.223 -1.233 -7.353 1.00 98.50 320 TRP A CA 1
ATOM 2566 C C . TRP A 1 320 ? 2.246 -1.720 -6.280 1.00 98.50 320 TRP A C 1
ATOM 2568 O O . TRP A 1 320 ? 2.616 -1.840 -5.110 1.00 98.50 320 TRP A O 1
ATOM 2578 N N . CYS A 1 321 ? 1.025 -2.069 -6.683 1.00 98.81 321 CYS A N 1
ATOM 2579 C CA . CYS A 1 321 ? 0.154 -2.932 -5.889 1.00 98.81 321 CYS A CA 1
ATOM 2580 C C . CYS A 1 321 ? 0.081 -4.316 -6.533 1.00 98.81 321 CYS A C 1
ATOM 2582 O O . CYS A 1 321 ? -0.096 -4.434 -7.749 1.00 98.81 321 CYS A O 1
ATOM 2584 N N . VAL A 1 322 ? 0.217 -5.365 -5.727 1.00 98.69 322 VAL A N 1
ATOM 2585 C CA . VAL A 1 322 ? 0.224 -6.763 -6.169 1.00 98.69 322 VAL A CA 1
ATOM 2586 C C . VAL A 1 322 ? -0.721 -7.612 -5.320 1.00 98.69 322 VAL A C 1
ATOM 2588 O O . VAL A 1 322 ? -0.945 -7.312 -4.152 1.00 98.69 322 VAL A O 1
ATOM 2591 N N . LYS A 1 323 ? -1.238 -8.716 -5.868 1.00 97.50 323 LYS A N 1
ATOM 2592 C CA . LYS A 1 323 ? -1.790 -9.829 -5.074 1.00 97.50 323 LYS A CA 1
ATOM 2593 C C . LYS A 1 323 ? -0.761 -10.940 -4.968 1.00 97.50 323 LYS A C 1
ATOM 2595 O O . LYS A 1 323 ? -0.015 -11.184 -5.913 1.00 97.50 323 LYS A O 1
ATOM 2600 N N . ASN A 1 324 ? -0.760 -11.638 -3.841 1.00 94.56 324 ASN A N 1
ATOM 2601 C CA . ASN A 1 324 ? -0.009 -12.876 -3.665 1.00 94.56 324 ASN A CA 1
ATOM 2602 C C . ASN A 1 324 ? -0.990 -14.058 -3.625 1.00 94.56 324 ASN A C 1
ATOM 2604 O O . ASN A 1 324 ? -1.949 -14.048 -2.853 1.00 94.56 324 ASN A O 1
ATOM 2608 N N . ASP A 1 325 ? -0.763 -15.067 -4.465 1.00 86.12 325 ASP A N 1
ATOM 2609 C CA . ASP A 1 325 ? -1.580 -16.290 -4.517 1.00 86.12 325 ASP A CA 1
ATOM 2610 C C . ASP A 1 325 ? -0.983 -17.459 -3.706 1.00 86.12 325 ASP A C 1
ATOM 2612 O O . ASP A 1 325 ? -1.427 -18.601 -3.829 1.00 86.12 325 ASP A O 1
ATOM 2616 N N . GLY A 1 326 ? 0.011 -17.172 -2.861 1.00 81.88 326 GLY A N 1
ATOM 2617 C CA . GLY A 1 326 ? 0.809 -18.138 -2.108 1.00 81.88 326 GLY A CA 1
ATOM 2618 C C . GLY A 1 326 ? 2.076 -18.602 -2.831 1.00 81.88 326 GLY A C 1
ATOM 2619 O O . GLY A 1 326 ? 2.877 -19.318 -2.232 1.00 81.88 326 GLY A O 1
ATOM 2620 N N . ARG A 1 327 ? 2.281 -18.220 -4.101 1.00 81.62 327 ARG A N 1
ATOM 2621 C CA . ARG A 1 327 ? 3.470 -18.606 -4.881 1.00 81.62 327 ARG A CA 1
ATOM 2622 C C . ARG A 1 327 ? 4.065 -17.458 -5.687 1.00 81.62 327 ARG A C 1
ATOM 2624 O O . ARG A 1 327 ? 5.290 -17.303 -5.738 1.00 81.62 327 ARG A O 1
ATOM 2631 N N . ASP A 1 328 ? 3.210 -16.698 -6.349 1.00 92.12 328 ASP A N 1
ATOM 2632 C CA . ASP A 1 328 ? 3.578 -15.656 -7.29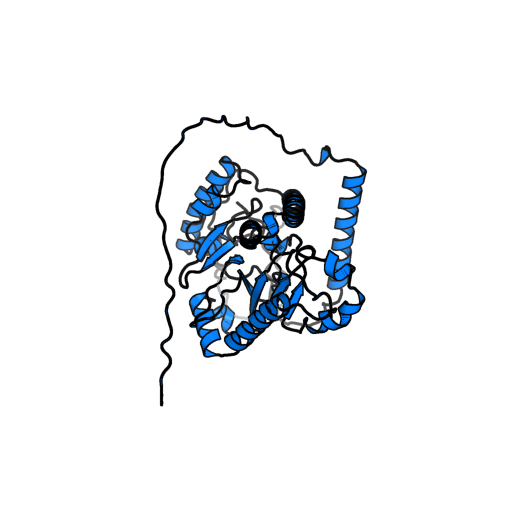1 1.00 92.12 328 ASP A CA 1
ATOM 2633 C C . ASP A 1 328 ? 2.929 -14.323 -6.896 1.00 92.12 328 ASP A C 1
ATOM 2635 O O . ASP A 1 328 ? 1.892 -14.268 -6.227 1.00 92.12 328 ASP A O 1
ATOM 2639 N N . TYR A 1 329 ? 3.563 -13.234 -7.323 1.00 97.25 329 TYR A N 1
ATOM 2640 C CA . TYR A 1 329 ? 3.022 -11.888 -7.197 1.00 97.25 329 TYR A CA 1
ATOM 2641 C C . TYR A 1 329 ? 2.386 -11.484 -8.524 1.00 97.25 329 TYR A C 1
ATOM 2643 O O . TYR A 1 329 ? 3.041 -11.538 -9.562 1.00 97.25 329 TYR A O 1
ATOM 2651 N N . HIS A 1 330 ? 1.122 -11.074 -8.503 1.00 98.00 330 HIS A N 1
ATOM 2652 C CA . HIS A 1 330 ? 0.390 -10.599 -9.678 1.00 98.00 330 HIS A CA 1
ATOM 2653 C C . HIS A 1 330 ? 0.143 -9.106 -9.543 1.00 98.00 330 HIS A C 1
ATOM 2655 O O . HIS A 1 330 ? -0.464 -8.674 -8.566 1.00 98.00 330 HIS A O 1
ATOM 2661 N N . ALA A 1 331 ? 0.611 -8.323 -10.506 1.00 98.44 331 ALA A N 1
ATOM 2662 C CA . ALA A 1 331 ? 0.389 -6.889 -10.548 1.00 98.44 331 ALA A CA 1
ATOM 2663 C C . ALA A 1 331 ? -1.106 -6.570 -10.667 1.00 98.44 331 ALA A C 1
ATOM 2665 O O . ALA A 1 331 ? -1.805 -7.112 -11.520 1.00 98.44 331 ALA A O 1
ATOM 2666 N N . ILE A 1 332 ? -1.578 -5.671 -9.806 1.00 98.44 332 ILE A N 1
ATOM 2667 C CA . ILE A 1 332 ? -2.923 -5.087 -9.857 1.00 98.44 332 ILE A CA 1
ATOM 2668 C C . ILE A 1 332 ? -2.847 -3.717 -10.520 1.00 98.44 332 ILE A C 1
ATOM 2670 O O . ILE A 1 332 ? -3.652 -3.383 -11.386 1.00 98.44 332 ILE A O 1
ATOM 2674 N N . SER A 1 333 ? -1.886 -2.908 -10.081 1.00 98.62 333 SER A N 1
ATOM 2675 C CA . SER A 1 333 ? -1.757 -1.512 -10.472 1.00 98.62 333 SER A CA 1
ATOM 2676 C C . SER A 1 333 ? -0.313 -1.033 -10.307 1.00 98.62 333 SER A C 1
ATOM 2678 O O . SER A 1 333 ? 0.514 -1.652 -9.627 1.00 98.62 333 SER A O 1
ATOM 2680 N N . LEU A 1 334 ? -0.041 0.123 -10.901 1.00 98.12 334 LEU A N 1
ATOM 2681 C CA . LEU A 1 334 ? 1.136 0.938 -10.641 1.00 98.12 334 LEU A CA 1
ATOM 2682 C C . LEU A 1 334 ? 0.733 2.417 -10.671 1.00 98.12 334 LEU A C 1
ATOM 2684 O O . LEU A 1 334 ? -0.197 2.764 -11.405 1.00 98.12 334 LEU A O 1
ATOM 2688 N N . PRO A 1 335 ? 1.427 3.300 -9.941 1.00 98.12 335 PRO A N 1
ATOM 2689 C CA . PRO A 1 335 ? 1.171 4.732 -9.999 1.00 98.12 335 PRO A CA 1
ATOM 2690 C C . PRO A 1 335 ? 1.759 5.351 -11.285 1.00 98.12 335 PRO A C 1
ATOM 2692 O O . PRO A 1 335 ? 2.751 4.848 -11.821 1.00 98.12 335 PRO A O 1
ATOM 2695 N N . PRO A 1 336 ? 1.205 6.474 -11.786 1.00 98.50 336 PRO A N 1
ATOM 2696 C CA . PRO A 1 336 ? 1.698 7.137 -13.002 1.00 98.50 336 PRO A CA 1
ATOM 2697 C C . PRO A 1 336 ? 3.088 7.782 -12.842 1.00 98.50 336 PRO A C 1
ATOM 2699 O O . PRO A 1 336 ? 3.722 8.178 -13.819 1.00 98.50 336 PRO A O 1
ATOM 2702 N N . THR A 1 337 ? 3.565 7.876 -11.603 1.00 98.44 337 THR A N 1
ATOM 2703 C CA . THR A 1 337 ? 4.900 8.321 -11.186 1.00 98.44 337 THR A CA 1
ATOM 2704 C C . THR A 1 337 ? 5.959 7.216 -11.273 1.00 98.44 337 THR A C 1
ATOM 2706 O O . THR A 1 337 ? 7.139 7.487 -11.053 1.00 98.44 337 THR A O 1
ATOM 2709 N N . PHE A 1 338 ? 5.578 5.967 -11.574 1.00 98.06 338 PHE A N 1
ATOM 2710 C CA . PHE A 1 338 ? 6.518 4.849 -11.658 1.00 98.06 338 PHE A CA 1
ATOM 2711 C C . PHE A 1 338 ? 7.572 5.071 -12.746 1.00 98.06 338 PHE A C 1
ATOM 2713 O O . PHE A 1 338 ? 7.241 5.315 -13.910 1.00 98.06 338 PHE A O 1
ATOM 2720 N N . LYS A 1 339 ? 8.839 4.898 -12.358 1.00 97.25 339 LYS A N 1
ATOM 2721 C CA . LYS A 1 339 ? 10.011 4.852 -13.236 1.00 97.25 339 LYS A CA 1
ATOM 2722 C C . LYS A 1 339 ? 10.708 3.507 -13.054 1.00 97.25 339 LYS A C 1
ATOM 2724 O O . LYS A 1 339 ? 10.796 2.997 -11.935 1.00 97.25 339 LYS A O 1
ATOM 2729 N N . ILE A 1 340 ? 11.219 2.931 -14.137 1.00 95.94 340 ILE A N 1
ATOM 2730 C CA . ILE A 1 340 ? 11.949 1.660 -14.091 1.00 95.94 340 ILE A CA 1
ATOM 2731 C C . ILE A 1 340 ? 13.443 1.887 -14.284 1.00 95.94 340 ILE A C 1
ATOM 2733 O O . ILE A 1 340 ? 13.841 2.698 -15.104 1.00 95.94 340 ILE A O 1
ATOM 2737 N N . GLY A 1 341 ? 14.283 1.176 -13.544 1.00 95.31 341 GLY A N 1
ATOM 2738 C CA . GLY A 1 341 ? 15.732 1.298 -13.630 1.00 95.31 341 GLY A CA 1
ATOM 2739 C C . GLY A 1 341 ? 16.442 0.061 -13.080 1.00 95.31 341 GLY A C 1
ATOM 2740 O O . GLY A 1 341 ? 15.804 -0.874 -12.596 1.00 95.31 341 GLY A O 1
ATOM 2741 N N . PRO A 1 342 ? 17.782 0.044 -13.079 1.00 94.12 342 PRO A N 1
ATOM 2742 C CA . PRO A 1 342 ? 18.568 -1.113 -12.646 1.00 94.12 342 PRO A CA 1
ATOM 2743 C C . PRO A 1 342 ? 18.398 -1.450 -11.150 1.00 94.12 342 PRO A C 1
ATOM 2745 O O . PRO A 1 342 ? 18.782 -2.546 -10.722 1.00 94.12 342 PRO A O 1
ATOM 2748 N N . PHE A 1 343 ? 17.862 -0.519 -10.347 1.00 91.88 343 PHE A N 1
ATOM 2749 C CA . PHE A 1 343 ? 17.620 -0.697 -8.911 1.00 91.88 343 PHE A CA 1
ATOM 2750 C C . PHE A 1 343 ? 16.333 -1.455 -8.604 1.00 91.88 343 PHE A C 1
ATOM 2752 O O . PHE A 1 343 ? 16.361 -2.303 -7.723 1.00 91.88 343 PHE A O 1
ATOM 2759 N N . ASN A 1 344 ? 15.247 -1.194 -9.336 1.00 94.12 344 ASN A N 1
ATOM 2760 C CA . ASN A 1 344 ? 13.959 -1.861 -9.121 1.00 94.12 344 ASN A CA 1
ATOM 2761 C C . ASN A 1 344 ? 13.642 -2.931 -10.178 1.00 94.12 344 ASN A C 1
ATOM 2763 O O . ASN A 1 344 ? 12.661 -3.649 -10.028 1.00 94.12 344 ASN A O 1
ATOM 2767 N N . ALA A 1 345 ? 14.469 -3.085 -11.219 1.00 95.00 345 ALA A N 1
ATOM 2768 C CA . ALA A 1 345 ? 14.290 -4.113 -12.245 1.00 95.00 345 ALA A CA 1
ATOM 2769 C C . ALA A 1 345 ? 14.143 -5.527 -11.656 1.00 95.00 345 ALA A C 1
ATOM 2771 O O . ALA A 1 345 ? 13.280 -6.281 -12.094 1.00 95.00 345 ALA A O 1
ATOM 2772 N N . GLY A 1 346 ? 14.952 -5.879 -10.649 1.00 93.75 346 GLY A N 1
ATOM 2773 C CA . GLY A 1 346 ? 14.879 -7.189 -9.991 1.00 93.75 346 GLY A CA 1
ATOM 2774 C C . GLY A 1 346 ? 13.535 -7.414 -9.299 1.00 93.75 346 GLY A C 1
ATOM 2775 O O . GLY A 1 346 ? 12.863 -8.405 -9.575 1.00 93.75 346 GLY A O 1
ATOM 2776 N N . ASP A 1 347 ? 13.120 -6.454 -8.477 1.00 93.44 347 ASP A N 1
ATOM 2777 C CA . ASP A 1 347 ? 11.848 -6.467 -7.749 1.00 93.44 347 ASP A CA 1
ATOM 2778 C C . ASP A 1 347 ? 10.652 -6.553 -8.707 1.00 93.44 347 ASP A C 1
ATOM 2780 O O . ASP A 1 347 ? 9.767 -7.387 -8.560 1.00 93.44 347 ASP A O 1
ATOM 2784 N N . VAL A 1 348 ? 10.654 -5.743 -9.765 1.00 95.31 348 VAL A N 1
ATOM 2785 C CA . VAL A 1 348 ? 9.544 -5.707 -10.723 1.00 95.31 348 VAL A CA 1
ATOM 2786 C C . VAL A 1 348 ? 9.515 -6.955 -11.614 1.00 95.31 348 VAL A C 1
ATOM 2788 O O . VAL A 1 348 ? 8.440 -7.380 -12.031 1.00 95.31 348 VAL A O 1
ATOM 2791 N N . SER A 1 349 ? 10.660 -7.589 -11.889 1.00 95.50 349 SER A N 1
ATOM 2792 C CA . SER A 1 349 ? 10.724 -8.787 -12.745 1.00 95.50 349 SER A CA 1
ATOM 2793 C C . SER A 1 349 ? 9.962 -9.994 -12.188 1.00 95.50 349 SER A C 1
ATOM 2795 O O . SER A 1 349 ? 9.578 -10.881 -12.952 1.00 95.50 349 SER A O 1
ATOM 2797 N N . VAL A 1 350 ? 9.696 -10.035 -10.874 1.00 94.88 350 VAL A N 1
ATOM 2798 C CA . VAL A 1 350 ? 8.959 -11.151 -10.257 1.00 94.88 350 VAL A CA 1
ATOM 2799 C C . VAL A 1 350 ? 7.438 -11.013 -10.366 1.00 94.88 350 VAL A C 1
ATOM 2801 O O . VAL A 1 350 ? 6.720 -11.955 -10.027 1.00 94.88 350 VAL A O 1
ATOM 2804 N N . TYR A 1 351 ? 6.930 -9.869 -10.837 1.00 97.31 351 TYR A N 1
ATOM 2805 C CA . TYR A 1 351 ? 5.493 -9.635 -10.956 1.00 97.31 351 TYR A CA 1
ATOM 2806 C C . TYR A 1 351 ? 4.934 -10.215 -12.263 1.00 97.31 351 TYR A C 1
ATOM 2808 O O . TYR A 1 351 ? 5.417 -9.945 -13.365 1.00 97.31 351 TYR A O 1
ATOM 2816 N N . ARG A 1 352 ? 3.850 -10.980 -12.164 1.00 97.44 352 ARG A N 1
ATOM 2817 C CA . ARG A 1 352 ? 3.034 -11.432 -13.299 1.00 97.44 352 ARG A CA 1
ATOM 2818 C C . ARG A 1 352 ? 1.965 -10.391 -13.633 1.00 97.44 352 ARG A C 1
ATOM 2820 O O . ARG A 1 352 ? 1.632 -9.571 -12.786 1.00 97.44 352 ARG A O 1
ATOM 2827 N N . GLY A 1 353 ? 1.435 -10.397 -14.858 1.00 97.62 353 GLY A N 1
ATOM 2828 C CA . GLY A 1 353 ? 0.348 -9.482 -15.256 1.00 97.62 353 GLY A CA 1
ATOM 2829 C C . GLY A 1 353 ? 0.737 -7.997 -15.325 1.00 97.62 353 GLY A C 1
ATOM 2830 O O . GLY A 1 353 ? -0.125 -7.127 -15.256 1.00 97.62 353 GLY A O 1
ATOM 2831 N N . ARG A 1 354 ? 2.035 -7.678 -15.443 1.00 98.00 354 ARG A N 1
ATOM 2832 C CA . ARG A 1 354 ? 2.530 -6.288 -15.470 1.00 98.00 354 ARG A CA 1
ATOM 2833 C C . ARG A 1 354 ? 1.966 -5.471 -16.629 1.00 98.00 354 ARG A C 1
ATOM 2835 O O . ARG A 1 354 ? 1.636 -4.305 -16.442 1.00 98.00 354 ARG A O 1
ATOM 2842 N N . GLU A 1 355 ? 1.851 -6.083 -17.803 1.00 98.25 355 GLU A N 1
ATOM 2843 C CA . GLU A 1 355 ? 1.290 -5.438 -18.990 1.00 98.25 355 GLU A CA 1
ATOM 2844 C C . GLU A 1 355 ? -0.182 -5.058 -18.787 1.00 98.25 355 GLU A C 1
ATOM 2846 O O . GLU A 1 355 ? -0.561 -3.923 -19.068 1.00 98.25 355 GLU A O 1
ATOM 2851 N N . ASP A 1 356 ? -0.989 -5.952 -18.211 1.00 98.44 356 ASP A N 1
ATOM 2852 C CA . ASP A 1 356 ? -2.395 -5.674 -17.901 1.00 98.44 356 ASP A CA 1
ATOM 2853 C C . ASP A 1 356 ? -2.530 -4.517 -16.901 1.00 98.44 356 ASP A C 1
ATOM 2855 O O . ASP A 1 356 ? -3.349 -3.618 -17.101 1.00 98.44 356 ASP A O 1
ATOM 2859 N N . ALA A 1 357 ? -1.685 -4.482 -15.864 1.00 98.50 357 ALA A N 1
ATOM 2860 C CA . ALA A 1 357 ? -1.657 -3.386 -14.894 1.00 98.50 357 ALA A CA 1
ATOM 2861 C C . ALA A 1 357 ? -1.271 -2.038 -15.540 1.00 98.50 357 ALA A C 1
ATOM 2863 O O . ALA A 1 357 ? -1.861 -1.004 -15.217 1.00 98.50 357 ALA A O 1
ATOM 2864 N N . ILE A 1 358 ? -0.323 -2.037 -16.487 1.00 98.56 358 ILE A N 1
ATOM 2865 C CA . ILE A 1 358 ? 0.060 -0.847 -17.268 1.00 98.56 358 ILE A CA 1
ATOM 2866 C C . ILE A 1 358 ? -1.078 -0.393 -18.171 1.00 98.56 358 ILE A C 1
ATOM 2868 O O . ILE A 1 358 ? -1.453 0.783 -18.153 1.00 98.56 358 ILE A O 1
ATOM 2872 N N . ASN A 1 359 ? -1.661 -1.312 -18.932 1.00 98.44 359 ASN A N 1
ATOM 2873 C CA . ASN A 1 359 ? -2.740 -1.001 -19.857 1.00 98.44 359 ASN A CA 1
ATOM 2874 C C . ASN A 1 359 ? -4.002 -0.526 -19.126 1.00 98.44 359 ASN A C 1
ATOM 2876 O O . ASN A 1 359 ? -4.662 0.406 -19.598 1.00 98.44 359 ASN A O 1
ATOM 2880 N N . GLY A 1 360 ? -4.278 -1.082 -17.944 1.00 97.94 360 GLY A N 1
ATOM 2881 C CA . GLY A 1 360 ? -5.390 -0.708 -17.073 1.00 97.94 360 GLY A CA 1
ATOM 2882 C C . GLY A 1 360 ? -5.239 0.641 -16.360 1.00 97.94 360 GLY A C 1
ATOM 2883 O O . GLY A 1 360 ? -6.233 1.169 -15.861 1.00 97.94 360 GLY A O 1
ATOM 2884 N N . ASN A 1 361 ? -4.044 1.240 -16.322 1.00 98.19 361 ASN A N 1
ATOM 2885 C CA . ASN A 1 361 ? -3.849 2.543 -15.689 1.00 98.19 361 ASN A CA 1
ATOM 2886 C C . ASN A 1 361 ? -4.390 3.676 -16.585 1.00 98.19 361 ASN A C 1
ATOM 2888 O O . ASN A 1 361 ? -3.847 3.962 -17.654 1.00 98.19 361 ASN A O 1
ATOM 2892 N N . ALA A 1 362 ? -5.459 4.345 -16.148 1.00 97.38 362 ALA A N 1
ATOM 2893 C CA . ALA A 1 362 ? -6.102 5.431 -16.892 1.00 97.38 362 ALA A CA 1
ATOM 2894 C C . ALA A 1 362 ? -5.302 6.752 -16.910 1.00 97.38 362 ALA A C 1
ATOM 2896 O O . ALA A 1 362 ? -5.550 7.597 -17.764 1.00 97.38 362 ALA A O 1
ATOM 2897 N N . LEU A 1 363 ? -4.341 6.928 -15.997 1.00 98.00 363 LEU A N 1
ATOM 2898 C CA . LEU A 1 363 ? -3.518 8.139 -15.863 1.00 98.00 363 LEU A CA 1
ATOM 2899 C C . LEU A 1 363 ? -2.267 8.115 -16.753 1.00 98.00 363 LEU A C 1
ATOM 2901 O O . LEU A 1 363 ? -1.593 9.134 -16.917 1.00 98.00 363 LEU A O 1
ATOM 2905 N N . LEU A 1 364 ? -1.939 6.954 -17.328 1.00 98.12 364 LEU A N 1
ATOM 2906 C CA . LEU A 1 364 ? -0.834 6.802 -18.267 1.00 98.12 364 LEU A CA 1
ATOM 2907 C C . LEU A 1 364 ? -1.307 7.024 -19.708 1.00 98.12 364 LEU A C 1
ATOM 2909 O O . LEU A 1 364 ? -2.245 6.378 -20.178 1.00 98.12 364 LEU A O 1
ATOM 2913 N N . GLY A 1 365 ? -0.604 7.894 -20.435 1.00 97.75 365 GLY A N 1
ATOM 2914 C CA . GLY A 1 365 ? -0.793 8.061 -21.877 1.00 97.75 365 GLY A CA 1
ATOM 2915 C C . GLY A 1 365 ? -0.305 6.843 -22.681 1.00 97.75 365 GLY A C 1
ATOM 2916 O O . GLY A 1 365 ? 0.525 6.073 -22.187 1.00 97.75 365 GLY A O 1
ATOM 2917 N N . PRO A 1 366 ? -0.775 6.664 -23.930 1.00 98.12 366 PRO A N 1
ATOM 2918 C CA . PRO A 1 366 ? -0.450 5.494 -24.751 1.00 98.12 366 PRO A CA 1
ATOM 2919 C C . PRO A 1 366 ? 1.056 5.331 -25.003 1.00 98.12 366 PRO A C 1
ATOM 2921 O O . PRO A 1 366 ? 1.576 4.226 -24.879 1.00 98.12 366 PRO A O 1
ATOM 2924 N N . GLU A 1 367 ? 1.775 6.426 -25.268 1.00 98.06 367 GLU A N 1
ATOM 2925 C CA . GLU A 1 367 ? 3.232 6.401 -25.474 1.00 98.06 367 GLU A CA 1
ATOM 2926 C C . GLU A 1 367 ? 3.974 5.899 -24.233 1.00 98.06 367 GLU A C 1
ATOM 2928 O O . GLU A 1 367 ? 4.873 5.063 -24.320 1.00 98.06 367 GLU A O 1
ATOM 2933 N N . ARG A 1 368 ? 3.554 6.362 -23.051 1.00 98.00 368 ARG A N 1
ATOM 2934 C CA . ARG A 1 368 ? 4.153 5.954 -21.781 1.00 98.00 368 ARG A CA 1
ATOM 2935 C C . ARG A 1 368 ? 3.883 4.483 -21.470 1.00 98.00 368 ARG A C 1
ATOM 2937 O O . ARG A 1 368 ? 4.778 3.801 -20.976 1.00 98.00 368 ARG A O 1
ATOM 2944 N N . LYS A 1 369 ? 2.678 3.988 -21.770 1.00 98.56 369 LYS A N 1
ATOM 2945 C CA . LYS A 1 369 ? 2.332 2.565 -21.626 1.00 98.56 369 LYS A CA 1
ATOM 2946 C C . LYS A 1 369 ? 3.226 1.691 -22.501 1.00 98.56 369 LYS A C 1
ATOM 2948 O O . LYS A 1 369 ? 3.861 0.778 -21.980 1.00 98.56 369 LYS A O 1
ATOM 2953 N N . ALA A 1 370 ? 3.327 2.020 -23.791 1.00 98.31 370 ALA A N 1
ATOM 2954 C CA . ALA A 1 370 ? 4.169 1.293 -24.740 1.00 98.31 370 ALA A CA 1
ATOM 2955 C C . ALA A 1 370 ? 5.640 1.272 -24.294 1.00 98.31 370 ALA A C 1
ATOM 2957 O O . ALA A 1 370 ? 6.256 0.209 -24.243 1.00 98.31 370 ALA A O 1
ATOM 2958 N N . PHE A 1 371 ? 6.165 2.426 -23.871 1.00 98.25 371 PHE A N 1
ATOM 2959 C CA . PHE A 1 371 ? 7.528 2.547 -23.357 1.00 98.25 371 PHE A CA 1
ATOM 2960 C C . PHE A 1 371 ? 7.795 1.646 -22.142 1.00 98.25 371 PHE A C 1
ATOM 2962 O O . PHE A 1 371 ? 8.814 0.957 -22.087 1.00 98.25 371 PHE A O 1
ATOM 2969 N N . LEU A 1 372 ? 6.893 1.639 -21.154 1.00 98.25 372 LEU A N 1
ATOM 2970 C CA . LEU A 1 372 ? 7.063 0.821 -19.952 1.00 98.25 372 LEU A CA 1
ATOM 2971 C C . LEU A 1 372 ? 7.039 -0.676 -20.271 1.00 98.25 372 LEU A C 1
ATOM 2973 O O . LEU A 1 372 ? 7.856 -1.411 -19.720 1.00 98.25 372 LEU A O 1
ATOM 2977 N N . ILE A 1 373 ? 6.142 -1.118 -21.157 1.00 98.25 373 ILE A N 1
ATOM 2978 C CA . ILE A 1 373 ? 6.056 -2.521 -21.588 1.00 98.25 373 ILE A CA 1
ATOM 2979 C C . ILE A 1 373 ? 7.371 -2.945 -22.256 1.00 98.25 373 ILE A C 1
ATOM 2981 O O . ILE A 1 373 ? 7.988 -3.918 -21.824 1.00 98.25 373 ILE A O 1
ATOM 2985 N N . GLU A 1 374 ? 7.868 -2.161 -23.217 1.00 97.56 374 GLU A N 1
ATOM 2986 C CA . GLU A 1 374 ? 9.148 -2.432 -23.885 1.00 97.56 374 GLU A CA 1
ATOM 2987 C C . GLU A 1 374 ? 10.321 -2.467 -22.886 1.00 97.56 374 GLU A C 1
ATOM 2989 O O . GLU A 1 374 ? 11.172 -3.366 -22.916 1.00 97.56 374 GLU A O 1
ATOM 2994 N N . ARG A 1 375 ? 10.378 -1.503 -21.955 1.00 96.81 375 ARG A N 1
ATOM 2995 C CA . ARG A 1 375 ? 11.459 -1.458 -20.962 1.00 96.81 375 ARG A CA 1
ATOM 2996 C C . ARG A 1 375 ? 11.406 -2.608 -19.978 1.00 96.81 375 ARG A C 1
ATOM 2998 O O . ARG A 1 375 ? 12.473 -3.084 -19.593 1.00 96.81 375 ARG A O 1
ATOM 3005 N N . LEU A 1 376 ? 10.226 -3.075 -19.585 1.00 96.94 376 LEU A N 1
ATOM 3006 C CA . LEU A 1 376 ? 10.106 -4.250 -18.727 1.00 96.94 376 LEU A CA 1
ATOM 3007 C C . LEU A 1 376 ? 10.738 -5.480 -19.379 1.00 96.94 376 LEU A C 1
ATOM 3009 O O . LEU A 1 376 ? 11.543 -6.147 -18.735 1.00 96.94 376 LEU A O 1
ATOM 3013 N N . GLU A 1 377 ? 10.484 -5.723 -20.666 1.00 96.69 377 GLU A N 1
ATOM 3014 C CA . GLU A 1 377 ? 11.100 -6.844 -21.389 1.00 96.69 377 GLU A CA 1
ATOM 3015 C C . GLU A 1 377 ? 12.627 -6.732 -21.475 1.00 96.69 377 GLU A C 1
ATOM 3017 O O . GLU A 1 377 ? 13.357 -7.728 -21.401 1.00 96.69 377 GLU A O 1
ATOM 3022 N N . TYR A 1 378 ? 13.144 -5.516 -21.662 1.00 96.56 378 TYR A N 1
ATOM 3023 C CA . TYR A 1 378 ? 14.582 -5.280 -21.608 1.00 96.56 378 TYR A CA 1
ATOM 3024 C C . TYR A 1 378 ? 15.152 -5.629 -20.229 1.00 96.56 378 TYR A C 1
ATOM 3026 O O . TYR A 1 378 ? 16.141 -6.361 -20.132 1.00 96.56 378 TYR A O 1
ATOM 3034 N N . TRP A 1 379 ? 14.541 -5.096 -19.170 1.00 96.19 379 TRP A N 1
ATOM 3035 C CA . TRP A 1 379 ? 15.030 -5.262 -17.808 1.00 96.19 379 TRP A CA 1
ATOM 3036 C C . TRP A 1 379 ? 14.921 -6.711 -17.336 1.00 96.19 379 TRP A C 1
ATOM 3038 O O . TRP A 1 379 ? 15.851 -7.193 -16.697 1.00 96.19 379 TRP A O 1
ATOM 3048 N N . ASP A 1 380 ? 13.881 -7.439 -17.739 1.00 96.25 380 ASP A N 1
ATOM 3049 C CA . ASP A 1 380 ? 13.743 -8.873 -17.473 1.00 96.25 380 ASP A CA 1
ATOM 3050 C C . ASP A 1 380 ? 14.893 -9.679 -18.078 1.00 96.25 380 ASP A C 1
ATOM 3052 O O . ASP A 1 380 ? 15.479 -10.532 -17.408 1.00 96.25 380 ASP A O 1
ATOM 3056 N N . ARG A 1 381 ? 15.260 -9.393 -19.336 1.00 96.12 381 ARG A N 1
ATOM 3057 C CA . ARG A 1 381 ? 16.417 -10.034 -19.981 1.00 96.12 381 ARG A CA 1
ATOM 3058 C C . ARG A 1 381 ? 17.706 -9.712 -19.241 1.00 96.12 381 ARG A C 1
ATOM 3060 O O . ARG A 1 381 ? 18.491 -10.614 -18.974 1.00 96.12 381 ARG A O 1
ATOM 3067 N N . TRP A 1 382 ? 17.904 -8.451 -18.866 1.00 94.94 382 TRP A N 1
ATOM 3068 C CA . TRP A 1 382 ? 19.096 -8.039 -18.130 1.00 94.94 382 TRP A CA 1
ATOM 3069 C C . TRP A 1 382 ? 19.197 -8.696 -16.742 1.00 94.94 382 TRP A C 1
ATOM 3071 O O . TRP A 1 382 ? 20.271 -9.169 -16.371 1.00 94.94 382 TRP A O 1
ATOM 3081 N N . VAL A 1 383 ? 18.086 -8.791 -16.000 1.00 94.50 383 VAL A N 1
ATOM 3082 C CA . VAL A 1 383 ? 18.025 -9.502 -14.710 1.00 94.50 383 VAL A CA 1
ATOM 3083 C C . VAL A 1 383 ? 18.321 -10.991 -14.904 1.00 94.50 383 VAL A C 1
ATOM 3085 O O . VAL A 1 383 ? 19.129 -11.553 -14.165 1.00 94.50 383 VAL A O 1
ATOM 3088 N N . LYS A 1 384 ? 17.720 -11.624 -15.920 1.00 94.94 384 LYS A N 1
ATOM 3089 C CA . LYS A 1 384 ? 17.911 -13.050 -16.228 1.00 94.94 384 LYS A CA 1
ATOM 3090 C C . LYS A 1 384 ? 19.343 -13.384 -16.641 1.00 94.94 384 LYS A C 1
ATOM 3092 O O . LYS A 1 384 ? 19.848 -14.439 -16.266 1.00 94.94 384 LYS A O 1
ATOM 3097 N N . ASP A 1 385 ? 19.994 -12.496 -17.386 1.00 93.00 385 ASP A N 1
ATOM 3098 C CA . ASP A 1 385 ? 21.387 -12.656 -17.806 1.00 93.00 385 ASP A CA 1
ATOM 3099 C C . ASP A 1 385 ? 22.361 -12.668 -16.616 1.00 93.00 385 ASP A C 1
ATOM 3101 O O . ASP A 1 385 ? 23.504 -13.097 -16.769 1.00 93.00 385 ASP A O 1
ATOM 3105 N N . GLY A 1 386 ? 21.947 -12.174 -15.440 1.00 86.38 386 GLY A N 1
ATOM 3106 C CA . GLY A 1 386 ? 22.746 -12.210 -14.212 1.00 86.38 386 GLY A CA 1
ATOM 3107 C C . GLY A 1 386 ? 24.060 -11.427 -14.298 1.00 86.38 386 GLY A C 1
ATOM 3108 O O . GLY A 1 386 ? 24.937 -11.593 -13.449 1.00 86.38 386 GLY A O 1
ATOM 3109 N N . ARG A 1 387 ? 24.221 -10.576 -15.321 1.00 78.38 387 ARG A N 1
ATOM 3110 C CA . ARG A 1 387 ? 25.437 -9.794 -15.564 1.00 78.38 387 ARG A CA 1
ATOM 3111 C C . ARG A 1 387 ? 25.543 -8.665 -14.543 1.00 78.38 387 ARG A C 1
ATOM 3113 O O . ARG A 1 387 ? 25.078 -7.546 -14.773 1.00 78.38 387 ARG A O 1
ATOM 3120 N N . GLY A 1 388 ? 26.160 -8.980 -13.406 1.00 70.94 388 GLY A N 1
ATOM 3121 C CA . GLY A 1 388 ? 26.522 -8.012 -12.376 1.00 70.94 388 GLY A CA 1
ATOM 3122 C C . GLY A 1 388 ? 27.389 -6.894 -12.956 1.00 70.94 388 GLY A C 1
ATOM 3123 O O . GLY A 1 388 ? 28.309 -7.147 -13.728 1.00 70.94 388 GLY A O 1
ATOM 3124 N N . GLY A 1 389 ? 27.064 -5.656 -12.605 1.00 81.19 389 GLY A N 1
ATOM 3125 C CA . GLY A 1 389 ? 27.755 -4.459 -13.069 1.00 81.19 389 GLY A CA 1
ATOM 3126 C C . GLY A 1 389 ? 27.471 -3.283 -12.146 1.00 81.19 389 GLY A C 1
ATOM 3127 O O . GLY A 1 389 ? 26.636 -3.382 -11.237 1.00 81.19 389 GLY A O 1
ATOM 3128 N N . TRP A 1 390 ? 28.167 -2.169 -12.361 1.00 84.88 390 TRP A N 1
ATOM 3129 C CA . TRP A 1 390 ? 27.954 -0.977 -11.544 1.00 84.88 390 TRP A CA 1
ATOM 3130 C C . TRP A 1 390 ? 26.596 -0.337 -11.852 1.00 84.88 390 TRP A C 1
ATOM 3132 O O . TRP A 1 390 ? 26.241 -0.189 -13.020 1.00 84.88 390 TRP A O 1
ATOM 3142 N N . LYS A 1 391 ? 25.835 0.021 -10.809 1.00 90.31 391 LYS A N 1
ATOM 3143 C CA . LYS A 1 391 ? 24.512 0.656 -10.911 1.00 90.31 391 LYS A CA 1
ATOM 3144 C C . LYS A 1 391 ? 24.572 2.064 -10.321 1.00 90.31 391 LYS A C 1
ATOM 3146 O O . LYS A 1 391 ? 25.023 2.224 -9.188 1.00 90.31 391 LYS A O 1
ATOM 3151 N N . TYR A 1 392 ? 24.063 3.058 -11.040 1.00 86.94 392 TYR A N 1
ATOM 3152 C CA . TYR A 1 392 ? 23.983 4.443 -10.562 1.00 86.94 392 TYR A CA 1
ATOM 3153 C C . TYR A 1 392 ? 22.597 4.749 -9.997 1.00 86.94 392 TYR A C 1
ATOM 3155 O O . TYR A 1 392 ? 21.605 4.575 -10.696 1.00 86.94 392 TYR A O 1
ATOM 3163 N N . SER A 1 393 ? 22.497 5.238 -8.759 1.00 82.50 393 SER A N 1
ATOM 3164 C CA . SER A 1 393 ? 21.202 5.517 -8.103 1.00 82.50 393 SER A CA 1
ATOM 3165 C C . SER A 1 393 ? 20.336 6.566 -8.818 1.00 82.50 393 SER A C 1
ATOM 3167 O O . SER A 1 393 ? 19.135 6.646 -8.561 1.00 82.50 393 SER A O 1
ATOM 3169 N N . GLY A 1 394 ? 20.936 7.365 -9.704 1.00 85.88 394 GLY A N 1
ATOM 3170 C CA . GLY A 1 394 ? 20.241 8.321 -10.566 1.00 85.88 394 GLY A CA 1
ATOM 3171 C C . GLY A 1 394 ? 19.790 7.759 -11.917 1.00 85.88 394 GLY A C 1
ATOM 3172 O O . GLY A 1 394 ? 19.097 8.465 -12.643 1.00 85.88 394 GLY A O 1
ATOM 3173 N N . ASP A 1 395 ? 20.158 6.524 -12.265 1.00 90.94 395 ASP A N 1
ATOM 3174 C CA . ASP A 1 395 ? 19.775 5.922 -13.541 1.00 90.94 395 ASP A CA 1
ATOM 3175 C C . ASP A 1 395 ? 18.326 5.430 -13.476 1.00 90.94 395 ASP A C 1
ATOM 3177 O O . ASP A 1 395 ? 18.031 4.373 -12.917 1.00 90.94 395 ASP A O 1
ATOM 3181 N N . TRP A 1 396 ? 17.433 6.191 -14.099 1.00 89.31 396 TRP A N 1
ATOM 3182 C CA . TRP A 1 396 ? 16.023 5.857 -14.267 1.00 89.31 396 TRP A CA 1
ATOM 3183 C C . TRP A 1 396 ? 15.635 5.962 -15.745 1.00 89.31 396 TRP A C 1
ATOM 3185 O O . TRP A 1 396 ? 15.999 6.936 -16.396 1.00 89.31 396 TRP A O 1
ATOM 3195 N N . GLU A 1 397 ? 14.891 4.951 -16.207 1.00 84.62 397 GLU A N 1
ATOM 3196 C CA . GLU A 1 397 ? 14.305 4.721 -17.543 1.00 84.62 397 GLU A CA 1
ATOM 3197 C C . GLU A 1 397 ? 15.249 4.331 -18.675 1.00 84.62 397 GLU A C 1
ATOM 3199 O O . GLU A 1 397 ? 16.015 5.139 -19.231 1.00 84.62 397 GLU A O 1
#

Foldseek 3Di:
DDDDDDDDDDDDDDDDDDDDDDDDDDDDDDDDDDDPVPDDPVVVVVVVVVVVVVVVVVVVVPPPDDDDDDDDDDDDDDPDDDPPDPDDDDDDDDDDDDDDDDDPPPPPPVAFADPDDADPDADAFDDPVVQQVVLLVVLVVCQPDPVLQDVVVVLLSCQAAVLLPDDQVVAPDQFPLNAKAAQADFDDPPQGTFGIWTFHDDPAATETEGEHEDGQADDQADPVRHGDPVVVVQLVSQVVVVVQCVDPVSVVLVCQLSVPDVVRVVRYYYQYAYEYADHHVVNCVVPVVCVVVVVVSDDPRYYYHYSVPRGGDPSCQAHFYWYGPSHATETPATHSSHWDFLVCLLSCLRYHPVLVRLVPDPPDDPSNSVRVVVVNVSSNVVVVVVSDGDGDPPRTD

InterPro domains:
  IPR025359 Shedu protein SduA, C-terminal [PF14082] (149-311)

Organism: NCBI:txid1189310

pLDDT: mean 78.67, std 26.48, range [26.73, 98.81]

Sequence (397 aa):
MRTPRWRNRGARYARCGRSHLASSACPPASEQVPSIASLPREIRQEHLRKAFHVQSQSRVAFQRILCAKVPHQWICSPCVETPQLGPYCARGQRRSLGGLLAERTPCQGLCMERTYKMAVSSPPAWEWDVYSAWVEKEYSDLLRSGASKDEGNVQKFLEQHPCLVPGLHYSNKVPYPGALISQPRLSGVGLKVPDFLWIGFDSATIYPVFIEIETPHKSWYTSAGRMHSEFTGAYHQLKEWSAWFGNPTNRHAFFEAFRIPSELLRDRRCQPKFILVHGARAEIEAHRELNPVRAEYNTPDIDVATFDRLVPDHSAHGLWCVKNDGRDYHAISLPPTFKIGPFNAGDVSVYRGREDAINGNALLGPERKAFLIERLEYWDRWVKDGRGGWKYSGDWE